Protein AF-A0ABD0L053-F1 (afdb_monomer_lite)

Organism: NCBI:txid370345

Secondary structure (DSSP, 8-state):
------------------SS---PPPPTT------S--GGG-EEEEEEEEEEETTEEEEEEEEEEE-PPPPPPP-SS-----------B-TTT--B-----------------------HHHHHHHHHHHHHHHHHHHHHHHHHHHHHHHHHHHHHHHHHHHHHHHHHHHHHHHHHHHHHHHHHHHHHHHHHHHHHHHHHHHHHHHHHHHHHHHHHHHHHHHHHHHHHHHHHHHHHHHHHHHHHHHHHHHHHHHHHHHHHHHHHHHHHHHHHHHHHHHHHHHHHHHHHHHHHHHHHHHHHHHHHHHHHHTTS--------SHHHHHHHHHHTTEEE----SHHHHHHHHHHHHHHTS-EEEEEE-TTSTT--EETTT-PBP-S--B-TT-S--TTTS---EEEEETTTTTEEEEE-TT---EE-EEE-

Radius of gyration: 118.48 Å; chains: 1; bounding box: 204×79×269 Å

Foldseek 3Di:
DDDDDDDDDDDDDDDDDDDDDDDDDDDPDDDDDDDPDDPVPFAKDKDWDWDDDPHDIDIDIDIDGHDDDDDQDDDPDDDDDDDDDDWDADPPPRDTDDDDDDDDDDDDDDDDDDDDDDDPVVVVVVVVVVVVVVVVVVVVVVVVVVVVVVVVVVVVVVVVVVVVVVVVVVVVVVVVVVVVVVVVVVVVVVVVVVVVVVVVVVVVVVVVVVVVVVVVVVVVVVVVVVVVVVVVVVVVVVVVVVVVVVVVVVVVVVVVVVVVVVVVVVVVVVVVVVVVVVVVVVVVVVVVVVVVVVVVVVVVVVVVVVVVCVVDDDDDDDDDALVVVQVVLVVVAFGFADQQDPVSLVVVLVVCVVVLWKAFGQWFCVVPPPQIARNPVRDTHDDFFAAVCPPPCPDPHALGTWIQHNVRSRHIYRGHRNDDIHTDTDHD

pLDDT: mean 75.44, std 25.4, range [23.39, 98.69]

Sequence (428 aa):
TAGKLIGTEISGIFLKAPMVPTTVGFLPKAGITLSNFTFNDLGTYRVTVNFKRSGSFFSQSRSAVLALPDAPIISGDRLVAHVQAEPVTDVITGDRHIGLTCGTFLELGSRPVSVDWRLQKELLLLEDGVQGLQDKDQAVDDELERLEEKDANLTSRDDQLQKELLLLEDGVQGLQDKDQAVDDELERLEEKDTNLTSRDDQLQKELLLLEDGVQGLQDKDQAVDDELERLEEKDANLTSRDDQLQKELLQLGEADDKIQSEVDDLRADVNSNVYDLQHKVSLREKADDTLASDLTDLQGNVSALEKRNTLEDKLASDVATLQEEQDRCKSLGGKLAEIESSEENTFVKGLAQQAGRSTWLGGSDMKSEGTWKWESSGNNIQFTDWESRQPDNYGKAGQDCLLLWSSRSYRWDDEWCNRSTYFVCELR

Structure (mmCIF, N/CA/C/O backbone):
data_AF-A0ABD0L053-F1
#
_entry.id   AF-A0ABD0L053-F1
#
loop_
_atom_site.group_PDB
_atom_site.id
_atom_site.type_symbol
_atom_site.label_atom_id
_atom_site.label_alt_id
_atom_site.label_comp_id
_atom_site.label_asym_id
_atom_site.label_entity_id
_atom_site.label_seq_id
_atom_site.pdbx_PDB_ins_code
_atom_site.Cartn_x
_atom_site.Cartn_y
_atom_site.Cartn_z
_atom_site.occupancy
_atom_site.B_iso_or_equiv
_atom_site.auth_seq_id
_atom_site.auth_comp_id
_atom_site.auth_asym_id
_atom_site.auth_atom_id
_atom_site.pdbx_PDB_model_num
ATOM 1 N N . THR A 1 1 ? 85.282 -17.559 -87.853 1.00 37.84 1 THR A N 1
ATOM 2 C CA . THR A 1 1 ? 85.997 -18.200 -88.979 1.00 37.84 1 THR A CA 1
ATOM 3 C C . THR A 1 1 ? 85.763 -17.361 -90.221 1.00 37.84 1 THR A C 1
ATOM 5 O O . THR A 1 1 ? 84.597 -17.155 -90.495 1.00 37.84 1 THR A O 1
ATOM 8 N N . ALA A 1 2 ? 86.815 -16.877 -90.906 1.00 37.72 2 ALA A N 1
ATOM 9 C CA . ALA A 1 2 ? 86.795 -16.019 -92.122 1.00 37.72 2 ALA A CA 1
ATOM 10 C C . ALA A 1 2 ? 86.008 -14.668 -92.058 1.00 37.72 2 ALA A C 1
ATOM 12 O O . ALA A 1 2 ? 84.876 -14.635 -91.604 1.00 37.72 2 ALA A O 1
ATOM 13 N N . GLY A 1 3 ? 86.521 -13.510 -92.514 1.00 30.09 3 GLY A N 1
ATOM 14 C CA . GLY A 1 3 ? 87.923 -13.143 -92.790 1.00 30.09 3 GLY A CA 1
ATOM 15 C C . GLY A 1 3 ? 88.147 -11.852 -93.621 1.00 30.09 3 GLY A C 1
ATOM 16 O O . GLY A 1 3 ? 87.873 -11.883 -94.812 1.00 30.09 3 GLY A O 1
ATOM 17 N N . LYS A 1 4 ? 88.811 -10.828 -93.025 1.00 28.75 4 LYS A N 1
ATOM 18 C CA . LYS A 1 4 ? 89.431 -9.599 -93.635 1.00 28.75 4 LYS A CA 1
ATOM 19 C C . LYS A 1 4 ? 88.471 -8.550 -94.267 1.00 28.75 4 LYS A C 1
ATOM 21 O O . LYS A 1 4 ? 87.458 -8.949 -94.813 1.00 28.75 4 LYS A O 1
ATOM 26 N N . LEU A 1 5 ? 88.705 -7.218 -94.297 1.00 25.97 5 LEU A N 1
ATOM 27 C CA . LEU A 1 5 ? 89.677 -6.213 -93.746 1.00 25.97 5 LEU A CA 1
ATOM 28 C C . LEU A 1 5 ? 88.934 -4.821 -93.783 1.00 25.97 5 LEU A C 1
ATOM 30 O O . LEU A 1 5 ? 87.987 -4.726 -94.554 1.00 25.97 5 LEU A O 1
ATOM 34 N N . ILE A 1 6 ? 89.156 -3.717 -93.034 1.00 28.05 6 ILE A N 1
ATOM 35 C CA . ILE A 1 6 ? 90.266 -3.117 -92.236 1.00 28.05 6 ILE A CA 1
ATOM 36 C C . ILE A 1 6 ? 91.385 -2.505 -93.130 1.00 28.05 6 ILE A C 1
ATOM 38 O O . ILE A 1 6 ? 91.725 -3.105 -94.142 1.00 28.05 6 ILE A O 1
ATOM 42 N N . GLY A 1 7 ? 92.017 -1.341 -92.885 1.00 31.67 7 GLY A N 1
ATOM 43 C CA . GLY A 1 7 ? 91.908 -0.273 -91.856 1.00 31.67 7 GLY A CA 1
ATOM 44 C C . GLY A 1 7 ? 93.308 0.317 -91.513 1.00 31.67 7 GLY A C 1
ATOM 45 O O . GLY A 1 7 ? 94.298 -0.362 -91.776 1.00 31.67 7 GLY A O 1
ATOM 46 N N . THR A 1 8 ? 93.514 1.524 -90.951 1.00 36.78 8 THR A N 1
ATOM 47 C CA . THR A 1 8 ? 92.612 2.668 -90.641 1.00 36.78 8 THR A CA 1
ATOM 48 C C . THR A 1 8 ? 93.425 3.923 -90.209 1.00 36.78 8 THR A C 1
ATOM 50 O O . THR A 1 8 ? 94.472 3.772 -89.590 1.00 36.78 8 THR A O 1
ATOM 53 N N . GLU A 1 9 ? 92.897 5.134 -90.457 1.00 30.67 9 GLU A N 1
ATOM 54 C CA . GLU A 1 9 ? 93.184 6.418 -89.752 1.00 30.67 9 GLU A CA 1
ATOM 55 C C . GLU A 1 9 ? 94.624 7.036 -89.759 1.00 30.67 9 GLU A C 1
ATOM 57 O O . GLU A 1 9 ? 95.289 7.015 -90.795 1.00 30.67 9 GLU A O 1
ATOM 62 N N . ILE A 1 10 ? 95.026 7.768 -88.697 1.00 33.84 10 ILE A N 1
ATOM 63 C CA . ILE A 1 10 ? 95.820 9.028 -88.758 1.00 33.84 10 ILE A CA 1
ATOM 64 C C . ILE A 1 10 ? 97.085 9.044 -87.850 1.00 33.84 10 ILE A C 1
ATOM 66 O O . ILE A 1 10 ? 97.135 8.403 -86.806 1.00 33.84 10 ILE A O 1
ATOM 70 N N . SER A 1 11 ? 98.038 9.927 -88.203 1.00 32.97 11 SER A N 1
ATOM 71 C CA . SER A 1 11 ? 99.086 10.559 -87.360 1.00 32.97 11 SER A CA 1
ATOM 72 C C . SER A 1 11 ? 100.411 9.844 -87.062 1.00 32.97 11 SER A C 1
ATOM 74 O O . SER A 1 11 ? 100.502 8.635 -86.885 1.00 32.97 11 SER A O 1
ATOM 76 N N . GLY A 1 12 ? 101.459 10.670 -86.931 1.00 25.16 12 GLY A N 1
ATOM 77 C CA . GLY A 1 12 ? 102.778 10.283 -86.432 1.00 25.16 12 GLY A CA 1
ATOM 78 C C . GLY A 1 12 ? 103.825 11.402 -86.537 1.00 25.16 12 GLY A C 1
ATOM 79 O O . GLY A 1 12 ? 104.148 11.862 -87.628 1.00 25.16 12 GLY A O 1
ATOM 80 N N . ILE A 1 13 ? 104.405 11.792 -85.401 1.00 43.09 13 ILE A N 1
ATOM 81 C CA . ILE A 1 13 ? 105.722 12.447 -85.309 1.00 43.09 13 ILE A CA 1
ATOM 82 C C . ILE A 1 13 ? 106.667 11.397 -84.706 1.00 43.09 13 ILE A C 1
ATOM 84 O O . ILE A 1 13 ? 106.225 10.694 -83.806 1.00 43.09 13 ILE A O 1
ATOM 88 N N . PHE A 1 14 ? 107.916 11.275 -85.180 1.00 29.72 14 PHE A N 1
ATOM 89 C CA . PHE A 1 14 ? 109.156 11.159 -84.372 1.00 29.72 14 PHE A CA 1
ATOM 90 C C . PHE A 1 14 ? 110.386 10.663 -85.165 1.00 29.72 14 PHE A C 1
ATOM 92 O O . PHE A 1 14 ? 110.326 10.184 -86.292 1.00 29.72 14 PHE A O 1
ATOM 99 N N . LEU A 1 15 ? 111.536 10.893 -84.536 1.00 33.66 15 LEU A N 1
ATOM 100 C CA . LEU A 1 15 ? 112.908 10.931 -85.034 1.00 33.66 15 LEU A CA 1
ATOM 101 C C . LEU A 1 15 ? 113.502 9.596 -85.548 1.00 33.66 15 LEU A C 1
ATOM 103 O O . LEU A 1 15 ? 113.396 8.557 -84.911 1.00 33.66 15 LEU A O 1
ATOM 107 N N . LYS A 1 16 ? 114.288 9.713 -86.629 1.00 32.12 16 LYS A N 1
ATOM 108 C CA . LYS A 1 16 ? 115.590 9.052 -86.896 1.00 32.12 16 LYS A CA 1
ATOM 109 C C . LYS A 1 16 ? 115.769 7.550 -86.540 1.00 32.12 16 LYS A C 1
ATOM 111 O O . LYS A 1 16 ? 116.306 7.223 -85.493 1.00 32.12 16 LYS A O 1
ATOM 116 N N . ALA A 1 17 ? 115.483 6.696 -87.532 1.00 35.25 17 ALA A N 1
ATOM 117 C CA . ALA A 1 17 ? 116.130 5.414 -87.906 1.00 35.25 17 ALA A CA 1
ATOM 118 C C . ALA A 1 17 ? 116.689 4.454 -86.821 1.00 35.25 17 ALA A C 1
ATOM 120 O O . ALA A 1 17 ? 117.636 4.789 -86.109 1.00 35.25 17 ALA A O 1
ATOM 121 N N . PRO A 1 18 ? 116.320 3.158 -86.919 1.00 35.06 18 PRO A N 1
ATOM 122 C CA . PRO A 1 18 ? 117.370 2.173 -87.231 1.00 35.06 18 PRO A CA 1
ATOM 123 C C . PRO A 1 18 ? 117.001 1.086 -88.272 1.00 35.06 18 PRO A C 1
ATOM 125 O O . PRO A 1 18 ? 115.978 0.420 -88.179 1.00 35.06 18 PRO A O 1
ATOM 128 N N . MET A 1 19 ? 117.916 0.874 -89.227 1.00 43.34 19 MET A N 1
ATOM 129 C CA . MET A 1 19 ? 118.366 -0.404 -89.832 1.00 43.34 19 MET A CA 1
ATOM 130 C C . MET A 1 19 ? 117.406 -1.596 -90.118 1.00 43.34 19 MET A C 1
ATOM 132 O O . MET A 1 19 ? 117.886 -2.719 -90.256 1.00 43.34 19 MET A O 1
ATOM 136 N N . VAL A 1 20 ? 116.101 -1.402 -90.335 1.00 35.34 20 VAL A N 1
ATOM 137 C CA . VAL A 1 20 ? 115.210 -2.440 -90.913 1.00 35.34 20 VAL A CA 1
ATOM 138 C C . VAL A 1 20 ? 114.471 -1.897 -92.153 1.00 35.34 20 VAL A C 1
ATOM 140 O O . VAL A 1 20 ? 114.068 -0.732 -92.137 1.00 35.34 20 VAL A O 1
ATOM 143 N N . PRO A 1 21 ? 114.283 -2.674 -93.247 1.00 33.56 21 PRO A N 1
ATOM 144 C CA . PRO A 1 21 ? 113.596 -2.193 -94.452 1.00 33.56 21 PRO A CA 1
ATOM 145 C C . PRO A 1 21 ? 112.072 -2.050 -94.266 1.00 33.56 21 PRO A C 1
ATOM 147 O O . PRO A 1 21 ? 111.300 -2.953 -94.587 1.00 33.56 21 PRO A O 1
ATOM 150 N N . THR A 1 22 ? 111.620 -0.897 -93.775 1.00 36.22 22 THR A N 1
ATOM 151 C CA . THR A 1 22 ? 110.186 -0.580 -93.662 1.00 36.22 22 THR A CA 1
ATOM 152 C C . THR A 1 22 ? 109.620 -0.095 -95.002 1.00 36.22 22 THR A C 1
ATOM 154 O O . THR A 1 22 ? 110.220 0.733 -95.686 1.00 36.22 22 THR A O 1
ATOM 157 N N . THR A 1 23 ? 108.449 -0.607 -95.392 1.00 32.88 23 THR A N 1
ATOM 158 C CA . THR A 1 23 ? 107.817 -0.287 -96.684 1.00 32.88 23 THR A CA 1
ATOM 159 C C . THR A 1 23 ? 107.143 1.086 -96.640 1.00 32.88 23 THR A C 1
ATOM 161 O O . THR A 1 23 ? 106.152 1.264 -95.939 1.00 32.88 23 THR A O 1
ATOM 164 N N . VAL A 1 24 ? 107.656 2.048 -97.411 1.00 30.95 24 VAL A N 1
ATOM 165 C CA . VAL A 1 24 ? 107.061 3.388 -97.552 1.00 30.95 24 VAL A CA 1
ATOM 166 C C . VAL A 1 24 ? 106.071 3.390 -98.722 1.00 30.95 24 VAL A C 1
ATOM 168 O O . VAL A 1 24 ? 106.450 3.109 -99.859 1.00 30.95 24 VAL A O 1
ATOM 171 N N . GLY A 1 25 ? 104.800 3.695 -98.448 1.00 35.56 25 GLY A N 1
ATOM 172 C CA . GLY A 1 25 ? 103.749 3.790 -99.466 1.00 35.56 25 GLY A CA 1
ATOM 173 C C . GLY A 1 25 ? 103.868 5.058 -100.319 1.00 35.56 25 GLY A C 1
ATOM 174 O O . GLY A 1 25 ? 104.164 6.133 -99.802 1.00 35.56 25 GLY A O 1
ATOM 175 N N . PHE A 1 26 ? 103.624 4.944 -101.627 1.00 31.00 26 PHE A N 1
ATOM 176 C CA . PHE A 1 26 ? 103.726 6.067 -102.565 1.00 31.00 26 PHE A CA 1
ATOM 177 C C . PHE A 1 26 ? 102.352 6.715 -102.810 1.00 31.00 26 PHE A C 1
ATOM 179 O O . PHE A 1 26 ? 101.427 6.043 -103.263 1.00 31.00 26 PHE A O 1
ATOM 186 N N . LEU A 1 27 ? 102.209 8.014 -102.519 1.00 36.84 27 LEU A N 1
ATOM 187 C CA . LEU A 1 27 ? 100.937 8.745 -102.625 1.00 36.84 27 LEU A CA 1
ATOM 188 C C . LEU A 1 27 ? 100.735 9.361 -104.029 1.00 36.84 27 LEU A C 1
ATOM 190 O O . LEU A 1 27 ? 101.540 10.204 -104.428 1.00 36.84 27 LEU A O 1
ATOM 194 N N . PRO A 1 28 ? 99.639 9.054 -104.759 1.00 38.50 28 PRO A N 1
ATOM 195 C CA . PRO A 1 28 ? 99.417 9.552 -106.129 1.00 38.50 28 PRO A CA 1
ATOM 196 C C . PRO A 1 28 ? 99.162 11.064 -106.300 1.00 38.50 28 PRO A C 1
ATOM 198 O O . PRO A 1 28 ? 98.943 11.505 -107.425 1.00 38.50 28 PRO A O 1
ATOM 201 N N . LYS A 1 29 ? 99.150 11.862 -105.222 1.00 43.44 29 LYS A N 1
ATOM 202 C CA . LYS A 1 29 ? 98.948 13.328 -105.257 1.00 43.44 29 LYS A CA 1
ATOM 203 C C . LYS A 1 29 ? 99.935 14.102 -104.364 1.00 43.44 29 LYS A C 1
ATOM 205 O O . LYS A 1 29 ? 99.586 15.123 -103.780 1.00 43.44 29 LYS A O 1
ATOM 210 N N . ALA A 1 30 ? 101.178 13.629 -104.254 1.00 42.25 30 ALA A N 1
ATOM 211 C CA . ALA A 1 30 ? 102.254 14.387 -103.613 1.00 42.25 30 ALA A CA 1
ATOM 212 C C . ALA A 1 30 ? 102.732 15.544 -104.520 1.00 42.25 30 ALA A C 1
ATOM 214 O O . ALA A 1 30 ? 103.548 15.342 -105.419 1.00 42.25 30 ALA A O 1
ATOM 215 N N . GLY A 1 31 ? 102.207 16.752 -104.298 1.00 44.66 31 GLY A N 1
ATOM 216 C CA . GLY A 1 31 ? 102.696 17.987 -104.924 1.00 44.66 31 GLY A CA 1
ATOM 217 C C . GLY A 1 31 ? 103.797 18.656 -104.094 1.00 44.66 31 GLY A C 1
ATOM 218 O O . GLY A 1 31 ? 103.761 18.603 -102.867 1.00 44.66 31 GLY A O 1
ATOM 219 N N . ILE A 1 32 ? 104.759 19.309 -104.754 1.00 43.50 32 ILE A N 1
ATOM 220 C CA . ILE A 1 32 ? 105.739 20.185 -104.094 1.00 43.50 32 ILE A CA 1
ATOM 221 C C . ILE A 1 32 ? 105.282 21.631 -104.284 1.00 43.50 32 ILE A C 1
ATOM 223 O O . ILE A 1 32 ? 105.359 22.162 -105.390 1.00 43.50 32 ILE A O 1
ATOM 227 N N . THR A 1 33 ? 104.837 22.270 -103.204 1.00 43.84 33 THR A N 1
ATOM 228 C CA . THR A 1 33 ? 104.566 23.712 -103.180 1.00 43.84 33 THR A CA 1
ATOM 229 C C . THR A 1 33 ? 105.835 24.441 -102.750 1.00 43.84 33 THR A C 1
ATOM 231 O O . THR A 1 33 ? 106.303 24.248 -101.630 1.00 43.84 33 THR A O 1
ATOM 234 N N . LEU A 1 34 ? 106.394 25.278 -103.626 1.00 44.66 34 LEU A N 1
ATOM 235 C CA . LEU A 1 34 ? 107.472 26.201 -103.268 1.00 44.66 34 LEU A CA 1
ATOM 236 C C . LEU A 1 34 ? 106.859 27.527 -102.801 1.00 44.66 34 LEU A C 1
ATOM 238 O O . LEU A 1 34 ? 106.098 28.156 -103.533 1.00 44.66 34 LEU A O 1
ATOM 242 N N . SER A 1 35 ? 107.191 27.946 -101.583 1.00 44.69 35 SER A N 1
ATOM 243 C CA . SER A 1 35 ? 106.714 29.182 -100.951 1.00 44.69 35 SER A CA 1
ATOM 244 C C . SER A 1 35 ? 107.892 29.961 -100.370 1.00 44.69 35 SER A C 1
ATOM 246 O O . SER A 1 35 ? 108.795 29.345 -99.808 1.00 44.69 35 SER A O 1
ATOM 248 N N . ASN A 1 36 ? 107.856 31.294 -100.457 1.00 43.88 36 ASN A N 1
ATOM 249 C CA . ASN A 1 36 ? 108.934 32.206 -100.038 1.00 43.88 36 ASN A CA 1
ATOM 250 C C . ASN A 1 36 ? 110.270 31.981 -100.782 1.00 43.88 36 ASN A C 1
ATOM 252 O O . ASN A 1 36 ? 111.331 31.948 -100.164 1.00 43.88 36 ASN A O 1
ATOM 256 N N . PHE A 1 37 ? 110.213 31.831 -102.110 1.00 53.38 37 PHE A N 1
ATOM 257 C CA . PHE A 1 37 ? 111.404 31.762 -102.964 1.00 53.38 37 PHE A CA 1
ATOM 258 C C . PHE A 1 37 ? 112.005 33.156 -103.234 1.00 53.38 37 PHE A C 1
ATOM 260 O O . PHE A 1 37 ? 111.322 34.177 -103.139 1.00 53.38 37 PHE A O 1
ATOM 267 N N . THR A 1 38 ? 113.288 33.193 -103.592 1.00 52.91 38 THR A N 1
ATOM 268 C CA . THR A 1 38 ? 114.071 34.400 -103.894 1.00 52.91 38 THR A CA 1
ATOM 269 C C . THR A 1 38 ? 114.680 34.336 -105.302 1.00 52.91 38 THR A C 1
ATOM 271 O O . THR A 1 38 ? 114.560 33.332 -106.000 1.00 52.91 38 THR A O 1
ATOM 274 N N . PHE A 1 39 ? 115.390 35.386 -105.734 1.00 51.47 39 PHE A N 1
ATOM 275 C CA . PHE A 1 39 ? 116.128 35.375 -107.009 1.00 51.47 39 PHE A CA 1
ATOM 276 C C . PHE A 1 39 ? 117.219 34.286 -107.083 1.00 51.47 39 PHE A C 1
ATOM 278 O O . PHE A 1 39 ? 117.582 33.872 -108.181 1.00 51.47 39 PHE A O 1
ATOM 285 N N . ASN A 1 40 ? 117.714 33.793 -105.941 1.00 50.91 40 ASN A N 1
ATOM 286 C CA . ASN A 1 40 ? 118.690 32.697 -105.886 1.00 50.91 40 ASN A CA 1
ATOM 287 C C . ASN A 1 40 ? 118.053 31.312 -106.116 1.00 50.91 40 ASN A C 1
ATOM 289 O O . ASN A 1 40 ? 118.772 30.338 -106.318 1.00 50.91 40 ASN A O 1
ATOM 293 N N . ASP A 1 41 ? 116.719 31.231 -106.102 1.00 51.19 41 ASP A N 1
ATOM 294 C CA . ASP A 1 41 ? 115.924 30.015 -106.311 1.00 51.19 41 ASP A CA 1
ATOM 295 C C . ASP A 1 41 ? 115.393 29.912 -107.760 1.00 51.19 41 ASP A C 1
ATOM 297 O O . ASP A 1 41 ? 114.479 29.144 -108.065 1.00 51.19 41 ASP A O 1
ATOM 301 N N . LEU A 1 42 ? 115.955 30.704 -108.680 1.00 56.03 42 LEU A N 1
ATOM 302 C CA . LEU A 1 42 ? 115.719 30.585 -110.119 1.00 56.03 42 LEU A CA 1
ATOM 303 C C . LEU A 1 42 ? 116.625 29.490 -110.703 1.00 56.03 42 LEU A C 1
ATOM 305 O O . LEU A 1 42 ? 117.828 29.455 -110.450 1.00 56.03 42 LEU A O 1
ATOM 309 N N . GLY A 1 43 ? 116.062 28.587 -111.508 1.00 54.25 43 GLY A N 1
ATOM 310 C CA . GLY A 1 43 ? 116.802 27.452 -112.057 1.00 54.25 43 GLY A CA 1
ATOM 311 C C . GLY A 1 43 ? 115.928 26.297 -112.545 1.00 54.25 43 GLY A C 1
ATOM 312 O O . GLY A 1 43 ? 114.701 26.375 -112.580 1.00 54.25 43 GLY A O 1
ATOM 313 N N . THR A 1 44 ? 116.578 25.197 -112.941 1.00 52.88 44 THR A N 1
ATOM 314 C CA . THR A 1 44 ? 115.901 23.963 -113.376 1.00 52.88 44 THR A CA 1
ATOM 315 C C . THR A 1 44 ? 115.825 22.955 -112.235 1.00 52.88 44 THR A C 1
ATOM 317 O O . THR A 1 44 ? 116.819 22.319 -111.886 1.00 52.88 44 THR A O 1
ATOM 320 N N . TYR A 1 45 ? 114.625 22.740 -111.711 1.00 52.97 45 TYR A N 1
ATOM 321 C CA . TYR A 1 45 ? 114.350 21.711 -110.716 1.00 52.97 45 TYR A CA 1
ATOM 322 C C . TYR A 1 45 ? 114.042 20.377 -111.411 1.00 52.97 45 TYR A C 1
ATOM 324 O O . TYR A 1 45 ? 113.427 20.335 -112.481 1.00 52.97 45 TYR A O 1
ATOM 332 N N . ARG A 1 46 ? 114.473 19.254 -110.822 1.00 47.03 46 ARG A N 1
ATOM 333 C CA . ARG A 1 46 ? 114.179 17.901 -111.325 1.00 47.03 46 ARG A CA 1
ATOM 334 C C . ARG A 1 46 ? 113.763 16.974 -110.192 1.00 47.03 46 ARG A C 1
ATOM 336 O O . ARG A 1 46 ? 114.593 16.564 -109.388 1.00 47.03 46 ARG A O 1
ATOM 343 N N . VAL A 1 47 ? 112.499 16.568 -110.194 1.00 50.94 47 VAL A N 1
ATOM 344 C CA . VAL A 1 47 ? 112.003 15.488 -109.335 1.00 50.94 47 VAL A CA 1
ATOM 345 C C . VAL A 1 47 ? 112.182 14.175 -110.090 1.00 50.94 47 VAL A C 1
ATOM 347 O O . VAL A 1 47 ? 111.810 14.072 -111.258 1.00 50.94 47 VAL A O 1
ATOM 350 N N . THR A 1 48 ? 112.780 13.174 -109.444 1.00 46.25 48 THR A N 1
ATOM 351 C CA . THR A 1 48 ? 112.988 11.839 -110.025 1.00 46.25 48 THR A CA 1
ATOM 352 C C . THR A 1 48 ? 112.506 10.780 -109.051 1.00 46.25 48 THR A C 1
ATOM 354 O O . THR A 1 48 ? 112.975 10.726 -107.917 1.00 46.25 48 THR A O 1
ATOM 357 N N . VAL A 1 49 ? 111.579 9.939 -109.501 1.00 50.34 49 VAL A N 1
ATOM 358 C CA . VAL A 1 49 ? 111.019 8.834 -108.721 1.00 50.34 49 VAL A CA 1
ATOM 359 C C . VAL A 1 49 ? 111.611 7.524 -109.226 1.00 50.34 49 VAL A C 1
ATOM 361 O O . VAL A 1 49 ? 111.534 7.223 -110.416 1.00 50.34 49 VAL A O 1
ATOM 364 N N . ASN A 1 50 ? 112.206 6.753 -108.317 1.00 51.62 50 ASN A N 1
ATOM 365 C CA . ASN A 1 50 ? 112.876 5.490 -108.619 1.00 51.62 50 ASN A CA 1
ATOM 366 C C . ASN A 1 50 ? 112.045 4.317 -108.091 1.00 51.62 50 ASN A C 1
ATOM 368 O O . ASN A 1 50 ? 111.986 4.077 -106.887 1.00 51.62 50 ASN A O 1
ATOM 372 N N . PHE A 1 51 ? 111.430 3.566 -108.998 1.00 53.41 51 PHE A N 1
ATOM 373 C CA . PHE A 1 51 ? 110.681 2.351 -108.695 1.00 53.41 51 PHE A CA 1
ATOM 374 C C . PHE A 1 51 ? 111.593 1.125 -108.828 1.00 53.41 51 PHE A C 1
ATOM 376 O O . PHE A 1 51 ? 112.446 1.082 -109.713 1.00 53.41 51 PHE A O 1
ATOM 383 N N . LYS A 1 52 ? 111.397 0.092 -108.001 1.00 46.88 52 LYS A N 1
ATOM 384 C CA . LYS A 1 52 ? 112.062 -1.213 -108.164 1.00 46.88 52 LYS A CA 1
ATOM 385 C C . LYS A 1 52 ? 111.016 -2.307 -108.345 1.00 46.88 52 LYS A C 1
ATOM 387 O O . LYS A 1 52 ? 110.116 -2.426 -107.518 1.00 46.88 52 LYS A O 1
ATOM 392 N N . ARG A 1 53 ? 111.140 -3.131 -109.389 1.00 51.44 53 ARG A N 1
ATOM 393 C CA . ARG A 1 53 ? 110.260 -4.289 -109.617 1.00 51.44 53 ARG A CA 1
ATOM 394 C C . ARG A 1 53 ? 111.058 -5.461 -110.183 1.00 51.44 53 ARG A C 1
ATOM 396 O O . ARG A 1 53 ? 111.799 -5.296 -111.144 1.00 51.44 53 ARG A O 1
ATOM 403 N N . SER A 1 54 ? 110.911 -6.632 -109.562 1.00 47.66 54 SER A N 1
ATOM 404 C CA . SER A 1 54 ? 111.491 -7.911 -110.014 1.00 47.66 54 SER A CA 1
ATOM 405 C C . SER A 1 54 ? 112.996 -7.877 -110.345 1.00 47.66 54 SER A C 1
ATOM 407 O O . SER A 1 54 ? 113.447 -8.537 -111.272 1.00 47.66 54 SER A O 1
ATOM 409 N N . GLY A 1 55 ? 113.779 -7.102 -109.585 1.00 55.59 55 GLY A N 1
ATOM 410 C CA . GLY A 1 55 ? 115.234 -6.959 -109.753 1.00 55.59 55 GLY A CA 1
ATOM 411 C C . GLY A 1 55 ? 115.663 -5.670 -110.460 1.00 55.59 55 GLY A C 1
ATOM 412 O O . GLY A 1 55 ? 116.656 -5.070 -110.051 1.00 55.59 55 GLY A O 1
ATOM 413 N N . SER A 1 56 ? 114.883 -5.189 -111.428 1.00 42.53 56 SER A N 1
ATOM 414 C CA . SER A 1 56 ? 115.161 -3.961 -112.185 1.00 42.53 56 SER A CA 1
ATOM 415 C C . SER A 1 56 ? 114.735 -2.692 -111.437 1.00 42.53 56 SER A C 1
ATOM 417 O O . SER A 1 56 ? 113.760 -2.694 -110.679 1.00 42.53 56 SER A O 1
ATOM 419 N N . PHE A 1 57 ? 115.441 -1.590 -111.699 1.00 50.38 57 PHE A N 1
ATOM 420 C CA . PHE A 1 57 ? 115.055 -0.238 -111.289 1.00 50.38 57 PHE A CA 1
ATOM 421 C C . PHE A 1 57 ? 114.564 0.561 -112.503 1.00 50.38 57 PHE A C 1
ATOM 423 O O . PHE A 1 57 ? 115.178 0.506 -113.565 1.00 50.38 57 PHE A O 1
ATOM 430 N N . PHE A 1 58 ? 113.483 1.318 -112.328 1.00 49.22 58 PHE A N 1
ATOM 431 C CA . PHE A 1 58 ? 112.900 2.205 -113.333 1.00 49.22 58 PHE A CA 1
ATOM 432 C C . PHE A 1 58 ? 112.778 3.614 -112.752 1.00 49.22 58 PHE A C 1
ATOM 434 O O . PHE A 1 58 ? 112.110 3.815 -111.738 1.00 49.22 58 PHE A O 1
ATOM 441 N N . SER A 1 59 ? 113.415 4.586 -113.398 1.00 50.19 59 SER A N 1
ATOM 442 C CA . SER A 1 59 ? 113.431 5.985 -112.968 1.00 50.19 59 SER A CA 1
ATOM 443 C C . SER A 1 59 ? 112.528 6.827 -113.861 1.00 50.19 59 SER A C 1
ATOM 445 O O . SER A 1 59 ? 112.727 6.862 -115.074 1.00 50.19 59 SER A O 1
ATOM 447 N N . GLN A 1 60 ? 111.566 7.541 -113.276 1.00 48.38 60 GLN A N 1
ATOM 448 C CA . GLN A 1 60 ? 110.764 8.530 -113.994 1.00 48.38 60 GLN A CA 1
ATOM 449 C C . GLN A 1 60 ? 111.030 9.930 -113.439 1.00 48.38 60 GLN A C 1
ATOM 451 O O . GLN A 1 60 ? 110.768 10.215 -112.270 1.00 48.38 60 GLN A O 1
ATOM 456 N N . SER A 1 61 ? 111.551 10.809 -114.296 1.00 48.16 61 SER A N 1
ATOM 457 C CA . SER A 1 61 ? 111.815 12.210 -113.967 1.00 48.16 61 SER A CA 1
ATOM 458 C C . SER A 1 61 ? 110.781 13.153 -114.579 1.00 48.16 61 SER A C 1
ATOM 460 O O . SER A 1 61 ? 110.279 12.941 -115.691 1.00 48.16 61 SER A O 1
ATOM 462 N N . ARG A 1 62 ? 110.536 14.261 -113.879 1.00 49.44 62 ARG A N 1
ATOM 463 C CA . ARG A 1 62 ? 109.945 15.483 -114.429 1.00 49.44 62 ARG A CA 1
ATOM 464 C C . ARG A 1 62 ? 110.778 16.681 -113.982 1.00 49.44 62 ARG A C 1
ATOM 466 O O . ARG A 1 62 ? 111.316 16.694 -112.876 1.00 49.44 62 ARG A O 1
ATOM 473 N N . SER A 1 63 ? 110.902 17.664 -114.865 1.00 45.88 63 SER A N 1
ATOM 474 C CA . SER A 1 63 ? 111.613 18.913 -114.598 1.00 45.88 63 SER A CA 1
ATOM 475 C C . SER A 1 63 ? 110.698 20.103 -114.832 1.00 45.88 63 SER A C 1
ATOM 477 O O . SER A 1 63 ? 109.848 20.059 -115.717 1.00 45.88 63 SER A O 1
ATOM 479 N N . ALA A 1 64 ? 110.917 21.154 -114.052 1.00 49.47 64 ALA A N 1
ATOM 480 C CA . ALA A 1 64 ? 110.317 22.467 -114.227 1.00 49.47 64 ALA A CA 1
ATOM 481 C C . ALA A 1 64 ? 111.430 23.517 -114.136 1.00 49.47 64 ALA A C 1
ATOM 483 O O . ALA A 1 64 ? 112.400 23.326 -113.399 1.00 49.47 64 ALA A O 1
ATOM 484 N N . VAL A 1 65 ? 111.302 24.604 -114.893 1.00 46.78 65 VAL A N 1
ATOM 485 C CA . VAL A 1 65 ? 112.255 25.719 -114.880 1.00 46.78 65 VAL A CA 1
ATOM 486 C C . VAL A 1 65 ? 111.549 26.931 -114.294 1.00 46.78 65 VAL A C 1
ATOM 488 O O . VAL A 1 65 ? 110.471 27.289 -114.763 1.00 46.78 65 VAL A O 1
ATOM 491 N N . LEU A 1 66 ? 112.151 27.552 -113.281 1.00 52.66 66 LEU A N 1
ATOM 492 C CA . LEU A 1 66 ? 111.719 28.840 -112.754 1.00 52.66 66 LEU A CA 1
ATOM 493 C C . LEU A 1 66 ? 112.694 29.909 -113.258 1.00 52.66 66 LEU A C 1
ATOM 495 O O . LEU A 1 66 ? 113.883 29.862 -112.948 1.00 52.66 66 LEU A O 1
ATOM 499 N N . ALA A 1 67 ? 112.191 30.835 -114.069 1.00 49.06 67 ALA A N 1
ATOM 500 C CA . ALA A 1 67 ? 112.944 31.921 -114.687 1.00 49.06 67 ALA A CA 1
ATOM 501 C C . ALA A 1 67 ? 112.051 33.167 -114.802 1.00 49.06 67 ALA A C 1
ATOM 503 O O . ALA A 1 67 ? 110.825 33.064 -114.721 1.00 49.06 67 ALA A O 1
ATOM 504 N N . LEU A 1 68 ? 112.663 34.336 -114.984 1.00 48.25 68 LEU A N 1
ATOM 505 C CA . LEU A 1 68 ? 111.949 35.598 -115.188 1.00 48.25 68 LEU A CA 1
ATOM 506 C C . LEU A 1 68 ? 111.725 35.860 -116.690 1.00 48.25 68 LEU A C 1
ATOM 508 O O . LEU A 1 68 ? 112.571 35.461 -117.489 1.00 48.25 68 LEU A O 1
ATOM 512 N N . PRO A 1 69 ? 110.628 36.533 -117.088 1.00 50.72 69 PRO A N 1
ATOM 513 C CA . PRO A 1 69 ? 110.459 37.023 -118.455 1.00 50.72 69 PRO A CA 1
ATOM 514 C C . PRO A 1 69 ? 111.393 38.206 -118.740 1.00 50.72 69 PRO A C 1
ATOM 516 O O . PRO A 1 69 ? 111.596 39.054 -117.868 1.00 50.72 69 PRO A O 1
ATOM 519 N N . ASP A 1 70 ? 111.895 38.308 -119.972 1.00 44.00 70 ASP A N 1
ATOM 520 C CA . ASP A 1 70 ? 112.647 39.482 -120.424 1.00 44.00 70 ASP A CA 1
ATOM 521 C C . ASP A 1 70 ? 111.759 40.739 -120.473 1.00 44.00 70 ASP A C 1
ATOM 523 O O . ASP A 1 70 ? 110.590 40.693 -120.866 1.00 44.00 70 ASP A O 1
ATOM 527 N N . ALA A 1 71 ? 112.319 41.883 -120.071 1.00 39.34 71 ALA A N 1
ATOM 528 C CA . ALA A 1 71 ? 111.586 43.144 -119.998 1.00 39.34 71 ALA A CA 1
ATOM 529 C C . ALA A 1 71 ? 111.459 43.826 -121.381 1.00 39.34 71 ALA A C 1
ATOM 531 O O . ALA A 1 71 ? 112.449 43.909 -122.114 1.00 39.34 71 ALA A O 1
ATOM 532 N N . PRO A 1 72 ? 110.280 44.371 -121.745 1.00 47.78 72 PRO A N 1
ATOM 533 C CA . PRO A 1 72 ? 110.088 45.048 -123.025 1.00 47.78 72 PRO A CA 1
ATOM 534 C C . PRO A 1 72 ? 110.839 46.386 -123.082 1.00 47.78 72 PRO A C 1
ATOM 536 O O . PRO A 1 72 ? 110.743 47.214 -122.176 1.00 47.78 72 PRO A O 1
ATOM 539 N N . ILE A 1 73 ? 111.554 46.621 -124.184 1.00 44.69 73 ILE A N 1
ATOM 540 C CA . ILE A 1 73 ? 112.300 47.863 -124.425 1.00 44.69 73 ILE A CA 1
ATOM 541 C C . ILE A 1 73 ? 111.353 48.925 -124.999 1.00 44.69 73 ILE A C 1
ATOM 543 O O . ILE A 1 73 ? 110.722 48.713 -126.034 1.00 44.69 73 ILE A O 1
ATOM 547 N N . ILE A 1 74 ? 111.278 50.086 -124.346 1.00 42.47 74 ILE A N 1
ATOM 548 C CA . ILE A 1 74 ? 110.491 51.240 -124.802 1.00 42.47 74 ILE A CA 1
ATOM 549 C C . ILE A 1 74 ? 111.350 52.102 -125.738 1.00 42.47 74 ILE A C 1
ATOM 551 O O . ILE A 1 74 ? 112.490 52.431 -125.409 1.00 42.47 74 ILE A O 1
ATOM 555 N N . SER A 1 75 ? 110.803 52.497 -126.891 1.00 39.81 75 SER A N 1
ATOM 556 C CA . SER A 1 75 ? 111.460 53.402 -127.842 1.00 39.81 75 SER A CA 1
ATOM 557 C C . SER A 1 75 ? 110.468 54.463 -128.326 1.00 39.81 75 SER A C 1
ATOM 559 O O . SER A 1 75 ? 109.683 54.234 -129.245 1.00 39.81 75 SER A O 1
ATOM 561 N N . GLY A 1 76 ? 110.471 55.616 -127.652 1.00 57.78 76 GLY A N 1
ATOM 562 C CA . GLY A 1 76 ? 109.450 56.651 -127.833 1.00 57.78 76 GLY A CA 1
ATOM 563 C C . GLY A 1 76 ? 108.051 56.207 -127.387 1.00 57.78 76 GLY A C 1
ATOM 564 O O . GLY A 1 76 ? 107.880 55.199 -126.700 1.00 57.78 76 GLY A O 1
ATOM 565 N N . ASP A 1 77 ? 107.037 56.962 -127.805 1.00 37.78 77 ASP A N 1
ATOM 566 C CA . ASP A 1 77 ? 105.678 56.899 -127.242 1.00 37.78 77 ASP A CA 1
ATOM 567 C C . ASP A 1 77 ? 104.790 55.783 -127.839 1.00 37.78 77 ASP A C 1
ATOM 569 O O . ASP A 1 77 ? 103.561 55.884 -127.850 1.00 37.78 77 ASP A O 1
ATOM 573 N N . ARG A 1 78 ? 105.388 54.705 -128.369 1.00 30.11 78 ARG A N 1
ATOM 574 C CA . ARG A 1 78 ? 104.660 53.543 -128.907 1.00 30.11 78 ARG A CA 1
ATOM 575 C C . ARG A 1 78 ? 105.353 52.220 -128.595 1.00 30.11 78 ARG A C 1
ATOM 577 O O . ARG A 1 78 ? 106.461 51.959 -129.051 1.00 30.11 78 ARG A O 1
ATOM 584 N N . LEU A 1 79 ? 104.635 51.340 -127.897 1.00 33.12 79 LEU A N 1
ATOM 585 C CA . LEU A 1 79 ? 105.000 49.932 -127.763 1.00 33.12 79 LEU A CA 1
ATOM 586 C C . LEU A 1 79 ? 104.660 49.189 -129.068 1.00 33.12 79 LEU A C 1
ATOM 588 O O . LEU A 1 79 ? 103.565 49.366 -129.606 1.00 33.12 79 LEU A O 1
ATOM 592 N N . VAL A 1 80 ? 105.568 48.349 -129.569 1.00 35.34 80 VAL A N 1
ATOM 593 C CA . VAL A 1 80 ? 105.366 47.563 -130.798 1.00 35.34 80 VAL A CA 1
ATOM 594 C C . VAL A 1 80 ? 105.616 46.087 -130.505 1.00 35.34 80 VAL A C 1
ATOM 596 O O . VAL A 1 80 ? 106.707 45.713 -130.086 1.00 35.34 80 VAL A O 1
ATOM 599 N N . ALA A 1 81 ? 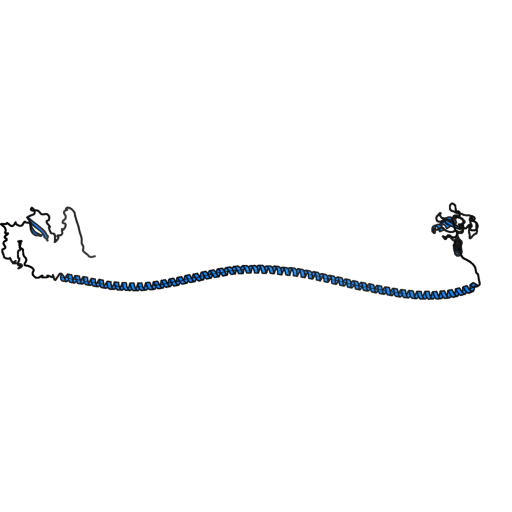104.610 45.250 -130.758 1.00 35.38 81 ALA A N 1
ATOM 600 C CA . ALA A 1 81 ? 104.710 43.794 -130.716 1.00 35.38 81 ALA A CA 1
ATOM 601 C C . ALA A 1 81 ? 104.581 43.217 -132.134 1.00 35.38 81 ALA A C 1
ATOM 603 O O . ALA A 1 81 ? 103.909 43.797 -132.988 1.00 35.38 81 ALA A O 1
ATOM 604 N N . HIS A 1 82 ? 105.225 42.077 -132.386 1.00 38.28 82 HIS A N 1
ATOM 605 C CA . HIS A 1 82 ? 105.208 41.387 -133.677 1.00 38.28 82 HIS A CA 1
ATOM 606 C C . HIS A 1 82 ? 104.501 40.034 -133.534 1.00 38.28 82 HIS A C 1
ATOM 608 O O . HIS A 1 82 ? 104.714 39.331 -132.549 1.00 38.28 82 HIS A O 1
ATOM 614 N N . VAL A 1 83 ? 103.678 39.666 -134.517 1.00 36.38 83 VAL A N 1
ATOM 615 C CA . VAL A 1 83 ? 102.987 38.370 -134.579 1.00 36.38 83 VAL A CA 1
ATOM 616 C C . VAL A 1 83 ? 103.288 37.737 -135.932 1.00 36.38 83 VAL A C 1
ATOM 618 O O . VAL A 1 83 ? 103.191 38.400 -136.963 1.00 36.38 83 VAL A O 1
ATOM 621 N N . GLN A 1 84 ? 103.655 36.458 -135.924 1.00 33.28 84 GLN A N 1
ATOM 622 C CA . GLN A 1 84 ? 103.984 35.674 -137.112 1.00 33.28 84 GLN A CA 1
ATOM 623 C C . GLN A 1 84 ? 103.188 34.363 -137.065 1.00 33.28 84 GLN A C 1
ATOM 625 O O . GLN A 1 84 ? 102.941 33.835 -135.981 1.00 33.28 84 GLN A O 1
ATOM 630 N N . ALA A 1 85 ? 102.728 33.870 -138.215 1.00 35.78 85 ALA A N 1
ATOM 631 C CA . ALA A 1 85 ? 101.703 32.830 -138.283 1.00 35.78 85 ALA A CA 1
ATOM 632 C C . ALA A 1 85 ? 102.200 31.543 -138.955 1.00 35.78 85 ALA A C 1
ATOM 634 O O . ALA A 1 85 ? 102.693 31.608 -140.074 1.00 35.78 85 ALA A O 1
ATOM 635 N N . GLU A 1 86 ? 102.000 30.399 -138.290 1.00 37.84 86 GLU A N 1
ATOM 636 C CA . GLU A 1 86 ? 101.372 29.175 -138.833 1.00 37.84 86 GLU A CA 1
ATOM 637 C C . GLU A 1 86 ? 101.263 28.084 -137.732 1.00 37.84 86 GLU A C 1
ATOM 639 O O . GLU A 1 86 ? 102.188 27.939 -136.931 1.00 37.84 86 GLU A O 1
ATOM 644 N N . PRO A 1 87 ? 100.148 27.325 -137.628 1.00 46.94 87 PRO A N 1
ATOM 645 C CA . PRO A 1 87 ? 99.973 26.296 -136.598 1.00 46.94 87 PRO A CA 1
ATOM 646 C C . PRO A 1 87 ? 100.477 24.908 -137.036 1.00 46.94 87 PRO A C 1
ATOM 648 O O . PRO A 1 87 ? 100.082 24.383 -138.079 1.00 46.94 87 PRO A O 1
ATOM 651 N N . VAL A 1 88 ? 101.283 24.268 -136.185 1.00 47.50 88 VAL A N 1
ATOM 652 C CA . VAL A 1 88 ? 101.796 22.900 -136.389 1.00 47.50 88 VAL A CA 1
ATOM 653 C C . VAL A 1 88 ? 100.724 21.856 -136.023 1.00 47.50 88 VAL A C 1
ATOM 655 O O . VAL A 1 88 ? 99.893 22.074 -135.143 1.00 47.50 88 VAL A O 1
ATOM 658 N N . THR A 1 89 ? 100.726 20.715 -136.716 1.00 42.53 89 THR A N 1
ATOM 659 C CA . THR A 1 89 ? 99.799 19.585 -136.495 1.00 42.53 89 THR A CA 1
ATOM 660 C C . THR A 1 89 ? 100.581 18.361 -136.013 1.00 42.53 89 THR A C 1
ATOM 662 O O . THR A 1 89 ? 101.662 18.096 -136.541 1.00 42.53 89 THR A O 1
ATOM 665 N N . ASP A 1 90 ? 100.062 17.627 -135.025 1.00 45.59 90 ASP A N 1
ATOM 666 C CA . ASP A 1 90 ? 100.693 16.393 -134.544 1.00 45.59 90 ASP A CA 1
ATOM 667 C C . ASP A 1 90 ? 100.466 15.242 -135.539 1.00 45.59 90 ASP A C 1
ATOM 669 O O . ASP A 1 90 ? 99.345 14.988 -135.982 1.00 45.59 90 ASP A O 1
ATOM 673 N N . VAL A 1 91 ? 101.543 14.545 -135.910 1.00 44.38 91 VAL A N 1
ATOM 674 C CA . VAL A 1 91 ? 101.540 13.528 -136.980 1.00 44.38 91 VAL A CA 1
ATOM 675 C C . VAL A 1 91 ? 101.256 12.108 -136.455 1.00 44.38 91 VAL A C 1
ATOM 677 O O . VAL A 1 91 ? 101.301 11.148 -137.221 1.00 44.38 91 VAL A O 1
ATOM 680 N N . ILE A 1 92 ? 100.985 11.951 -135.154 1.00 43.91 92 ILE A N 1
ATOM 681 C CA . ILE A 1 92 ? 100.706 10.668 -134.490 1.00 43.91 92 ILE A CA 1
ATOM 682 C C . ILE A 1 92 ? 99.274 10.631 -133.935 1.00 43.91 92 ILE A C 1
ATOM 684 O O . ILE A 1 92 ? 98.630 9.588 -134.045 1.00 43.91 92 ILE A O 1
ATOM 688 N N . THR A 1 93 ? 98.748 11.734 -133.387 1.00 56.03 93 THR A N 1
ATOM 689 C CA . THR A 1 93 ? 97.331 11.818 -132.962 1.00 56.03 93 THR A CA 1
ATOM 690 C C . THR A 1 93 ? 96.418 12.483 -133.994 1.00 56.03 93 THR A C 1
ATOM 692 O O . THR A 1 93 ? 95.226 12.186 -134.027 1.00 56.03 93 THR A O 1
ATOM 695 N N . GLY A 1 94 ? 96.962 13.341 -134.867 1.00 45.44 94 GLY A N 1
ATOM 696 C CA . GLY A 1 94 ? 96.196 14.132 -135.837 1.00 45.44 94 GLY A CA 1
ATOM 697 C C . GLY A 1 94 ? 95.648 15.458 -135.290 1.00 45.44 94 GLY A C 1
ATOM 698 O O . GLY A 1 94 ? 94.957 16.178 -136.014 1.00 45.44 94 GLY A O 1
ATOM 699 N N . ASP A 1 95 ? 95.952 15.801 -134.035 1.00 40.56 95 ASP A N 1
ATOM 700 C CA . ASP A 1 95 ? 95.456 17.015 -133.386 1.00 40.56 95 ASP A CA 1
ATOM 701 C C . ASP A 1 95 ? 96.160 18.289 -133.884 1.00 40.56 95 ASP A C 1
ATOM 703 O O . ASP A 1 95 ? 97.365 18.325 -134.156 1.00 40.56 95 ASP A O 1
ATOM 707 N N . ARG A 1 96 ? 95.395 19.383 -133.979 1.00 39.88 96 ARG A N 1
ATOM 708 C CA . ARG A 1 96 ? 95.891 20.705 -134.395 1.00 39.88 96 ARG A CA 1
ATOM 709 C C . ARG A 1 96 ? 96.055 21.602 -133.173 1.00 39.88 96 ARG A C 1
ATOM 711 O O . ARG A 1 96 ? 95.064 22.054 -132.602 1.00 39.88 96 ARG A O 1
ATOM 718 N N . HIS A 1 97 ? 97.296 21.900 -132.795 1.00 40.56 97 HIS A N 1
ATOM 719 C CA . HIS A 1 97 ? 97.588 22.704 -131.610 1.00 40.56 97 HIS A CA 1
ATOM 720 C C . HIS A 1 97 ? 97.953 24.147 -131.976 1.00 40.56 97 HIS A C 1
ATOM 722 O O . HIS A 1 97 ? 98.913 24.406 -132.700 1.00 40.56 97 HIS A O 1
ATOM 728 N N . ILE A 1 98 ? 97.205 25.105 -131.425 1.00 40.03 98 ILE A N 1
ATOM 729 C CA . ILE A 1 98 ? 97.553 26.529 -131.470 1.00 40.03 98 ILE A CA 1
ATOM 730 C C . ILE A 1 98 ? 98.362 26.845 -130.210 1.00 40.03 98 ILE A C 1
ATOM 732 O O . ILE A 1 98 ? 97.821 26.856 -129.105 1.00 40.03 98 ILE A O 1
ATOM 736 N N . GLY A 1 99 ? 99.662 27.089 -130.373 1.00 37.22 99 GLY A N 1
ATOM 737 C CA . GLY A 1 99 ? 100.512 27.571 -129.287 1.00 37.22 99 GLY A CA 1
ATOM 738 C C . GLY A 1 99 ? 100.196 29.031 -128.960 1.00 37.22 99 GLY A C 1
ATOM 739 O O . GLY A 1 99 ? 100.291 29.888 -129.834 1.00 37.22 99 GLY A O 1
ATOM 740 N N . LEU A 1 100 ? 99.839 29.317 -127.706 1.00 31.89 100 LEU A N 1
ATOM 741 C CA . LEU A 1 100 ? 99.616 30.677 -127.213 1.00 31.89 100 LEU A CA 1
ATOM 742 C C . LEU A 1 100 ? 100.722 31.068 -126.229 1.00 31.89 100 LEU A C 1
ATOM 744 O O . LEU A 1 100 ? 100.757 30.600 -125.093 1.00 31.89 100 LEU A O 1
ATOM 748 N N . THR A 1 101 ? 101.618 31.950 -126.668 1.00 35.31 101 THR A N 1
ATOM 749 C CA . THR A 1 101 ? 102.555 32.679 -125.803 1.00 35.31 101 THR A CA 1
ATOM 750 C C . THR A 1 101 ? 101.932 33.996 -125.348 1.00 35.31 101 THR A C 1
ATOM 752 O O . THR A 1 101 ? 101.216 34.638 -126.116 1.00 35.31 101 THR A O 1
ATOM 755 N N . CYS A 1 102 ? 102.226 34.437 -124.124 1.00 35.19 102 CYS A N 1
ATOM 756 C CA . CYS A 1 102 ? 101.671 35.676 -123.582 1.00 35.19 102 CYS A CA 1
ATOM 757 C C . CYS A 1 102 ? 102.137 36.922 -124.359 1.00 35.19 102 CYS A C 1
ATOM 759 O O . CYS A 1 102 ? 103.285 37.341 -124.244 1.00 35.19 102 CYS A O 1
ATOM 761 N N . GLY A 1 103 ? 101.204 37.556 -125.067 1.00 31.89 103 GLY A N 1
ATOM 762 C CA . GLY A 1 103 ? 101.278 38.943 -125.520 1.00 31.89 103 GLY A CA 1
ATOM 763 C C . GLY A 1 103 ? 99.910 39.593 -125.308 1.00 31.89 103 GLY A C 1
ATOM 764 O O . GLY A 1 103 ? 98.888 38.992 -125.632 1.00 31.89 103 GLY A O 1
ATOM 765 N N . THR A 1 104 ? 99.860 40.781 -124.706 1.00 34.88 104 THR A N 1
ATOM 766 C CA . THR A 1 104 ? 98.592 41.440 -124.356 1.00 34.88 104 THR A CA 1
ATOM 767 C C . THR A 1 104 ? 97.912 42.071 -125.566 1.00 34.88 104 THR A C 1
ATOM 769 O O . THR A 1 104 ? 98.484 42.957 -126.195 1.00 34.88 104 THR A O 1
ATOM 772 N N . PHE A 1 105 ? 96.652 41.702 -125.799 1.00 30.41 105 PHE A N 1
ATOM 773 C CA . PHE A 1 105 ? 95.709 42.460 -126.622 1.00 30.41 105 PHE A CA 1
ATOM 774 C C . PHE A 1 105 ? 94.388 42.669 -125.875 1.00 30.41 105 PHE A C 1
ATOM 776 O O . PHE A 1 105 ? 94.001 41.868 -125.024 1.00 30.41 105 PHE A O 1
ATOM 783 N N . LEU A 1 106 ? 93.727 43.778 -126.200 1.00 29.16 106 LEU A N 1
ATOM 784 C CA . LEU A 1 106 ? 92.415 44.184 -125.702 1.00 29.16 106 LEU A CA 1
ATOM 785 C C . LEU A 1 106 ? 91.380 44.109 -126.834 1.00 29.16 106 LEU A C 1
ATOM 787 O O . LEU A 1 106 ? 91.745 44.057 -128.004 1.00 29.16 106 LEU A O 1
ATOM 791 N N . GLU A 1 107 ? 90.108 44.155 -126.436 1.00 31.31 107 GLU A N 1
ATOM 792 C CA . GLU A 1 107 ? 88.894 44.124 -127.272 1.00 31.31 107 GLU A CA 1
ATOM 793 C C . GLU A 1 107 ? 88.609 42.761 -127.951 1.00 31.31 107 GLU A C 1
ATOM 795 O O . GLU A 1 107 ? 89.355 42.271 -128.787 1.00 31.31 107 GLU A O 1
ATOM 800 N N . LEU A 1 108 ? 87.639 41.967 -127.476 1.00 34.25 108 LEU A N 1
ATOM 801 C CA . LEU A 1 108 ? 86.172 42.172 -127.423 1.00 34.25 108 LEU A CA 1
ATOM 802 C C . LEU A 1 108 ? 85.462 41.924 -128.769 1.00 34.25 108 LEU A C 1
ATOM 804 O O . LEU A 1 108 ? 84.884 42.820 -129.370 1.00 34.25 108 LEU A O 1
ATOM 808 N N . GLY A 1 109 ? 85.441 40.653 -129.190 1.00 30.28 109 GLY A N 1
ATOM 809 C CA . GLY A 1 109 ? 84.619 40.161 -130.308 1.00 30.28 109 GLY A CA 1
ATOM 810 C C . GLY A 1 109 ? 84.000 38.771 -130.087 1.00 30.28 109 GLY A C 1
ATOM 811 O O . GLY A 1 109 ? 83.477 38.179 -131.026 1.00 30.28 109 GLY A O 1
ATOM 812 N N . SER A 1 110 ? 84.063 38.229 -128.864 1.00 27.97 110 SER A N 1
ATOM 813 C CA . SER A 1 110 ? 83.737 36.823 -128.582 1.00 27.97 110 SER A CA 1
ATOM 814 C C . SER A 1 110 ? 82.614 36.654 -127.564 1.00 27.97 110 SER A C 1
ATOM 816 O O . SER A 1 110 ? 82.818 36.908 -126.376 1.00 27.97 110 SER A O 1
ATOM 818 N N . ARG A 1 111 ? 81.492 36.074 -128.007 1.00 28.83 111 ARG A N 1
ATOM 819 C CA . ARG A 1 111 ? 80.852 34.924 -127.335 1.00 28.83 111 ARG A CA 1
ATOM 820 C C . ARG A 1 111 ? 79.856 34.226 -128.275 1.00 28.83 111 ARG A C 1
ATOM 822 O O . ARG A 1 111 ? 78.743 34.716 -128.445 1.00 28.83 111 ARG A O 1
ATOM 829 N N . PRO A 1 112 ? 80.243 33.098 -128.900 1.00 30.66 112 PRO A N 1
ATOM 830 C CA . PRO A 1 112 ? 79.289 32.211 -129.550 1.00 30.66 112 PRO A CA 1
ATOM 831 C C . PRO A 1 112 ? 78.472 31.415 -128.517 1.00 30.66 112 PRO A C 1
ATOM 833 O O . PRO A 1 112 ? 78.742 31.444 -127.316 1.00 30.66 112 PRO A O 1
ATOM 836 N N . VAL A 1 113 ? 77.479 30.702 -129.049 1.00 26.22 113 VAL A N 1
ATOM 837 C CA . VAL A 1 113 ? 76.588 29.706 -128.431 1.00 26.22 113 VAL A CA 1
ATOM 838 C C . VAL A 1 113 ? 77.189 28.952 -127.231 1.00 26.22 113 VAL A C 1
ATOM 840 O O . VAL A 1 113 ? 78.276 28.384 -127.321 1.00 26.22 113 VAL A O 1
ATOM 843 N N . SER A 1 114 ? 76.421 28.868 -126.138 1.00 23.39 114 SER A N 1
ATOM 844 C CA . SER A 1 114 ? 76.683 27.926 -125.041 1.00 23.39 114 SER A CA 1
ATOM 845 C C . SER A 1 114 ? 76.369 26.496 -125.486 1.00 23.39 114 SER A C 1
ATOM 847 O O . SER A 1 114 ? 75.260 26.237 -125.954 1.00 23.39 114 SER A O 1
ATOM 849 N N . VAL A 1 115 ? 77.314 25.569 -125.319 1.00 26.52 115 VAL A N 1
ATOM 850 C CA . VAL A 1 115 ? 77.128 24.138 -125.606 1.00 26.52 115 VAL A CA 1
ATOM 851 C C . VAL A 1 115 ? 77.332 23.359 -124.308 1.00 26.52 115 VAL A C 1
ATOM 853 O O . VAL A 1 115 ? 78.433 23.355 -123.760 1.00 26.52 115 VAL A O 1
ATOM 856 N N . ASP A 1 116 ? 76.258 22.740 -123.816 1.00 25.88 116 ASP A N 1
ATOM 857 C CA . ASP A 1 116 ? 76.248 21.892 -122.616 1.00 25.88 116 ASP A CA 1
ATOM 858 C C . ASP A 1 116 ? 76.818 20.498 -122.943 1.00 25.88 116 ASP A C 1
ATOM 860 O O . ASP A 1 116 ? 76.448 19.899 -123.956 1.00 25.88 116 ASP A O 1
ATOM 864 N N . TRP A 1 117 ? 77.715 19.978 -122.102 1.00 29.75 117 TRP A N 1
ATOM 865 C CA . TRP A 1 117 ? 78.406 18.697 -122.316 1.00 29.75 117 TRP A CA 1
ATOM 866 C C . TRP A 1 117 ? 78.128 17.743 -121.153 1.00 29.75 117 TRP A C 1
ATOM 868 O O . TRP A 1 117 ? 78.708 17.877 -120.077 1.00 29.75 117 TRP A O 1
ATOM 878 N N . ARG A 1 118 ? 77.268 16.741 -121.376 1.00 31.20 118 ARG A N 1
ATOM 879 C CA . ARG A 1 118 ? 76.908 15.737 -120.360 1.00 31.20 118 ARG A CA 1
ATOM 880 C C . ARG A 1 118 ? 77.691 14.437 -120.529 1.00 31.20 118 ARG A C 1
ATOM 882 O O . ARG A 1 118 ? 77.708 13.848 -121.609 1.00 31.20 118 ARG A O 1
ATOM 889 N N . LEU A 1 119 ? 78.281 13.947 -119.439 1.00 38.50 119 LEU A N 1
ATOM 890 C CA . LEU A 1 119 ? 78.955 12.649 -119.379 1.00 38.50 119 LEU A CA 1
ATOM 891 C C . LEU A 1 119 ? 77.950 11.527 -119.080 1.00 38.50 119 LEU A C 1
ATOM 893 O O . LEU A 1 119 ? 77.507 11.334 -117.950 1.00 38.50 119 LEU A O 1
ATOM 897 N N . GLN A 1 120 ? 77.635 10.734 -120.105 1.00 42.91 120 GLN A N 1
ATOM 898 C CA . GLN A 1 120 ? 76.590 9.696 -120.084 1.00 42.91 120 GLN A CA 1
ATOM 899 C C . GLN A 1 120 ? 76.796 8.573 -119.040 1.00 42.91 120 GLN A C 1
ATOM 901 O O . GLN A 1 120 ? 75.891 7.781 -118.802 1.00 42.91 120 GLN A O 1
ATOM 906 N N . LYS A 1 121 ? 77.975 8.490 -118.405 1.00 47.66 121 LYS A N 1
ATOM 907 C CA . LYS A 1 121 ? 78.302 7.485 -117.378 1.00 47.66 121 LYS A CA 1
ATOM 908 C C . LYS A 1 121 ? 78.114 7.977 -115.937 1.00 47.66 121 LYS A C 1
ATOM 910 O O . LYS A 1 121 ? 77.955 7.156 -115.041 1.00 47.66 121 LYS A O 1
ATOM 915 N N . GLU A 1 122 ? 78.123 9.288 -115.713 1.00 52.12 122 GLU A N 1
ATOM 916 C CA . GLU A 1 122 ? 77.780 9.874 -114.408 1.00 52.12 122 GLU A CA 1
ATOM 917 C C . GLU A 1 122 ? 76.257 9.951 -114.243 1.00 52.12 122 GLU A C 1
ATOM 919 O O . GLU A 1 122 ? 75.754 9.782 -113.137 1.00 52.12 122 GLU A O 1
ATOM 924 N N . LEU A 1 123 ? 75.528 10.097 -115.359 1.00 51.66 123 LEU A N 1
ATOM 925 C CA . LEU A 1 123 ? 74.065 10.114 -115.395 1.00 51.66 123 LEU A CA 1
ATOM 926 C C . LEU A 1 123 ? 73.447 8.841 -114.791 1.00 51.66 123 LEU A C 1
ATOM 928 O O . LEU A 1 123 ? 72.632 8.954 -113.889 1.00 51.66 123 LEU A O 1
ATOM 932 N N . LEU A 1 124 ? 73.909 7.650 -115.192 1.00 54.38 124 LEU A N 1
ATOM 933 C CA . LEU A 1 124 ? 73.386 6.367 -114.691 1.00 54.38 124 LEU A CA 1
ATOM 934 C C . LEU A 1 124 ? 73.570 6.189 -113.172 1.00 54.38 124 LEU A C 1
ATOM 936 O O . LEU A 1 124 ? 72.674 5.706 -112.494 1.00 54.38 124 LEU A O 1
ATOM 940 N N . LEU A 1 125 ? 74.709 6.622 -112.616 1.00 61.56 125 LEU A N 1
ATOM 941 C CA . LEU A 1 125 ? 74.953 6.558 -111.166 1.00 61.56 125 LEU A CA 1
ATOM 942 C C . LEU A 1 125 ? 74.140 7.602 -110.384 1.00 61.56 125 LEU A C 1
ATOM 944 O O . LEU A 1 125 ? 73.861 7.404 -109.202 1.00 61.56 125 LEU A O 1
ATOM 948 N N . LEU A 1 126 ? 73.765 8.710 -111.030 1.00 63.16 126 LEU A N 1
ATOM 949 C CA . LEU A 1 126 ? 72.816 9.678 -110.484 1.00 63.16 126 LEU A CA 1
ATOM 950 C C . LEU A 1 126 ? 71.373 9.170 -110.597 1.00 63.16 126 LEU A C 1
ATOM 952 O O . LEU A 1 126 ? 70.602 9.406 -109.679 1.00 63.16 126 LEU A O 1
ATOM 956 N N . GLU A 1 127 ? 71.016 8.445 -111.656 1.00 66.88 127 GLU A N 1
ATOM 957 C CA . GLU A 1 127 ? 69.704 7.807 -111.835 1.00 66.88 127 GLU A CA 1
ATOM 958 C C . GLU A 1 127 ? 69.487 6.694 -110.791 1.00 66.88 127 GLU A C 1
ATOM 960 O O . GLU A 1 127 ? 68.505 6.754 -110.052 1.00 66.88 127 GLU A O 1
ATOM 965 N N . ASP A 1 128 ? 70.450 5.778 -110.613 1.00 75.31 128 ASP A N 1
ATOM 966 C CA . ASP A 1 128 ? 70.452 4.783 -109.521 1.00 75.31 128 ASP A CA 1
ATOM 967 C C . ASP A 1 128 ? 70.371 5.458 -108.133 1.00 75.31 128 ASP A C 1
ATOM 969 O O . ASP A 1 128 ? 69.660 5.004 -107.233 1.00 75.31 128 ASP A O 1
ATOM 973 N N . GLY A 1 129 ? 71.107 6.562 -107.949 1.00 76.88 129 GLY A N 1
ATOM 974 C CA . GLY A 1 129 ? 71.140 7.327 -106.701 1.00 76.88 129 GLY A CA 1
ATOM 975 C C . GLY A 1 129 ? 69.846 8.090 -106.403 1.00 76.88 129 GLY A C 1
ATOM 976 O O . GLY A 1 129 ? 69.476 8.213 -105.237 1.00 76.88 129 GLY A O 1
ATOM 977 N N . VAL A 1 130 ? 69.151 8.577 -107.435 1.00 79.75 130 VAL A N 1
ATOM 978 C CA . VAL A 1 130 ? 67.837 9.228 -107.332 1.00 79.75 130 VAL A CA 1
ATOM 979 C C . VAL A 1 130 ? 66.756 8.192 -107.042 1.00 79.75 130 VAL A C 1
ATOM 981 O O . VAL A 1 130 ? 65.984 8.407 -106.112 1.00 79.75 130 VAL A O 1
ATOM 984 N N . GLN A 1 131 ? 66.750 7.043 -107.726 1.00 77.44 131 GLN A N 1
ATOM 985 C CA . GLN A 1 131 ? 65.817 5.953 -107.419 1.00 77.44 131 GLN A CA 1
ATOM 986 C C . GLN A 1 131 ? 65.995 5.479 -105.967 1.00 77.44 131 GLN A C 1
ATOM 988 O O . GLN A 1 131 ? 65.044 5.473 -105.195 1.00 77.44 131 GLN A O 1
ATOM 993 N N . GLY A 1 132 ? 67.237 5.232 -105.531 1.00 86.56 132 GLY A N 1
ATOM 994 C CA . GLY A 1 132 ? 67.559 4.869 -104.144 1.00 86.56 132 GLY A CA 1
ATOM 995 C C . GLY A 1 132 ? 67.377 5.986 -103.096 1.00 86.56 132 GLY A C 1
ATOM 996 O O . GLY A 1 132 ? 67.707 5.777 -101.919 1.00 86.56 132 GLY A O 1
ATOM 997 N N . LEU A 1 133 ? 66.900 7.168 -103.501 1.00 85.50 133 LEU A N 1
ATOM 998 C CA . LEU A 1 133 ? 66.353 8.211 -102.628 1.00 85.50 133 LEU A CA 1
ATOM 999 C C . LEU A 1 133 ? 64.819 8.227 -102.687 1.00 85.50 133 LEU A C 1
ATOM 1001 O O . LEU A 1 133 ? 64.202 8.264 -101.631 1.00 85.50 133 LEU A O 1
ATOM 1005 N N . GLN A 1 134 ? 64.212 8.103 -103.870 1.00 88.25 134 GLN A N 1
ATOM 1006 C CA . GLN A 1 134 ? 62.757 7.984 -104.052 1.00 88.25 134 GLN A CA 1
ATOM 1007 C C . GLN A 1 134 ? 62.177 6.766 -103.313 1.00 88.25 134 GLN A C 1
ATOM 1009 O O . GLN A 1 134 ? 61.168 6.889 -102.627 1.00 88.25 134 GLN A O 1
ATOM 1014 N N . ASP A 1 135 ? 62.872 5.626 -103.347 1.00 91.00 135 ASP A N 1
ATOM 1015 C CA . ASP A 1 135 ? 62.514 4.416 -102.592 1.00 91.00 135 ASP A CA 1
ATOM 1016 C C . ASP A 1 135 ? 62.517 4.648 -101.065 1.00 91.00 135 ASP A C 1
ATOM 1018 O O . ASP A 1 135 ? 61.876 3.908 -100.321 1.00 91.00 135 ASP A O 1
ATOM 1022 N N . LYS A 1 136 ? 63.259 5.656 -100.578 1.00 92.19 136 LYS A N 1
ATOM 1023 C CA . LYS A 1 136 ? 63.312 6.037 -99.155 1.00 92.19 136 LYS A CA 1
ATOM 1024 C C . LYS A 1 136 ? 62.307 7.123 -98.798 1.00 92.19 136 LYS A C 1
ATOM 1026 O O . LYS A 1 136 ? 61.819 7.097 -97.679 1.00 92.19 136 LYS A O 1
ATOM 1031 N N . ASP A 1 137 ? 62.024 8.036 -99.724 1.00 93.00 137 ASP A N 1
ATOM 1032 C CA . ASP A 1 137 ? 60.939 9.022 -99.632 1.00 93.00 137 ASP A CA 1
ATOM 1033 C C . ASP A 1 137 ? 59.615 8.269 -99.420 1.00 93.00 137 ASP A C 1
ATOM 1035 O O . ASP A 1 137 ? 58.988 8.392 -98.371 1.00 93.00 137 ASP A O 1
ATOM 1039 N N . GLN A 1 138 ? 59.306 7.329 -100.323 1.00 93.06 138 GLN A N 1
ATOM 1040 C CA . GLN A 1 138 ? 58.137 6.454 -100.215 1.00 93.06 138 GLN A CA 1
ATOM 1041 C C . GLN A 1 138 ? 58.140 5.633 -98.915 1.00 93.06 138 GLN A C 1
ATOM 1043 O O . GLN A 1 138 ? 57.108 5.500 -98.273 1.00 93.06 138 GLN A O 1
ATOM 1048 N N . ALA A 1 139 ? 59.292 5.109 -98.478 1.00 93.06 139 ALA A N 1
ATOM 1049 C CA . ALA A 1 139 ? 59.382 4.360 -97.220 1.00 93.06 139 ALA A CA 1
ATOM 1050 C C . ALA A 1 139 ? 59.234 5.230 -95.952 1.00 93.06 139 ALA A C 1
ATOM 1052 O O . ALA A 1 139 ? 59.021 4.683 -94.869 1.00 93.06 139 ALA A O 1
ATOM 1053 N N . VAL A 1 140 ? 59.368 6.557 -96.062 1.00 94.25 140 VAL A N 1
ATOM 1054 C CA . VAL A 1 140 ? 59.044 7.513 -94.992 1.00 94.25 140 VAL A CA 1
ATOM 1055 C C . VAL A 1 140 ? 57.555 7.848 -95.024 1.00 94.25 140 VAL A C 1
ATOM 1057 O O . VAL A 1 140 ? 56.930 7.805 -93.966 1.00 94.25 140 VAL A O 1
ATOM 1060 N N . ASP A 1 141 ? 56.972 8.081 -96.202 1.00 94.69 141 ASP A N 1
ATOM 1061 C CA . ASP A 1 141 ? 55.524 8.287 -96.368 1.00 94.69 141 ASP A CA 1
ATOM 1062 C C . ASP A 1 141 ? 54.717 7.065 -95.869 1.00 94.69 141 ASP A C 1
ATOM 1064 O O . ASP A 1 141 ? 53.776 7.213 -95.089 1.00 94.69 141 ASP A O 1
ATOM 1068 N N . ASP A 1 142 ? 55.154 5.847 -96.210 1.00 95.25 142 ASP A N 1
ATOM 1069 C CA . ASP A 1 142 ? 54.577 4.567 -95.764 1.00 95.25 142 ASP A CA 1
ATOM 1070 C C . ASP A 1 142 ? 54.600 4.365 -94.230 1.00 95.25 142 ASP A C 1
ATOM 1072 O O . ASP A 1 142 ? 53.803 3.584 -93.698 1.00 95.25 142 ASP A O 1
ATOM 1076 N N . GLU A 1 143 ? 55.525 4.996 -93.495 1.00 95.94 143 GLU A N 1
ATOM 1077 C CA . GLU A 1 143 ? 55.532 4.970 -92.020 1.00 95.94 143 GLU A CA 1
ATOM 1078 C C . GLU A 1 143 ? 54.839 6.205 -91.426 1.00 95.94 143 GLU A C 1
ATOM 1080 O O . GLU A 1 143 ? 54.286 6.105 -90.332 1.00 95.94 143 GLU A O 1
ATOM 1085 N N . LEU A 1 144 ? 54.784 7.333 -92.144 1.00 95.94 144 LEU A N 1
ATOM 1086 C CA . LEU A 1 144 ? 53.991 8.501 -91.761 1.00 95.94 144 LEU A CA 1
ATOM 1087 C C . LEU A 1 144 ? 52.494 8.163 -91.748 1.00 95.94 144 LEU A C 1
ATOM 1089 O O . LEU A 1 144 ? 51.858 8.359 -90.717 1.00 95.94 144 LEU A O 1
ATOM 1093 N N . GLU A 1 145 ? 51.960 7.544 -92.808 1.00 95.56 145 GLU A N 1
ATOM 1094 C CA . GLU A 1 145 ? 50.562 7.073 -92.857 1.00 95.56 145 GLU A CA 1
ATOM 1095 C C . GLU A 1 145 ? 50.263 6.096 -91.699 1.00 95.56 145 GLU A C 1
ATOM 1097 O O . GLU A 1 145 ? 49.244 6.203 -91.012 1.00 95.56 145 GLU A O 1
ATOM 1102 N N . ARG A 1 146 ? 51.208 5.196 -91.385 1.00 95.88 146 ARG A N 1
ATOM 1103 C CA . ARG A 1 146 ? 51.114 4.291 -90.222 1.00 95.88 146 ARG A CA 1
ATOM 1104 C C . ARG A 1 146 ? 51.189 5.002 -88.876 1.00 95.88 146 ARG A C 1
ATOM 1106 O O . ARG A 1 146 ? 50.733 4.438 -87.884 1.00 95.88 146 ARG A O 1
ATOM 1113 N N . LEU A 1 147 ? 51.836 6.158 -88.778 1.00 95.44 147 LEU A N 1
ATOM 1114 C CA . LEU A 1 147 ? 51.893 6.951 -87.550 1.00 95.44 147 LEU A CA 1
ATOM 1115 C C . LEU A 1 147 ? 50.621 7.785 -87.383 1.00 95.44 147 LEU A C 1
ATOM 1117 O O . LEU A 1 147 ? 50.097 7.829 -86.274 1.00 95.44 147 LEU A O 1
ATOM 1121 N N . GLU A 1 148 ? 50.072 8.334 -88.466 1.00 95.38 148 GLU A N 1
ATOM 1122 C CA . GLU A 1 148 ? 48.774 9.020 -88.477 1.00 95.38 148 GLU A CA 1
ATOM 1123 C C . GLU A 1 148 ? 47.620 8.061 -88.124 1.00 95.38 148 GLU A C 1
ATOM 1125 O O . GLU A 1 148 ? 46.779 8.396 -87.288 1.00 95.38 148 GLU A O 1
ATOM 1130 N N . GLU A 1 149 ? 47.616 6.825 -88.645 1.00 95.94 149 GLU A N 1
ATOM 1131 C CA . GLU A 1 149 ? 46.641 5.798 -88.239 1.00 95.94 149 GLU A CA 1
ATOM 1132 C C . GLU A 1 149 ? 46.762 5.455 -86.740 1.00 95.94 149 GLU A C 1
ATOM 1134 O O . GLU A 1 149 ? 45.749 5.331 -86.042 1.00 95.94 149 GLU A O 1
ATOM 1139 N N . LYS A 1 150 ? 47.987 5.324 -86.207 1.00 96.56 150 LYS A N 1
ATOM 1140 C CA . LYS A 1 150 ? 48.212 5.078 -84.769 1.00 96.56 150 LYS A CA 1
ATOM 1141 C C . LYS A 1 150 ? 47.735 6.259 -83.919 1.00 96.56 150 LYS A C 1
ATOM 1143 O O . LYS A 1 150 ? 47.126 6.020 -82.879 1.00 96.56 150 LYS A O 1
ATOM 1148 N N . ASP A 1 151 ? 47.994 7.495 -84.343 1.00 96.25 151 ASP A N 1
ATOM 1149 C CA . ASP A 1 151 ? 47.596 8.705 -83.616 1.00 96.25 151 ASP A CA 1
ATOM 1150 C C . ASP A 1 151 ? 46.069 8.834 -83.550 1.00 96.25 151 ASP A C 1
ATOM 1152 O O . ASP A 1 151 ? 45.514 8.921 -82.458 1.00 96.25 151 ASP A O 1
ATOM 1156 N N . ALA A 1 152 ? 45.369 8.672 -84.679 1.00 95.25 152 ALA A N 1
ATOM 1157 C CA . ALA A 1 152 ? 43.905 8.672 -84.723 1.00 95.25 152 ALA A CA 1
ATOM 1158 C C . ALA A 1 152 ? 43.275 7.575 -83.834 1.00 95.25 152 ALA A C 1
ATOM 1160 O O . ALA A 1 152 ? 42.288 7.820 -83.132 1.00 95.25 152 ALA A O 1
ATOM 1161 N N . ASN A 1 153 ? 43.868 6.374 -83.803 1.00 96.56 153 ASN A N 1
ATOM 1162 C CA . ASN A 1 153 ? 43.453 5.302 -82.890 1.00 96.56 153 ASN A CA 1
ATOM 1163 C C . ASN A 1 153 ? 43.724 5.643 -81.410 1.00 96.56 153 ASN A C 1
ATOM 1165 O O . ASN A 1 153 ? 42.944 5.257 -80.537 1.00 96.56 153 ASN A O 1
ATOM 1169 N N . LEU A 1 154 ? 44.804 6.371 -81.106 1.00 97.06 154 LEU A N 1
ATOM 1170 C CA . LEU A 1 154 ? 45.087 6.858 -79.754 1.00 97.06 154 LEU A CA 1
ATOM 1171 C C . LEU A 1 154 ? 44.117 7.970 -79.342 1.00 97.06 154 LEU A C 1
ATOM 1173 O O . LEU A 1 154 ? 43.578 7.882 -78.240 1.00 97.06 154 LEU A O 1
ATOM 1177 N N . THR A 1 155 ? 43.815 8.935 -80.221 1.00 96.31 155 THR A N 1
ATOM 1178 C CA . THR A 1 155 ? 42.796 9.972 -79.974 1.00 96.31 155 THR A CA 1
ATOM 1179 C C . THR A 1 155 ? 41.440 9.335 -79.688 1.00 96.31 155 THR A C 1
ATOM 1181 O O . THR A 1 155 ? 40.835 9.625 -78.662 1.00 96.31 155 THR A O 1
ATOM 1184 N N . SER A 1 156 ? 40.992 8.389 -80.526 1.00 96.75 156 SER A N 1
ATOM 1185 C CA . SER A 1 156 ? 39.709 7.698 -80.330 1.00 96.75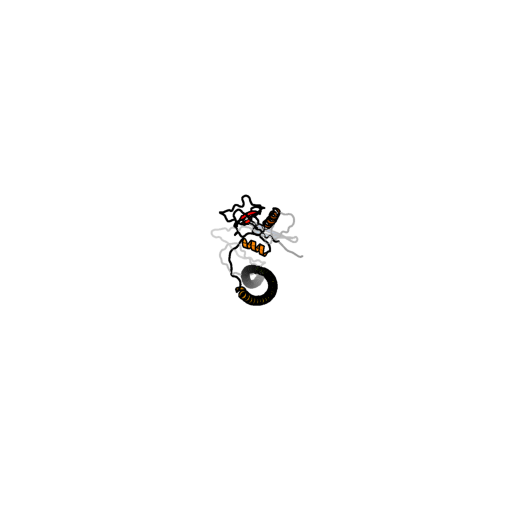 156 SER A CA 1
ATOM 1186 C C . SER A 1 156 ? 39.641 6.900 -79.022 1.00 96.75 156 SER A C 1
ATOM 1188 O O . SER A 1 156 ? 38.541 6.654 -78.523 1.00 96.75 156 SER A O 1
ATOM 1190 N N . ARG A 1 157 ? 40.785 6.473 -78.470 1.00 97.44 157 ARG A N 1
ATOM 1191 C CA . ARG A 1 157 ? 40.845 5.777 -77.179 1.00 97.44 157 ARG A CA 1
ATOM 1192 C C . ARG A 1 157 ? 40.898 6.748 -76.001 1.00 97.44 157 ARG A C 1
ATOM 1194 O O . ARG A 1 157 ? 40.299 6.451 -74.974 1.00 97.44 157 ARG A O 1
ATOM 1201 N N . ASP A 1 158 ? 41.555 7.896 -76.142 1.00 97.62 158 ASP A N 1
ATOM 1202 C CA . ASP A 1 158 ? 41.508 8.964 -75.136 1.00 97.62 158 ASP A CA 1
ATOM 1203 C C . ASP A 1 158 ? 40.077 9.514 -75.004 1.00 97.62 158 ASP A C 1
ATOM 1205 O O . ASP A 1 158 ? 39.517 9.543 -73.911 1.00 97.62 158 ASP A O 1
ATOM 1209 N N . ASP A 1 159 ? 39.413 9.757 -76.137 1.00 97.12 159 ASP A N 1
ATOM 1210 C CA . ASP A 1 159 ? 37.986 10.081 -76.238 1.00 97.12 159 ASP A CA 1
ATOM 1211 C C . ASP A 1 159 ? 37.071 9.056 -75.543 1.00 97.12 159 ASP A C 1
ATOM 1213 O O . ASP A 1 159 ? 35.974 9.413 -75.107 1.00 97.12 159 ASP A O 1
ATOM 1217 N N . GLN A 1 160 ? 37.454 7.777 -75.488 1.00 97.75 160 GLN A N 1
ATOM 1218 C CA . GLN A 1 160 ? 36.715 6.750 -74.748 1.00 97.75 160 GLN A CA 1
ATOM 1219 C C . GLN A 1 160 ? 37.014 6.843 -73.246 1.00 97.75 160 GLN A C 1
ATOM 1221 O O . GLN A 1 160 ? 36.082 6.882 -72.444 1.00 97.75 160 GLN A O 1
ATOM 1226 N N . LEU A 1 161 ? 38.291 6.933 -72.867 1.00 97.75 161 LEU A N 1
ATOM 1227 C CA . LEU A 1 161 ? 38.724 7.012 -71.470 1.00 97.75 161 LEU A CA 1
ATOM 1228 C C . LEU A 1 161 ? 38.195 8.267 -70.763 1.00 97.75 161 LEU A C 1
ATOM 1230 O O . LEU A 1 161 ? 37.801 8.177 -69.605 1.00 97.75 161 LEU A O 1
ATOM 1234 N N . GLN A 1 162 ? 38.091 9.408 -71.452 1.00 97.50 162 GLN A N 1
ATOM 1235 C CA . GLN A 1 162 ? 37.452 10.614 -70.911 1.00 97.50 162 GLN A CA 1
ATOM 1236 C C . GLN A 1 162 ? 35.956 10.398 -70.613 1.00 97.50 162 GLN A C 1
ATOM 1238 O O . GLN A 1 162 ? 35.450 10.884 -69.604 1.00 97.50 162 GLN A O 1
ATOM 1243 N N . LYS A 1 163 ? 35.237 9.633 -71.449 1.00 97.44 163 LYS A N 1
ATOM 1244 C CA . LYS A 1 163 ? 33.817 9.298 -71.222 1.00 97.44 163 LYS A CA 1
ATOM 1245 C C . LYS A 1 163 ? 33.648 8.299 -70.073 1.00 97.44 163 LYS A C 1
ATOM 1247 O O . LYS A 1 163 ? 32.715 8.432 -69.287 1.00 97.44 163 LYS A O 1
ATOM 1252 N N . GLU A 1 164 ? 34.551 7.327 -69.955 1.00 97.81 164 GLU A N 1
ATOM 1253 C CA . GLU A 1 164 ? 34.585 6.393 -68.821 1.00 97.81 164 GLU A CA 1
ATOM 1254 C C . GLU A 1 164 ? 34.942 7.108 -67.507 1.00 97.81 164 GLU A C 1
ATOM 1256 O O . GLU A 1 164 ? 34.333 6.816 -66.480 1.00 97.81 164 GLU A O 1
ATOM 1261 N N . LEU A 1 165 ? 35.849 8.092 -67.540 1.00 97.88 165 LEU A N 1
ATOM 1262 C CA . LEU A 1 165 ? 36.191 8.931 -66.390 1.00 97.88 165 LEU A CA 1
ATOM 1263 C C . LEU A 1 165 ? 34.991 9.759 -65.909 1.00 97.88 165 LEU A C 1
ATOM 1265 O O . LEU A 1 165 ? 34.668 9.696 -64.729 1.00 97.88 165 LEU A O 1
ATOM 1269 N N . LEU A 1 166 ? 34.283 10.452 -66.808 1.00 97.44 166 LEU A N 1
ATOM 1270 C CA . LEU A 1 166 ? 33.083 11.226 -66.452 1.00 97.44 166 LEU A CA 1
ATOM 1271 C C . LEU A 1 166 ? 31.991 10.347 -65.812 1.00 97.44 166 LEU A C 1
ATOM 1273 O O . LEU A 1 166 ? 31.399 10.729 -64.808 1.00 97.44 166 LEU A O 1
ATOM 1277 N N . LEU A 1 167 ? 31.770 9.134 -66.333 1.00 97.38 167 LEU A N 1
ATOM 1278 C CA . LEU A 1 167 ? 30.825 8.173 -65.744 1.00 97.38 167 LEU A CA 1
ATOM 1279 C C . LEU A 1 167 ? 31.268 7.660 -64.361 1.00 97.38 167 LEU A C 1
ATOM 1281 O O . LEU A 1 167 ? 30.422 7.301 -63.539 1.00 97.38 167 LEU A O 1
ATOM 1285 N N . LEU A 1 168 ? 32.576 7.613 -64.094 1.00 97.75 168 LEU A N 1
ATOM 1286 C CA . LEU A 1 168 ? 33.121 7.292 -62.774 1.00 97.75 168 LEU A CA 1
ATOM 1287 C C . LEU A 1 168 ? 33.019 8.482 -61.810 1.00 97.75 168 LEU A C 1
ATOM 1289 O O . LEU A 1 168 ? 32.730 8.264 -60.639 1.00 97.75 168 LEU A O 1
ATOM 1293 N N . GLU A 1 169 ? 33.195 9.717 -62.282 1.00 98.00 169 GLU A N 1
ATOM 1294 C CA . GLU A 1 169 ? 33.009 10.942 -61.492 1.00 98.00 169 GLU A CA 1
ATOM 1295 C C . GLU A 1 169 ? 31.537 11.113 -61.069 1.00 98.00 169 GLU A C 1
ATOM 1297 O O . GLU A 1 169 ? 31.262 11.230 -59.872 1.00 98.00 169 GLU A O 1
ATOM 1302 N N . ASP A 1 170 ? 30.587 10.980 -62.006 1.00 97.81 170 ASP A N 1
ATOM 1303 C CA . ASP A 1 170 ? 29.142 10.908 -61.719 1.00 97.81 170 ASP A CA 1
ATOM 1304 C C . ASP A 1 170 ? 28.820 9.770 -60.728 1.00 97.81 170 ASP A C 1
ATOM 1306 O O . ASP A 1 170 ? 28.017 9.925 -59.802 1.00 97.81 170 ASP A O 1
ATOM 1310 N N . GLY A 1 171 ? 29.464 8.610 -60.901 1.00 97.75 171 GLY A N 1
ATOM 1311 C CA . GLY A 1 171 ? 29.305 7.445 -60.032 1.00 97.75 171 GLY A CA 1
ATOM 1312 C C . GLY A 1 171 ? 29.828 7.658 -58.607 1.00 97.75 171 GLY A C 1
ATOM 1313 O O . GLY A 1 171 ? 29.214 7.167 -57.660 1.00 97.75 171 GLY A O 1
ATOM 1314 N N . VAL A 1 172 ? 30.925 8.403 -58.442 1.00 98.25 172 VAL A N 1
ATOM 1315 C CA . VAL A 1 172 ? 31.492 8.776 -57.137 1.00 98.25 172 VAL A CA 1
ATOM 1316 C C . VAL A 1 172 ? 30.614 9.815 -56.444 1.00 98.25 172 VAL A C 1
ATOM 1318 O O . VAL A 1 172 ? 30.297 9.624 -55.270 1.00 98.25 172 VAL A O 1
ATOM 1321 N N . GLN A 1 173 ? 30.146 10.849 -57.151 1.00 96.81 173 GLN A N 1
ATOM 1322 C CA . GLN A 1 173 ? 29.207 11.823 -56.582 1.00 96.81 173 GLN A CA 1
ATOM 1323 C C . GLN A 1 173 ? 27.914 11.126 -56.130 1.00 96.81 173 GLN A C 1
ATOM 1325 O O . GLN A 1 173 ? 27.502 11.246 -54.980 1.00 96.81 173 GLN A O 1
ATOM 1330 N N . GLY A 1 174 ? 27.346 10.266 -56.981 1.00 98.00 174 GLY A N 1
ATOM 1331 C CA . GLY A 1 174 ? 26.176 9.449 -56.653 1.00 98.00 174 GLY A CA 1
ATOM 1332 C C . GLY A 1 174 ? 26.409 8.362 -55.589 1.00 98.00 174 GLY A C 1
ATOM 1333 O O . GLY A 1 174 ? 25.464 7.637 -55.260 1.00 98.00 174 GLY A O 1
ATOM 1334 N N . LEU A 1 175 ? 27.630 8.204 -55.067 1.00 98.12 175 LEU A N 1
ATOM 1335 C CA . LEU A 1 175 ? 27.929 7.449 -53.845 1.00 98.12 175 LEU A CA 1
ATOM 1336 C C . LEU A 1 175 ? 28.078 8.384 -52.638 1.00 98.12 175 LEU A C 1
ATOM 1338 O O . LEU A 1 175 ? 27.499 8.083 -51.602 1.00 98.12 175 LEU A O 1
ATOM 1342 N N . GLN A 1 176 ? 28.750 9.529 -52.781 1.00 98.19 176 GLN A N 1
ATOM 1343 C CA . GLN A 1 176 ? 28.861 10.559 -51.736 1.00 98.19 176 GLN A CA 1
ATOM 1344 C C . GLN A 1 176 ? 27.487 11.083 -51.290 1.00 98.19 176 GLN A C 1
ATOM 1346 O O . GLN A 1 176 ? 27.223 11.180 -50.095 1.00 98.19 176 GLN A O 1
ATOM 1351 N N . ASP A 1 177 ? 26.570 11.309 -52.236 1.00 98.00 177 ASP A N 1
ATOM 1352 C CA . ASP A 1 177 ? 25.183 11.704 -51.956 1.00 98.00 177 ASP A CA 1
ATOM 1353 C C . ASP A 1 177 ? 24.425 10.650 -51.121 1.00 98.00 177 ASP A C 1
ATOM 1355 O O . ASP A 1 177 ? 23.479 10.978 -50.404 1.00 98.00 177 ASP A O 1
ATOM 1359 N N . LYS A 1 178 ? 24.821 9.371 -51.215 1.00 98.19 178 LYS A N 1
ATOM 1360 C CA . LYS A 1 178 ? 24.240 8.264 -50.434 1.00 98.19 178 LYS A CA 1
ATOM 1361 C C . LYS A 1 178 ? 24.916 8.090 -49.079 1.00 98.19 178 LYS A C 1
ATOM 1363 O O . LYS A 1 178 ? 24.226 7.729 -48.137 1.00 98.19 178 LYS A O 1
ATOM 1368 N N . ASP A 1 179 ? 26.220 8.341 -49.001 1.00 98.44 179 ASP A N 1
ATOM 1369 C CA . ASP A 1 179 ? 27.006 8.358 -47.761 1.00 98.44 179 ASP A CA 1
ATOM 1370 C C . ASP A 1 179 ? 26.411 9.411 -46.810 1.00 98.44 179 ASP A C 1
ATOM 1372 O O . ASP A 1 179 ? 25.916 9.077 -45.735 1.00 98.44 179 ASP A O 1
ATOM 1376 N N . GLN A 1 180 ? 26.263 10.650 -47.300 1.00 98.06 180 GLN A N 1
ATOM 1377 C CA . GLN A 1 180 ? 25.599 11.736 -46.574 1.00 98.06 180 GLN A CA 1
ATOM 1378 C C . GLN A 1 180 ? 24.152 11.386 -46.193 1.00 98.06 180 GLN A C 1
ATOM 1380 O O . GLN A 1 180 ? 23.729 11.680 -45.083 1.00 98.06 180 GLN A O 1
ATOM 1385 N N . ALA A 1 181 ? 23.386 10.731 -47.075 1.00 98.19 181 ALA A N 1
ATOM 1386 C CA . ALA A 1 181 ? 22.014 10.313 -46.770 1.00 98.19 181 ALA A CA 1
ATOM 1387 C C . ALA A 1 181 ? 21.918 9.175 -45.729 1.00 98.19 181 ALA A C 1
ATOM 1389 O O . ALA A 1 181 ? 20.848 8.975 -45.152 1.00 98.19 181 ALA A O 1
ATOM 1390 N N . VAL A 1 182 ? 23.002 8.425 -45.495 1.00 98.38 182 VAL A N 1
ATOM 1391 C CA . VAL A 1 182 ? 23.106 7.442 -44.406 1.00 98.38 182 VAL A CA 1
ATOM 1392 C C . VAL A 1 182 ? 23.480 8.138 -43.099 1.00 98.38 182 VAL A C 1
ATOM 1394 O O . VAL A 1 182 ? 22.819 7.877 -42.096 1.00 98.38 182 VAL A O 1
ATOM 1397 N N . ASP A 1 183 ? 24.444 9.064 -43.114 1.00 98.38 183 ASP A N 1
ATOM 1398 C CA . ASP A 1 183 ? 24.797 9.889 -41.946 1.00 98.38 183 ASP A CA 1
ATOM 1399 C C . ASP A 1 183 ? 23.584 10.699 -41.440 1.00 98.38 183 ASP A C 1
ATOM 1401 O O . ASP A 1 183 ? 23.284 10.712 -40.246 1.00 98.38 183 ASP A O 1
ATOM 1405 N N . ASP A 1 184 ? 22.810 11.281 -42.362 1.00 98.25 184 ASP A N 1
ATOM 1406 C CA . ASP A 1 184 ? 21.563 12.009 -42.095 1.00 98.25 184 ASP A CA 1
ATOM 1407 C C . ASP A 1 184 ? 20.485 11.162 -41.383 1.00 98.25 184 ASP A C 1
ATOM 1409 O O . ASP A 1 184 ? 19.672 11.703 -40.630 1.00 98.25 184 ASP A O 1
ATOM 1413 N N . GLU A 1 185 ? 20.409 9.849 -41.628 1.00 98.50 185 GLU A N 1
ATOM 1414 C CA . GLU A 1 185 ? 19.479 8.965 -40.902 1.00 98.50 185 GLU A CA 1
ATOM 1415 C C . GLU A 1 185 ? 20.126 8.364 -39.647 1.00 98.50 185 GLU A C 1
ATOM 1417 O O . GLU A 1 185 ? 19.407 8.077 -38.691 1.00 98.50 185 GLU A O 1
ATOM 1422 N N . LEU A 1 186 ? 21.458 8.245 -39.590 1.00 98.56 186 LEU A N 1
ATOM 1423 C CA . LEU A 1 186 ? 22.189 7.864 -38.381 1.00 98.56 186 LEU A CA 1
ATOM 1424 C C . LEU A 1 186 ? 21.974 8.898 -37.265 1.00 98.56 186 LEU A C 1
ATOM 1426 O O . LEU A 1 186 ? 21.518 8.523 -36.188 1.00 98.56 186 LEU A O 1
ATOM 1430 N N . GLU A 1 187 ? 22.172 10.193 -37.542 1.00 98.31 187 GLU A N 1
ATOM 1431 C CA . GLU A 1 187 ? 21.912 11.279 -36.578 1.00 98.31 187 GLU A CA 1
ATOM 1432 C C . GLU A 1 187 ? 20.443 11.261 -36.104 1.00 98.31 187 GLU A C 1
ATOM 1434 O O . GLU A 1 187 ? 20.150 11.347 -34.909 1.00 98.31 187 GLU A O 1
ATOM 1439 N N . ARG A 1 188 ? 19.495 11.026 -37.025 1.00 98.31 188 ARG A N 1
ATOM 1440 C CA . ARG A 1 188 ? 18.065 10.863 -36.698 1.00 98.31 188 ARG A CA 1
ATOM 1441 C C . ARG A 1 188 ? 17.762 9.607 -35.884 1.00 98.31 188 ARG A C 1
ATOM 1443 O O . ARG A 1 188 ? 16.715 9.557 -35.242 1.00 98.31 188 ARG A O 1
ATOM 1450 N N . LEU A 1 189 ? 18.579 8.560 -35.951 1.00 98.25 189 LEU A N 1
ATOM 1451 C CA . LEU A 1 189 ? 18.427 7.353 -35.135 1.00 98.25 189 LEU A CA 1
ATOM 1452 C C . LEU A 1 189 ? 19.035 7.551 -33.743 1.00 98.25 189 LEU A C 1
ATOM 1454 O O . LEU A 1 189 ? 18.407 7.146 -32.768 1.00 98.25 189 LEU A O 1
ATOM 1458 N N . GLU A 1 190 ? 20.162 8.253 -33.629 1.00 98.38 190 GLU A N 1
ATOM 1459 C CA . GLU A 1 190 ? 20.763 8.647 -32.347 1.00 98.38 190 GLU A CA 1
ATOM 1460 C C . GLU A 1 190 ? 19.863 9.628 -31.564 1.00 98.38 190 GLU A C 1
ATOM 1462 O O . GLU A 1 190 ? 19.673 9.472 -30.353 1.00 98.38 190 GLU A O 1
ATOM 1467 N N . GLU A 1 191 ? 19.199 10.577 -32.240 1.00 98.06 191 GLU A N 1
ATOM 1468 C CA . GLU A 1 191 ? 18.180 11.431 -31.606 1.00 98.06 191 GLU A CA 1
ATOM 1469 C C . GLU A 1 191 ? 16.977 10.603 -31.105 1.00 98.06 191 GLU A C 1
ATOM 1471 O O . GLU A 1 191 ? 16.463 10.838 -30.007 1.00 98.06 191 GLU A O 1
ATOM 1476 N N . LYS A 1 192 ? 16.526 9.590 -31.859 1.00 98.19 192 LYS A N 1
ATOM 1477 C CA . LYS A 1 192 ? 15.439 8.694 -31.414 1.00 98.19 192 LYS A CA 1
ATOM 1478 C C . LYS A 1 192 ? 15.871 7.841 -30.215 1.00 98.19 192 LYS A C 1
ATOM 1480 O O . LYS A 1 192 ? 15.083 7.690 -29.285 1.00 98.19 192 LYS A O 1
ATOM 1485 N N . ASP A 1 193 ? 17.090 7.304 -30.217 1.00 98.44 193 ASP A N 1
ATOM 1486 C CA . ASP A 1 193 ? 17.612 6.432 -29.155 1.00 98.44 193 ASP A CA 1
ATOM 1487 C C . ASP A 1 193 ? 17.815 7.182 -27.829 1.00 98.44 193 ASP A C 1
ATOM 1489 O O . ASP A 1 193 ? 17.383 6.723 -26.769 1.00 98.44 193 ASP A O 1
ATOM 1493 N N . THR A 1 194 ? 18.351 8.404 -27.886 1.00 97.81 194 THR A N 1
ATOM 1494 C CA . THR A 1 194 ? 18.477 9.279 -26.709 1.00 97.81 194 THR A CA 1
ATOM 1495 C C . THR A 1 194 ? 17.114 9.703 -26.145 1.00 97.81 194 THR A C 1
ATOM 1497 O O . THR A 1 194 ? 16.915 9.666 -24.927 1.00 97.81 194 THR A O 1
ATOM 1500 N N . ASN A 1 195 ? 16.131 10.015 -27.001 1.00 97.94 195 ASN A N 1
ATOM 1501 C CA . ASN A 1 195 ? 14.747 10.272 -26.575 1.00 97.94 195 ASN A CA 1
ATOM 1502 C C . ASN A 1 195 ? 14.068 9.028 -25.969 1.00 97.94 195 ASN A C 1
ATOM 1504 O O . ASN A 1 195 ? 13.326 9.144 -24.990 1.00 97.94 195 ASN A O 1
ATOM 1508 N N . LEU A 1 196 ? 14.309 7.833 -26.522 1.00 98.38 196 LEU A N 1
ATOM 1509 C CA . LEU A 1 196 ? 13.795 6.575 -25.971 1.00 98.38 196 LEU A CA 1
ATOM 1510 C C . LEU A 1 196 ? 14.421 6.271 -24.607 1.00 98.38 196 LEU A C 1
ATOM 1512 O O . LEU A 1 196 ? 13.681 5.988 -23.666 1.00 98.38 196 LEU A O 1
ATOM 1516 N N . THR A 1 197 ? 15.740 6.424 -24.479 1.00 98.25 197 THR A N 1
ATOM 1517 C CA . THR A 1 197 ? 16.483 6.268 -23.222 1.00 98.25 197 THR A CA 1
ATOM 1518 C C . THR A 1 197 ? 15.950 7.209 -22.143 1.00 98.25 197 THR A C 1
ATOM 1520 O O . THR A 1 197 ? 15.589 6.750 -21.065 1.00 98.25 197 THR A O 1
ATOM 1523 N N . SER A 1 198 ? 15.776 8.504 -22.442 1.00 98.12 198 SER A N 1
ATOM 1524 C CA . SER A 1 198 ? 15.204 9.469 -21.488 1.00 98.12 198 SER A CA 1
ATOM 1525 C C . SER A 1 198 ? 13.764 9.143 -21.066 1.00 98.12 198 SER A C 1
ATOM 1527 O O . SER A 1 198 ? 13.328 9.599 -20.006 1.00 98.12 198 SER A O 1
ATOM 1529 N N . ARG A 1 199 ? 13.007 8.394 -21.879 1.00 98.31 199 ARG A N 1
ATOM 1530 C CA . ARG A 1 199 ? 11.648 7.954 -21.540 1.00 98.31 199 ARG A CA 1
ATOM 1531 C C . ARG A 1 199 ? 11.646 6.659 -20.729 1.00 98.31 199 ARG A C 1
ATOM 1533 O O . ARG A 1 199 ? 10.806 6.525 -19.845 1.00 98.31 199 ARG A O 1
ATOM 1540 N N . ASP A 1 200 ? 12.580 5.747 -20.976 1.00 98.56 200 ASP A N 1
ATOM 1541 C CA . ASP A 1 200 ? 12.786 4.573 -20.119 1.00 98.56 200 ASP A CA 1
ATOM 1542 C C . ASP A 1 200 ? 13.219 5.009 -18.709 1.00 98.56 200 ASP A C 1
ATOM 1544 O O . ASP A 1 200 ? 12.594 4.638 -17.719 1.00 98.56 200 ASP A O 1
ATOM 1548 N N . ASP A 1 201 ? 14.155 5.959 -18.629 1.00 98.31 201 ASP A N 1
ATOM 1549 C CA . ASP A 1 201 ? 14.567 6.652 -17.403 1.00 98.31 201 ASP A CA 1
ATOM 1550 C C . ASP A 1 201 ? 13.402 7.291 -16.626 1.00 98.31 201 ASP A C 1
ATOM 1552 O O . ASP A 1 201 ? 13.488 7.449 -15.405 1.00 98.31 201 ASP A O 1
ATOM 1556 N N . GLN A 1 202 ? 12.337 7.729 -17.306 1.00 98.44 202 GLN A N 1
ATOM 1557 C CA . GLN A 1 202 ? 11.123 8.238 -16.662 1.00 98.44 202 GLN A CA 1
ATOM 1558 C C . GLN A 1 202 ? 10.250 7.080 -16.164 1.00 98.44 202 GLN A C 1
ATOM 1560 O O . GLN A 1 202 ? 9.840 7.082 -15.004 1.00 98.44 202 GLN A O 1
ATOM 1565 N N . LEU A 1 203 ? 10.008 6.075 -17.009 1.00 98.38 203 LEU A N 1
ATOM 1566 C CA . LEU A 1 203 ? 9.178 4.915 -16.680 1.00 98.38 203 LEU A CA 1
ATOM 1567 C C . LEU A 1 203 ? 9.755 4.094 -15.517 1.00 98.38 203 LEU A C 1
ATOM 1569 O O . LEU A 1 203 ? 8.994 3.650 -14.664 1.00 98.38 203 LEU A O 1
ATOM 1573 N N . GLN A 1 204 ? 11.081 3.963 -15.410 1.00 98.50 204 GLN A N 1
ATOM 1574 C CA . GLN A 1 204 ? 11.737 3.340 -14.253 1.00 98.50 204 GLN A CA 1
ATOM 1575 C C . GLN A 1 204 ? 11.468 4.111 -12.946 1.00 98.50 204 GLN A C 1
ATOM 1577 O O . GLN A 1 204 ? 11.251 3.501 -11.902 1.00 98.50 204 GLN A O 1
ATOM 1582 N N . LYS A 1 205 ? 11.430 5.451 -12.986 1.00 98.31 205 LYS A N 1
ATOM 1583 C CA . LYS A 1 205 ? 11.119 6.288 -11.810 1.00 98.31 205 LYS A CA 1
ATOM 1584 C C . LYS A 1 205 ? 9.638 6.198 -11.424 1.00 98.31 205 LYS A C 1
ATOM 1586 O O . LYS A 1 205 ? 9.322 6.166 -10.239 1.00 98.31 205 LYS A O 1
ATOM 1591 N N . GLU A 1 206 ? 8.741 6.129 -12.406 1.00 98.44 206 GLU A N 1
ATOM 1592 C CA . GLU A 1 206 ? 7.308 5.899 -12.176 1.00 98.44 206 GLU A CA 1
ATOM 1593 C C . GLU A 1 206 ? 7.040 4.488 -11.623 1.00 98.44 206 GLU A C 1
ATOM 1595 O O . GLU A 1 206 ? 6.220 4.341 -10.719 1.00 98.44 206 GLU A O 1
ATOM 1600 N N . LEU A 1 207 ? 7.778 3.472 -12.087 1.00 98.62 207 LEU A N 1
ATOM 1601 C CA . LEU A 1 207 ? 7.711 2.104 -11.566 1.00 98.62 207 LEU A CA 1
ATOM 1602 C C . LEU A 1 207 ? 8.148 2.029 -10.096 1.00 98.62 207 LEU A C 1
ATOM 1604 O O . LEU A 1 207 ? 7.397 1.500 -9.285 1.00 98.62 207 LEU A O 1
ATOM 1608 N N . LEU A 1 208 ? 9.291 2.621 -9.731 1.00 98.38 208 LEU A N 1
ATOM 1609 C CA . LEU A 1 208 ? 9.766 2.652 -8.338 1.00 98.38 208 LEU A CA 1
ATOM 1610 C C . LEU A 1 208 ? 8.750 3.312 -7.387 1.00 98.38 208 LEU A C 1
ATOM 1612 O O . LEU A 1 208 ? 8.490 2.801 -6.301 1.00 98.38 208 LEU A O 1
ATOM 1616 N N . LEU A 1 209 ? 8.111 4.410 -7.811 1.00 98.06 209 LEU A N 1
ATOM 1617 C CA . LEU A 1 209 ? 7.054 5.070 -7.028 1.00 98.06 209 LEU A CA 1
ATOM 1618 C C . LEU A 1 209 ? 5.781 4.214 -6.890 1.00 98.06 209 LEU A C 1
ATOM 1620 O O . LEU A 1 209 ? 5.056 4.346 -5.901 1.00 98.06 209 LEU A O 1
ATOM 1624 N N . LEU A 1 210 ? 5.495 3.345 -7.864 1.00 98.25 210 LEU A N 1
ATOM 1625 C CA . LEU A 1 210 ? 4.406 2.370 -7.781 1.00 98.25 210 LEU A CA 1
ATOM 1626 C C . LEU A 1 210 ? 4.772 1.184 -6.878 1.00 98.25 210 LEU A C 1
ATOM 1628 O O . LEU A 1 210 ? 3.909 0.721 -6.138 1.00 98.25 210 LEU A O 1
ATOM 1632 N N . GLU A 1 211 ? 6.025 0.727 -6.886 1.00 98.56 211 GLU A N 1
ATOM 1633 C CA . GLU A 1 211 ? 6.529 -0.329 -5.995 1.00 98.56 211 GLU A CA 1
ATOM 1634 C C . GLU A 1 211 ? 6.501 0.121 -4.522 1.00 98.56 211 GLU A C 1
ATOM 1636 O O . GLU A 1 211 ? 5.889 -0.559 -3.694 1.00 98.56 211 GLU A O 1
ATOM 1641 N N . ASP A 1 212 ? 7.021 1.318 -4.213 1.00 98.38 212 ASP A N 1
ATOM 1642 C CA . ASP A 1 212 ? 6.879 1.968 -2.896 1.00 98.38 212 ASP A CA 1
ATOM 1643 C C . ASP A 1 212 ? 5.396 2.106 -2.491 1.00 98.38 212 ASP A C 1
ATOM 1645 O O . ASP A 1 212 ? 5.010 1.863 -1.343 1.00 98.38 212 ASP A O 1
ATOM 1649 N N . GLY A 1 213 ? 4.538 2.481 -3.448 1.00 98.25 213 GLY A N 1
ATOM 1650 C CA . GLY A 1 213 ? 3.096 2.624 -3.246 1.00 98.25 213 GLY A CA 1
ATOM 1651 C C . GLY A 1 213 ? 2.380 1.304 -2.941 1.00 98.25 213 GLY A C 1
ATOM 1652 O O . GLY A 1 213 ? 1.455 1.292 -2.128 1.00 98.25 213 GLY A O 1
ATOM 1653 N N . VAL A 1 214 ? 2.811 0.196 -3.553 1.00 98.62 214 VAL A N 1
ATOM 1654 C CA . VAL A 1 214 ? 2.289 -1.156 -3.297 1.00 98.62 214 VAL A CA 1
ATOM 1655 C C . VAL A 1 214 ? 2.751 -1.668 -1.934 1.00 98.62 214 VAL A C 1
ATOM 1657 O O . VAL A 1 214 ? 1.912 -2.155 -1.175 1.00 98.62 214 VAL A O 1
ATOM 1660 N N . GLN A 1 215 ? 4.026 -1.494 -1.568 1.00 97.88 215 GLN A N 1
ATOM 1661 C CA . GLN A 1 215 ? 4.511 -1.856 -0.230 1.00 97.88 215 GLN A CA 1
ATOM 1662 C C . GLN A 1 215 ? 3.752 -1.071 0.852 1.00 97.88 215 GLN A C 1
ATOM 1664 O O . GLN A 1 215 ? 3.182 -1.654 1.770 1.00 97.88 215 GLN A O 1
ATOM 1669 N N . GLY A 1 216 ? 3.605 0.246 0.671 1.00 98.44 216 GLY A N 1
ATOM 1670 C CA . GLY A 1 216 ? 2.822 1.107 1.561 1.00 98.44 216 GLY A CA 1
ATOM 1671 C C . GLY A 1 216 ? 1.303 0.860 1.550 1.00 98.44 216 GLY A C 1
ATOM 1672 O O . GLY A 1 216 ? 0.576 1.554 2.272 1.00 98.44 216 GLY A O 1
ATOM 1673 N N . LEU A 1 217 ? 0.797 -0.075 0.739 1.00 98.44 217 LEU A N 1
ATOM 1674 C CA . LEU A 1 217 ? -0.555 -0.637 0.841 1.00 98.44 217 LEU A CA 1
ATOM 1675 C C . LEU A 1 217 ? -0.542 -1.990 1.563 1.00 98.44 217 LEU A C 1
ATOM 1677 O O . LEU A 1 217 ? -1.373 -2.181 2.443 1.00 98.44 217 LEU A O 1
ATOM 1681 N N . GLN A 1 218 ? 0.421 -2.871 1.277 1.00 98.44 218 GLN A N 1
ATOM 1682 C CA . GLN A 1 218 ? 0.606 -4.147 1.986 1.00 98.44 218 GLN A CA 1
ATOM 1683 C C . GLN A 1 218 ? 0.824 -3.945 3.494 1.00 98.44 218 GLN A C 1
ATOM 1685 O O . GLN A 1 218 ? 0.190 -4.618 4.302 1.00 98.44 218 GLN A O 1
ATOM 1690 N N . ASP A 1 219 ? 1.624 -2.946 3.879 1.00 98.31 219 ASP A N 1
ATOM 1691 C CA . ASP A 1 219 ? 1.846 -2.568 5.282 1.00 98.31 219 ASP A CA 1
ATOM 1692 C C . ASP A 1 219 ? 0.543 -2.149 5.998 1.00 98.31 219 ASP A C 1
ATOM 1694 O O . ASP A 1 219 ? 0.428 -2.270 7.217 1.00 98.31 219 ASP A O 1
ATOM 1698 N N . LYS A 1 220 ? -0.447 -1.638 5.249 1.00 98.38 220 LYS A N 1
ATOM 1699 C CA . LYS A 1 220 ? -1.766 -1.245 5.777 1.00 98.38 220 LYS A CA 1
ATOM 1700 C C . LYS A 1 220 ? -2.752 -2.407 5.801 1.00 98.38 220 LYS A C 1
ATOM 1702 O O . LYS A 1 220 ? -3.568 -2.450 6.711 1.00 98.38 220 LYS A O 1
ATOM 1707 N N . ASP A 1 221 ? -2.672 -3.305 4.823 1.00 98.69 221 ASP A N 1
ATOM 1708 C CA . ASP A 1 221 ? -3.451 -4.547 4.754 1.00 98.69 221 ASP A CA 1
ATOM 1709 C C . ASP A 1 221 ? -3.135 -5.406 5.991 1.00 98.69 221 ASP A C 1
ATOM 1711 O O . ASP A 1 221 ? -4.014 -5.677 6.807 1.00 98.69 221 ASP A O 1
ATOM 1715 N N . GLN A 1 222 ? -1.841 -5.648 6.240 1.00 98.31 222 GLN A N 1
ATOM 1716 C CA . GLN A 1 222 ? -1.358 -6.326 7.446 1.00 98.31 222 GLN A CA 1
ATOM 1717 C C . GLN A 1 222 ? -1.806 -5.613 8.730 1.00 98.31 222 GLN A C 1
ATOM 1719 O O . GLN A 1 222 ? -2.215 -6.277 9.673 1.00 98.31 222 GLN A O 1
ATOM 1724 N N . ALA A 1 223 ? -1.774 -4.275 8.777 1.00 98.44 223 ALA A N 1
ATOM 1725 C CA . ALA A 1 223 ? -2.228 -3.509 9.943 1.00 98.44 223 ALA A CA 1
ATOM 1726 C C . ALA A 1 223 ? -3.754 -3.563 10.178 1.00 98.44 223 ALA A C 1
ATOM 1728 O O . ALA A 1 223 ? -4.204 -3.254 11.283 1.00 98.44 223 ALA A O 1
ATOM 1729 N N . VAL A 1 224 ? -4.549 -3.931 9.166 1.00 98.56 224 VAL A N 1
ATOM 1730 C CA . VAL A 1 224 ? -5.992 -4.189 9.296 1.00 98.56 224 VAL A CA 1
ATOM 1731 C C . VAL A 1 224 ? -6.240 -5.616 9.784 1.00 98.56 224 VAL A C 1
ATOM 1733 O O . VAL A 1 224 ? -7.034 -5.782 10.708 1.00 98.56 224 VAL A O 1
ATOM 1736 N N . ASP A 1 225 ? -5.526 -6.612 9.253 1.00 98.56 225 ASP A N 1
ATOM 1737 C CA . ASP A 1 225 ? -5.577 -7.998 9.748 1.00 98.56 225 ASP A CA 1
ATOM 1738 C C . ASP A 1 225 ? -5.172 -8.078 11.235 1.00 98.56 225 ASP A C 1
ATOM 1740 O O . ASP A 1 225 ? -5.861 -8.693 12.049 1.00 98.56 225 ASP A O 1
ATOM 1744 N N . ASP A 1 226 ? -4.114 -7.354 11.614 1.00 98.44 226 ASP A N 1
ATOM 1745 C CA . ASP A 1 226 ? -3.632 -7.181 12.991 1.00 98.44 226 ASP A CA 1
ATOM 1746 C C . ASP A 1 226 ? -4.701 -6.628 13.958 1.00 98.44 226 ASP A C 1
ATOM 1748 O O . ASP A 1 226 ? -4.697 -6.938 15.151 1.00 98.44 226 ASP A O 1
ATOM 1752 N N . GLU A 1 227 ? -5.589 -5.745 13.495 1.00 98.62 227 GLU A N 1
ATOM 1753 C CA . GLU A 1 227 ? -6.684 -5.199 14.315 1.00 98.62 227 GLU A CA 1
ATOM 1754 C C . GLU A 1 227 ? -7.921 -6.108 14.270 1.00 98.62 227 GLU A C 1
ATOM 1756 O O . GLU A 1 227 ? -8.643 -6.204 15.263 1.00 98.62 227 GLU A O 1
ATOM 1761 N N . LEU A 1 228 ? -8.145 -6.832 13.168 1.00 98.69 228 LEU A N 1
ATOM 1762 C CA . LEU A 1 228 ? -9.204 -7.833 13.063 1.00 98.69 228 LEU A CA 1
ATOM 1763 C C . LEU A 1 228 ? -8.984 -8.978 14.065 1.00 98.69 228 LEU A C 1
ATOM 1765 O O . LEU A 1 228 ? -9.901 -9.276 14.826 1.00 98.69 228 LEU A O 1
ATOM 1769 N N . GLU A 1 229 ? -7.771 -9.534 14.158 1.00 98.50 229 GLU A N 1
ATOM 1770 C CA . GLU A 1 229 ? -7.425 -10.574 15.145 1.00 98.50 229 GLU A CA 1
ATOM 1771 C C . GLU A 1 229 ? -7.685 -10.090 16.588 1.00 98.50 229 GLU A C 1
ATOM 1773 O O . GLU A 1 229 ? -8.320 -10.782 17.387 1.00 98.50 229 GLU A O 1
ATOM 1778 N N . ARG A 1 230 ? -7.305 -8.842 16.909 1.00 98.38 230 ARG A N 1
ATOM 1779 C CA . ARG A 1 230 ? -7.573 -8.212 18.220 1.00 98.38 230 ARG A CA 1
ATOM 1780 C C . ARG A 1 230 ? -9.064 -8.016 18.503 1.00 98.38 230 ARG A C 1
ATOM 1782 O O . ARG A 1 230 ? -9.482 -8.057 19.664 1.00 98.38 230 ARG A O 1
ATOM 1789 N N . LEU A 1 231 ? -9.876 -7.774 17.475 1.00 98.44 231 LEU A N 1
ATOM 1790 C CA . LEU A 1 231 ? -11.328 -7.659 17.606 1.00 98.44 231 LEU A CA 1
ATOM 1791 C C . LEU A 1 231 ? -11.996 -9.032 17.766 1.00 98.44 231 LEU A C 1
ATOM 1793 O O . LEU A 1 231 ? -12.914 -9.141 18.580 1.00 98.44 231 LEU A O 1
ATOM 1797 N N . GLU A 1 232 ? -11.507 -10.075 17.093 1.00 98.50 232 GLU A N 1
ATOM 1798 C CA . GLU A 1 232 ? -11.975 -11.458 17.269 1.00 98.50 232 GLU A CA 1
ATOM 1799 C C . GLU A 1 232 ? -11.636 -12.006 18.667 1.00 98.50 232 GLU A C 1
ATOM 1801 O O . GLU A 1 232 ? -12.523 -12.528 19.349 1.00 98.50 232 GLU A O 1
ATOM 1806 N N . GLU A 1 233 ? -10.410 -11.796 19.172 1.00 98.44 233 GLU A N 1
ATOM 1807 C CA . GLU A 1 233 ? -10.059 -12.116 20.569 1.00 98.44 233 GLU A CA 1
ATOM 1808 C C . GLU A 1 233 ? -11.005 -11.420 21.560 1.00 98.44 233 GLU A C 1
ATOM 1810 O O . GLU A 1 233 ? -11.449 -12.003 22.556 1.00 98.44 233 GLU A O 1
ATOM 1815 N N . LYS A 1 234 ? -11.325 -10.149 21.303 1.00 98.44 234 LYS A N 1
ATOM 1816 C CA . LYS A 1 234 ? -12.188 -9.338 22.163 1.00 98.44 234 LYS A CA 1
ATOM 1817 C C . LYS A 1 234 ? -13.644 -9.805 22.128 1.00 98.44 234 LYS A C 1
ATOM 1819 O O . LYS A 1 234 ? -14.282 -9.811 23.180 1.00 98.44 234 LYS A O 1
ATOM 1824 N N . ASP A 1 235 ? -14.156 -10.215 20.971 1.00 98.56 235 ASP A N 1
ATOM 1825 C CA . ASP A 1 235 ? -15.509 -10.760 20.831 1.00 98.56 235 ASP A CA 1
ATOM 1826 C C . ASP A 1 235 ? -15.645 -12.135 21.506 1.00 98.56 235 ASP A C 1
ATOM 1828 O O . ASP A 1 235 ? -16.598 -12.368 22.252 1.00 98.56 235 ASP A O 1
ATOM 1832 N N . ALA A 1 236 ? -14.630 -12.998 21.390 1.00 98.00 236 ALA A N 1
ATOM 1833 C CA . ALA A 1 236 ? -14.563 -14.260 22.129 1.00 98.00 236 ALA A CA 1
ATOM 1834 C C . ALA A 1 236 ? -14.554 -14.041 23.659 1.00 98.00 236 ALA A C 1
ATOM 1836 O O . ALA A 1 236 ? -15.279 -14.716 24.397 1.00 98.00 236 ALA A O 1
ATOM 1837 N N . ASN A 1 237 ? -13.793 -13.052 24.146 1.00 98.25 237 ASN A N 1
ATOM 1838 C CA . ASN A 1 237 ? -13.784 -12.661 25.562 1.00 98.25 237 ASN A CA 1
ATOM 1839 C C . ASN A 1 237 ? -15.126 -12.064 26.031 1.00 98.25 237 ASN A C 1
ATOM 1841 O O . ASN A 1 237 ? -15.538 -12.294 27.171 1.00 98.25 237 ASN A O 1
ATOM 1845 N N . LEU A 1 238 ? -15.823 -11.301 25.181 1.00 98.44 238 LEU A N 1
ATOM 1846 C CA . LEU A 1 238 ? -17.160 -10.784 25.487 1.00 98.44 238 LEU A CA 1
ATOM 1847 C C . LEU A 1 238 ? -18.194 -11.911 25.527 1.00 98.44 238 LEU A C 1
ATOM 1849 O O . LEU A 1 238 ? -18.935 -12.001 26.505 1.00 98.44 238 LEU A O 1
ATOM 1853 N N . THR A 1 239 ? -18.173 -12.806 24.538 1.00 98.31 239 THR A N 1
ATOM 1854 C CA . THR A 1 239 ? -19.024 -13.999 24.467 1.00 98.31 239 THR A CA 1
ATOM 1855 C C . THR A 1 239 ? -18.856 -14.851 25.720 1.00 98.31 239 THR A C 1
ATOM 1857 O O . THR A 1 239 ? -19.836 -15.096 26.412 1.00 98.31 239 THR A O 1
ATOM 1860 N N . SER A 1 240 ? -17.619 -15.196 26.106 1.00 98.06 240 SER A N 1
ATOM 1861 C CA . SER A 1 240 ? -17.350 -15.971 27.329 1.00 98.06 240 SER A CA 1
ATOM 1862 C C . SER A 1 240 ? -17.838 -15.295 28.618 1.00 98.06 240 SER A C 1
ATOM 1864 O O . SER A 1 240 ? -18.035 -15.987 29.620 1.00 98.06 240 SER A O 1
ATOM 1866 N N . ARG A 1 241 ? -18.007 -13.966 28.631 1.00 98.38 241 ARG A N 1
ATOM 1867 C CA . ARG A 1 241 ? -18.526 -13.231 29.791 1.00 98.38 241 ARG A CA 1
ATOM 1868 C C . ARG A 1 241 ? -20.048 -13.117 29.784 1.00 98.38 241 ARG A C 1
ATOM 1870 O O . ARG A 1 241 ? -20.638 -13.164 30.858 1.00 98.38 241 ARG A O 1
ATOM 1877 N N . ASP A 1 242 ? -20.687 -13.032 28.620 1.00 98.62 242 ASP A N 1
ATOM 1878 C CA . ASP A 1 242 ? -22.145 -13.179 28.518 1.00 98.62 242 ASP A CA 1
ATOM 1879 C C . ASP A 1 242 ? -22.567 -14.590 28.958 1.00 98.62 242 ASP A C 1
ATOM 1881 O O . ASP A 1 242 ? -23.431 -14.757 29.814 1.00 98.62 242 ASP A O 1
ATOM 1885 N N . ASP A 1 243 ? -21.816 -15.600 28.515 1.00 98.44 243 ASP A N 1
ATOM 1886 C CA . ASP A 1 243 ? -21.940 -17.000 28.921 1.00 98.44 243 ASP A CA 1
ATOM 1887 C C . ASP A 1 243 ? -21.798 -17.215 30.443 1.00 98.44 243 ASP A C 1
ATOM 1889 O O . ASP A 1 243 ? -22.345 -18.173 30.994 1.00 98.44 243 ASP A O 1
ATOM 1893 N N . GLN A 1 244 ? -21.043 -16.360 31.143 1.00 98.38 244 GLN A N 1
ATOM 1894 C CA . GLN A 1 244 ? -20.965 -16.343 32.608 1.00 98.38 244 GLN A CA 1
ATOM 1895 C C . GLN A 1 244 ? -22.190 -15.648 33.218 1.00 98.38 244 GLN A C 1
ATOM 1897 O O . GLN A 1 244 ? -22.831 -16.210 34.106 1.00 98.38 244 GLN A O 1
ATOM 1902 N N . LEU A 1 245 ? -22.550 -14.462 32.718 1.00 98.38 245 LEU A N 1
ATOM 1903 C CA . LEU A 1 245 ? -23.688 -13.680 33.209 1.00 98.38 245 LEU A CA 1
ATOM 1904 C C . LEU A 1 245 ? -25.020 -14.429 33.053 1.00 98.38 245 LEU A C 1
ATOM 1906 O O . LEU A 1 245 ? -25.852 -14.370 33.953 1.00 98.38 245 LEU A O 1
ATOM 1910 N N . GLN A 1 246 ? -25.208 -15.202 31.979 1.00 98.38 246 GLN A N 1
ATOM 1911 C CA . GLN A 1 246 ? -26.378 -16.071 31.805 1.00 98.38 246 GLN A CA 1
ATOM 1912 C C . GLN A 1 246 ? -26.455 -17.176 32.877 1.00 98.38 246 GLN A C 1
ATOM 1914 O O . GLN A 1 246 ? -27.546 -17.507 33.343 1.00 98.38 246 GLN A O 1
ATOM 1919 N N . LYS A 1 247 ? -25.313 -17.725 33.318 1.00 98.25 247 LYS A N 1
ATOM 1920 C CA . LYS A 1 247 ? -25.250 -18.738 34.390 1.00 98.25 247 LYS A CA 1
ATOM 1921 C C . LYS A 1 247 ? -25.521 -18.117 35.765 1.00 98.25 247 LYS A C 1
ATOM 1923 O O . LYS A 1 247 ? -26.230 -18.719 36.568 1.00 98.25 247 LYS A O 1
ATOM 1928 N N . GLU A 1 248 ? -25.016 -16.910 36.017 1.00 98.38 248 GLU A N 1
ATOM 1929 C CA . GLU A 1 248 ? -25.322 -16.140 37.233 1.00 98.38 248 GLU A CA 1
ATOM 1930 C C . GLU A 1 248 ? -26.809 -15.743 37.286 1.00 98.38 248 GLU A C 1
ATOM 1932 O O . GLU A 1 248 ? -27.450 -15.894 38.325 1.00 98.38 248 GLU A O 1
ATOM 1937 N N . LEU A 1 249 ? -27.396 -15.331 36.155 1.00 98.50 249 LEU A N 1
ATOM 1938 C CA . LEU A 1 249 ? -28.828 -15.038 36.029 1.00 98.50 249 LEU A CA 1
ATOM 1939 C C . LEU A 1 249 ? -29.696 -16.278 36.310 1.00 98.50 249 LEU A C 1
ATOM 1941 O O . LEU A 1 249 ? -30.699 -16.173 37.013 1.00 98.50 249 LEU A O 1
ATOM 1945 N N . LEU A 1 250 ? -29.303 -17.450 35.797 1.00 98.19 250 LEU A N 1
ATOM 1946 C CA . LEU A 1 250 ? -30.006 -18.712 36.048 1.00 98.19 250 LEU A CA 1
ATOM 1947 C C . LEU A 1 250 ? -29.992 -19.079 37.540 1.00 98.19 250 LEU A C 1
ATOM 1949 O O . LEU A 1 250 ? -31.041 -19.388 38.098 1.00 98.19 250 LEU A O 1
ATOM 1953 N N . GLN A 1 251 ? -28.835 -18.974 38.203 1.00 97.94 251 GLN A N 1
ATOM 1954 C CA . GLN A 1 251 ? -28.708 -19.231 39.645 1.00 97.94 251 GLN A CA 1
ATOM 1955 C C . GLN A 1 251 ? -29.524 -18.247 40.496 1.00 97.94 251 GLN A C 1
ATOM 1957 O O . GLN A 1 251 ? -30.060 -18.631 41.534 1.00 97.94 251 GLN A O 1
ATOM 1962 N N . LEU A 1 252 ? -29.645 -16.987 40.065 1.00 98.12 252 LEU A N 1
ATOM 1963 C CA . LEU A 1 252 ? -30.523 -16.011 40.714 1.00 98.12 252 LEU A CA 1
ATOM 1964 C C . LEU A 1 252 ? -32.007 -16.364 40.533 1.00 98.12 252 LEU A C 1
ATOM 1966 O O . LEU A 1 252 ? -32.768 -16.206 41.482 1.00 98.12 252 LEU A O 1
ATOM 1970 N N . GLY A 1 253 ? -32.407 -16.895 39.373 1.00 98.00 253 GLY A N 1
ATOM 1971 C CA . GLY A 1 253 ? -33.758 -17.424 39.149 1.00 98.00 253 GLY A CA 1
ATOM 1972 C C . GLY A 1 253 ? -34.081 -18.623 40.047 1.00 98.00 253 GLY A C 1
ATOM 1973 O O . GLY A 1 253 ? -35.086 -18.608 40.749 1.00 98.00 253 GLY A O 1
ATOM 1974 N N . GLU A 1 254 ? -33.186 -19.616 40.111 1.00 98.12 254 GLU A N 1
ATOM 1975 C CA . GLU A 1 254 ? -33.322 -20.777 41.011 1.00 98.12 254 GLU A CA 1
ATOM 1976 C C . GLU A 1 254 ? -33.399 -20.364 42.497 1.00 98.12 254 GLU A C 1
ATOM 1978 O O . GLU A 1 254 ? -34.086 -21.005 43.298 1.00 98.12 254 GLU A O 1
ATOM 1983 N N . ALA A 1 255 ? -32.709 -19.284 42.880 1.00 97.94 255 ALA A N 1
ATOM 1984 C CA . ALA A 1 255 ? -32.776 -18.724 44.226 1.00 97.94 255 ALA A CA 1
ATOM 1985 C C . ALA A 1 255 ? -34.101 -17.988 44.502 1.00 97.94 255 ALA A C 1
ATOM 1987 O O . ALA A 1 255 ? -34.637 -18.129 45.602 1.00 97.94 255 ALA A O 1
ATOM 1988 N N . ASP A 1 256 ? -34.635 -17.242 43.530 1.00 98.38 256 ASP A N 1
ATOM 1989 C CA . ASP A 1 256 ? -35.919 -16.534 43.640 1.00 98.38 256 ASP A CA 1
ATOM 1990 C C . ASP A 1 256 ? -37.094 -17.524 43.733 1.00 98.38 256 ASP A C 1
ATOM 1992 O O . ASP A 1 256 ? -37.887 -17.439 44.670 1.00 98.38 256 ASP A O 1
ATOM 1996 N N . ASP A 1 257 ? -37.125 -18.554 42.875 1.00 98.19 257 ASP A N 1
ATOM 1997 C CA . ASP A 1 257 ? -38.095 -19.663 42.940 1.00 98.19 257 ASP A CA 1
ATOM 1998 C C . ASP A 1 257 ? -38.086 -20.346 44.323 1.00 98.19 2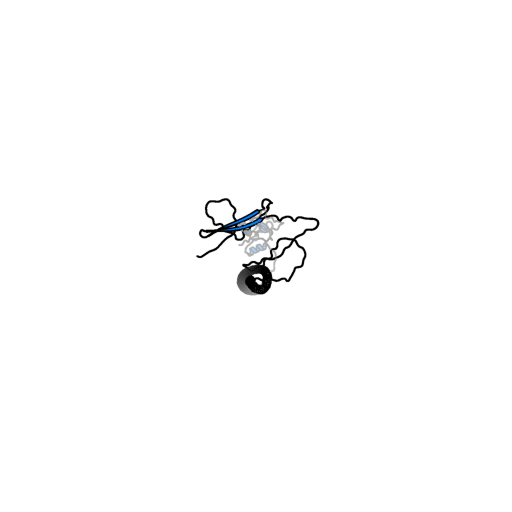57 ASP A C 1
ATOM 2000 O O . ASP A 1 257 ? -39.137 -20.621 44.914 1.00 98.19 257 ASP A O 1
ATOM 2004 N N . LYS A 1 258 ? -36.892 -20.592 44.884 1.00 97.81 258 LYS A N 1
ATOM 2005 C CA . LYS A 1 258 ? -36.744 -21.186 46.220 1.00 97.81 258 LYS A CA 1
ATOM 2006 C C . LYS A 1 258 ? -37.249 -20.256 47.327 1.00 97.81 258 LYS A C 1
ATOM 2008 O O . LYS A 1 258 ? -37.922 -20.727 48.245 1.00 97.81 258 LYS A O 1
ATOM 2013 N N . ILE A 1 259 ? -36.934 -18.962 47.260 1.00 98.00 259 ILE A N 1
ATOM 2014 C CA . ILE A 1 259 ? -37.416 -17.963 48.227 1.00 98.00 259 ILE A CA 1
ATOM 2015 C C . ILE A 1 259 ? -38.941 -17.842 48.146 1.00 98.00 259 ILE A C 1
ATOM 2017 O O . ILE A 1 259 ? -39.599 -17.807 49.184 1.00 98.00 259 ILE A O 1
ATOM 2021 N N . GLN A 1 260 ? -39.519 -17.847 46.944 1.00 98.25 260 GLN A N 1
ATOM 2022 C CA . GLN A 1 260 ? -40.966 -17.804 46.750 1.00 98.25 260 GLN A CA 1
ATOM 2023 C C . GLN A 1 260 ? -41.656 -19.046 47.341 1.00 98.25 260 GLN A C 1
ATOM 2025 O O . GLN A 1 260 ? -42.678 -18.902 48.012 1.00 98.25 260 GLN A O 1
ATOM 2030 N N . SER A 1 261 ? -41.069 -20.241 47.193 1.00 97.88 261 SER A N 1
ATOM 2031 C CA . SER A 1 261 ? -41.565 -21.457 47.858 1.00 97.88 261 SER A CA 1
ATOM 2032 C C . SER A 1 261 ? -41.534 -21.337 49.388 1.00 97.88 261 SER A C 1
ATOM 2034 O O . SER A 1 261 ? -42.532 -21.631 50.039 1.00 97.88 261 SER A O 1
ATOM 2036 N N . GLU A 1 262 ? -40.427 -20.863 49.973 1.00 98.19 262 GLU A N 1
ATOM 2037 C CA . GLU A 1 262 ? -40.323 -20.658 51.429 1.00 98.19 262 GLU A CA 1
ATOM 2038 C C . GLU A 1 262 ? -41.314 -19.593 51.937 1.00 98.19 262 GLU A C 1
ATOM 2040 O O . GLU A 1 262 ? -41.868 -19.725 53.030 1.00 98.19 262 GLU A O 1
ATOM 2045 N N . VAL A 1 263 ? -41.587 -18.556 51.138 1.00 98.44 263 VAL A N 1
ATOM 2046 C CA . VAL A 1 263 ? -42.592 -17.524 51.434 1.00 98.44 263 VAL A CA 1
ATOM 2047 C C . VAL A 1 263 ? -44.014 -18.089 51.405 1.00 98.44 263 VAL A C 1
ATOM 2049 O O . VAL A 1 263 ? -44.800 -17.766 52.298 1.00 98.44 263 VAL A O 1
ATOM 2052 N N . ASP A 1 264 ? -44.366 -18.925 50.425 1.00 98.19 264 ASP A N 1
ATOM 2053 C CA . ASP A 1 264 ? -45.706 -19.516 50.344 1.00 98.19 264 ASP A CA 1
ATOM 2054 C C . ASP A 1 264 ? -45.941 -20.609 51.407 1.00 98.19 264 ASP A C 1
ATOM 2056 O O . ASP A 1 264 ? -47.039 -20.663 51.969 1.00 98.19 264 ASP A O 1
ATOM 2060 N N . ASP A 1 265 ? -44.916 -21.384 51.786 1.00 98.12 265 ASP A N 1
ATOM 2061 C CA . ASP A 1 265 ? -44.971 -22.302 52.938 1.00 98.12 265 ASP A CA 1
ATOM 2062 C C . ASP A 1 265 ? -45.202 -21.534 54.254 1.00 98.12 265 ASP A C 1
ATOM 2064 O O . ASP A 1 265 ? -46.158 -21.808 54.987 1.00 98.12 265 ASP A O 1
ATOM 2068 N N . LEU A 1 266 ? -44.399 -20.495 54.528 1.00 98.06 266 LEU A N 1
ATOM 2069 C CA . LEU A 1 266 ? -44.582 -19.628 55.704 1.00 98.06 266 LEU A CA 1
ATOM 2070 C C . LEU A 1 266 ? -45.963 -18.957 55.717 1.00 98.06 266 LEU A C 1
ATOM 2072 O O . LEU A 1 266 ? -46.568 -18.770 56.775 1.00 98.06 266 LEU A O 1
ATOM 2076 N N . ARG A 1 267 ? -46.496 -18.604 54.545 1.00 98.25 267 ARG A N 1
ATOM 2077 C CA . ARG A 1 267 ? -47.836 -18.029 54.397 1.00 98.25 267 ARG A CA 1
ATOM 2078 C C . ARG A 1 267 ? -48.936 -19.052 54.681 1.00 98.25 267 ARG A C 1
ATOM 2080 O O . ARG A 1 267 ? -49.948 -18.684 55.281 1.00 98.25 267 ARG A O 1
ATOM 2087 N N . ALA A 1 268 ? -48.756 -20.313 54.292 1.00 97.56 268 ALA A N 1
ATOM 2088 C CA . ALA A 1 268 ? -49.666 -21.401 54.643 1.00 97.56 268 ALA A CA 1
ATOM 2089 C C . ALA A 1 268 ? -49.685 -21.640 56.164 1.00 97.56 268 ALA A C 1
ATOM 2091 O O . ALA A 1 268 ? -50.766 -21.676 56.759 1.00 97.56 268 ALA A O 1
ATOM 2092 N N . ASP A 1 269 ? -48.514 -21.681 56.805 1.00 97.81 269 ASP A N 1
ATOM 2093 C CA . ASP A 1 269 ? -48.380 -21.793 58.263 1.00 97.81 269 ASP A CA 1
ATOM 2094 C C . ASP A 1 269 ? -49.025 -20.610 59.000 1.00 97.81 269 ASP A C 1
ATOM 2096 O O . ASP A 1 269 ? -49.772 -20.807 59.963 1.00 97.81 269 ASP A O 1
ATOM 2100 N N . VAL A 1 270 ? -48.807 -19.371 58.545 1.00 98.00 270 VAL A N 1
ATOM 2101 C CA . VAL A 1 270 ? -49.456 -18.182 59.128 1.00 98.00 270 VAL A CA 1
ATOM 2102 C C . VAL A 1 270 ? -50.980 -18.265 58.998 1.00 98.00 270 VAL A C 1
ATOM 2104 O O . VAL A 1 270 ? -51.681 -18.045 59.985 1.00 98.00 270 VAL A O 1
ATOM 2107 N N . ASN A 1 271 ? -51.510 -18.637 57.829 1.00 97.69 271 ASN A N 1
ATOM 2108 C CA . ASN A 1 271 ? -52.955 -18.796 57.627 1.00 97.69 271 ASN A CA 1
ATOM 2109 C C . ASN A 1 271 ? -53.549 -19.901 58.522 1.00 97.69 271 ASN A C 1
ATOM 2111 O O . ASN A 1 271 ? -54.621 -19.711 59.101 1.00 97.69 271 ASN A O 1
ATOM 2115 N N . SER A 1 272 ? -52.842 -21.024 58.677 1.00 97.12 272 SER A N 1
ATOM 2116 C CA . SER A 1 272 ? -53.222 -22.132 59.564 1.00 97.12 272 SER A CA 1
ATOM 2117 C C . SER A 1 272 ? -53.299 -21.681 61.028 1.00 97.12 272 SER A C 1
ATOM 2119 O O . SER A 1 272 ? -54.325 -21.853 61.690 1.00 97.12 272 SER A O 1
ATOM 2121 N N . ASN A 1 273 ? -52.258 -20.992 61.512 1.00 97.31 273 ASN A N 1
ATOM 2122 C CA . ASN A 1 273 ? -52.218 -20.433 62.864 1.00 97.31 273 ASN A CA 1
ATOM 2123 C C . ASN A 1 273 ? -53.306 -19.369 63.096 1.00 97.31 273 ASN A C 1
ATOM 2125 O O . ASN A 1 273 ? -53.905 -19.334 64.171 1.00 97.31 273 ASN A O 1
ATOM 2129 N N . VAL A 1 274 ? -53.607 -18.522 62.104 1.00 97.88 274 VAL A N 1
ATOM 2130 C CA . VAL A 1 274 ? -54.702 -17.539 62.186 1.00 97.88 274 VAL A CA 1
ATOM 2131 C C . VAL A 1 274 ? -56.062 -18.230 62.304 1.00 97.88 274 VAL A C 1
ATOM 2133 O O . VAL A 1 274 ? -56.852 -17.841 63.162 1.00 97.88 274 VAL A O 1
ATOM 2136 N N . TYR A 1 275 ? -56.330 -19.272 61.512 1.00 96.25 275 TYR A N 1
ATOM 2137 C CA . TYR A 1 275 ? -57.576 -20.043 61.596 1.00 96.25 275 TYR A CA 1
ATOM 2138 C C . TYR A 1 275 ? -57.740 -20.726 62.965 1.00 96.25 275 TYR A C 1
ATOM 2140 O O . TYR A 1 275 ? -58.797 -20.643 63.595 1.00 96.25 275 TYR A O 1
ATOM 2148 N N . ASP A 1 276 ? -56.677 -21.354 63.468 1.00 96.69 276 ASP A N 1
ATOM 2149 C CA . ASP A 1 276 ? -56.695 -22.050 64.756 1.00 96.69 276 ASP A CA 1
ATOM 2150 C C . ASP A 1 276 ? -56.827 -21.073 65.948 1.00 96.69 276 ASP A C 1
ATOM 2152 O O . ASP A 1 276 ? -57.530 -21.355 66.925 1.00 96.69 276 ASP A O 1
ATOM 2156 N N . LEU A 1 277 ? -56.250 -19.868 65.846 1.00 96.25 277 LEU A N 1
ATOM 2157 C CA . LEU A 1 277 ? -56.491 -18.768 66.789 1.00 96.25 277 LEU A CA 1
ATOM 2158 C C . LEU A 1 277 ? -57.927 -18.230 66.709 1.00 96.25 277 LEU A C 1
ATOM 2160 O O . LEU A 1 277 ? -58.548 -18.046 67.753 1.00 96.25 277 LEU A O 1
ATOM 2164 N N . GLN A 1 278 ? -58.488 -18.027 65.512 1.00 96.88 278 GLN A N 1
ATOM 2165 C CA . GLN A 1 278 ? -59.886 -17.602 65.329 1.00 96.88 278 GLN A CA 1
ATOM 2166 C C . GLN A 1 278 ? -60.868 -18.609 65.947 1.00 96.88 278 GLN A C 1
ATOM 2168 O O . GLN A 1 278 ? -61.811 -18.217 66.636 1.00 96.88 278 GLN A O 1
ATOM 2173 N N . HIS A 1 279 ? -60.613 -19.910 65.787 1.00 95.81 279 HIS A N 1
ATOM 2174 C CA . HIS A 1 279 ? -61.399 -20.955 66.440 1.00 95.81 279 HIS A CA 1
ATOM 2175 C C . HIS A 1 279 ? -61.294 -20.885 67.976 1.00 95.81 279 HIS A C 1
ATOM 2177 O O . HIS A 1 279 ? -62.312 -20.939 68.668 1.00 95.81 279 HIS A O 1
ATOM 2183 N N . LYS A 1 280 ? -60.086 -20.685 68.524 1.00 96.38 280 LYS A N 1
ATOM 2184 C CA . LYS A 1 280 ? -59.860 -20.508 69.973 1.00 96.38 280 LYS A CA 1
ATOM 2185 C C . LYS A 1 280 ? -60.514 -19.239 70.533 1.00 96.38 280 LYS A C 1
ATOM 2187 O O . LYS A 1 280 ? -60.993 -19.273 71.666 1.00 96.38 280 LYS A O 1
ATOM 2192 N N . VAL A 1 281 ? -60.577 -18.155 69.757 1.00 97.12 281 VAL A N 1
ATOM 2193 C CA . VAL A 1 281 ? -61.335 -16.940 70.103 1.00 97.12 281 VAL A CA 1
ATOM 2194 C C . VAL A 1 281 ? -62.832 -17.251 70.151 1.00 97.12 281 VAL A C 1
ATOM 2196 O O . VAL A 1 281 ? -63.442 -17.041 71.193 1.00 97.12 281 VAL A O 1
ATOM 2199 N N . SER A 1 282 ? -63.400 -17.889 69.122 1.00 96.12 282 SER A N 1
ATOM 2200 C CA . SER A 1 282 ? -64.833 -18.241 69.099 1.00 96.12 282 SER A CA 1
ATOM 2201 C C . SER A 1 282 ? -65.264 -19.235 70.188 1.00 96.12 282 SER A C 1
ATOM 2203 O O . SER A 1 282 ? -66.442 -19.300 70.545 1.00 96.12 282 SER A O 1
ATOM 2205 N N . LEU A 1 283 ? -64.338 -20.034 70.728 1.00 95.31 283 LEU A N 1
ATOM 2206 C CA . LEU A 1 283 ? -64.591 -20.861 71.912 1.00 95.31 283 LEU A CA 1
ATOM 2207 C C . LEU A 1 283 ? -64.560 -20.053 73.219 1.00 95.31 283 LEU A C 1
ATOM 2209 O O . LEU A 1 283 ? -65.322 -20.373 74.128 1.00 95.31 283 LEU A O 1
ATOM 2213 N N . ARG A 1 284 ? -63.723 -19.009 73.316 1.00 94.56 284 ARG A N 1
ATOM 2214 C CA . ARG A 1 284 ? -63.715 -18.084 74.462 1.00 94.56 284 ARG A CA 1
ATOM 2215 C C . ARG A 1 284 ? -64.943 -17.185 74.477 1.00 94.56 284 ARG A C 1
ATOM 2217 O O . ARG A 1 284 ? -65.587 -17.123 75.510 1.00 94.56 284 ARG A O 1
ATOM 2224 N N . GLU A 1 285 ? -65.325 -16.603 73.341 1.00 95.38 285 GLU A N 1
ATOM 2225 C CA . GLU A 1 285 ? -66.532 -15.766 73.215 1.00 95.38 285 GLU A CA 1
ATOM 2226 C C . GLU A 1 285 ? -67.773 -16.491 73.766 1.00 95.38 285 GLU A C 1
ATOM 2228 O O . GLU A 1 285 ? -68.476 -15.961 74.617 1.00 95.38 285 GLU A O 1
ATOM 2233 N N . LYS A 1 286 ? -67.970 -17.766 73.399 1.00 94.06 286 LYS A N 1
ATOM 2234 C CA . LYS A 1 286 ? -69.070 -18.605 73.918 1.00 94.06 286 LYS A CA 1
ATOM 2235 C C . LYS A 1 286 ? -68.960 -18.919 75.414 1.00 94.06 286 LYS A C 1
ATOM 2237 O O . LYS A 1 286 ? -69.980 -19.120 76.072 1.00 94.06 286 LYS A O 1
ATOM 2242 N N . ALA A 1 287 ? -67.743 -19.023 75.947 1.00 93.38 287 ALA A N 1
ATOM 2243 C CA . ALA A 1 287 ? -67.521 -19.234 77.375 1.00 93.38 287 ALA A CA 1
ATOM 2244 C C . ALA A 1 287 ? -67.804 -17.952 78.173 1.00 93.38 287 ALA A C 1
ATOM 2246 O O . ALA A 1 287 ? -68.429 -18.031 79.227 1.00 93.38 287 ALA A O 1
ATOM 2247 N N . ASP A 1 288 ? -67.421 -16.792 77.639 1.00 93.81 288 ASP A N 1
ATOM 2248 C CA . ASP A 1 288 ? -67.699 -15.478 78.219 1.00 93.81 288 ASP A CA 1
ATOM 2249 C C . ASP A 1 288 ? -69.207 -15.150 78.147 1.00 93.81 288 ASP A C 1
ATOM 2251 O O . ASP A 1 288 ? -69.769 -14.700 79.143 1.00 93.81 288 ASP A O 1
ATOM 2255 N N . ASP A 1 289 ? -69.899 -15.482 77.045 1.00 93.25 289 ASP A N 1
ATOM 2256 C CA . ASP A 1 289 ? -71.371 -15.432 76.930 1.00 93.25 289 ASP A CA 1
ATOM 2257 C C . ASP A 1 289 ? -72.057 -16.310 77.996 1.00 93.25 289 ASP A C 1
ATOM 2259 O O . ASP A 1 289 ? -73.016 -15.891 78.650 1.00 93.25 289 ASP A O 1
ATOM 2263 N N . THR A 1 290 ? -71.556 -17.536 78.197 1.00 93.31 290 THR A N 1
ATOM 2264 C CA . THR A 1 290 ? -72.090 -18.468 79.208 1.00 93.31 290 THR A CA 1
ATOM 2265 C C . THR A 1 290 ? -71.874 -17.915 80.617 1.00 93.31 290 THR A C 1
ATOM 2267 O O . THR A 1 290 ? -72.812 -17.860 81.409 1.00 93.31 290 THR A O 1
ATOM 2270 N N . LEU A 1 291 ? -70.669 -17.416 80.908 1.00 92.88 291 LEU A N 1
ATOM 2271 C CA . LEU A 1 291 ? -70.326 -16.795 82.185 1.00 92.88 291 LEU A CA 1
ATOM 2272 C C . LEU A 1 291 ? -71.138 -15.517 82.444 1.00 92.88 291 LEU A C 1
ATOM 2274 O O . LEU A 1 291 ? -71.478 -15.237 83.590 1.00 92.88 291 LEU A O 1
ATOM 2278 N N . ALA A 1 292 ? -71.488 -14.756 81.403 1.00 91.69 292 ALA A N 1
ATOM 2279 C CA . ALA A 1 292 ? -72.370 -13.597 81.509 1.00 91.69 292 ALA A CA 1
ATOM 2280 C C . ALA A 1 292 ? -73.821 -14.002 81.829 1.00 91.69 292 ALA A C 1
ATOM 2282 O O . ALA A 1 292 ? -74.492 -13.313 82.604 1.00 91.69 292 ALA A O 1
ATOM 2283 N N . SER A 1 293 ? -74.295 -15.136 81.300 1.00 91.25 293 SER A N 1
ATOM 2284 C CA . SER A 1 293 ? -75.584 -15.726 81.685 1.00 91.25 293 SER A CA 1
ATOM 2285 C C . SER A 1 293 ? -75.569 -16.184 83.147 1.00 91.25 293 SER A C 1
ATOM 2287 O O . SER A 1 293 ? -76.416 -15.747 83.924 1.00 91.25 293 SER A O 1
ATOM 2289 N N . ASP A 1 294 ? -74.566 -16.972 83.550 1.00 92.56 294 ASP A N 1
ATOM 2290 C CA . ASP A 1 294 ? -74.397 -17.438 84.935 1.00 92.56 294 ASP A CA 1
ATOM 2291 C C . ASP A 1 294 ? -74.278 -16.259 85.916 1.00 92.56 294 ASP A C 1
ATOM 2293 O O . ASP A 1 294 ? -74.879 -16.269 86.990 1.00 92.56 294 ASP A O 1
ATOM 2297 N N . LEU A 1 295 ? -73.550 -15.200 85.541 1.00 91.81 295 LEU A N 1
ATOM 2298 C CA . LEU A 1 295 ? -73.444 -13.965 86.319 1.00 91.81 295 LEU A CA 1
ATOM 2299 C C . LEU A 1 295 ? -74.794 -13.246 86.437 1.00 91.81 295 LEU A C 1
ATOM 2301 O O . LEU A 1 295 ? -75.095 -12.711 87.501 1.00 91.81 295 LEU A O 1
ATOM 2305 N N . THR A 1 296 ? -75.614 -13.245 85.384 1.00 90.62 296 THR A N 1
ATOM 2306 C CA . THR A 1 296 ? -76.956 -12.639 85.400 1.00 90.62 296 THR A CA 1
ATOM 2307 C C . THR A 1 296 ? -77.903 -13.418 86.316 1.00 90.62 296 THR A C 1
ATOM 2309 O O . THR A 1 296 ? -78.601 -12.817 87.135 1.00 90.62 296 THR A O 1
ATOM 2312 N N . ASP A 1 297 ? -77.879 -14.752 86.258 1.00 88.56 297 ASP A N 1
ATOM 2313 C CA . ASP A 1 297 ? -78.655 -15.608 87.161 1.00 88.56 297 ASP A CA 1
ATOM 2314 C C . ASP A 1 297 ? -78.161 -15.497 88.611 1.00 88.56 297 ASP A C 1
ATOM 2316 O O . ASP A 1 297 ? -78.967 -15.424 89.542 1.00 88.56 297 ASP A O 1
ATOM 2320 N N . LEU A 1 298 ? -76.847 -15.406 88.839 1.00 87.94 298 LEU A N 1
ATOM 2321 C CA . LEU A 1 298 ? -76.279 -15.133 90.160 1.00 87.94 298 LEU A CA 1
ATOM 2322 C C . LEU A 1 298 ? -76.673 -13.743 90.672 1.00 87.94 298 LEU A C 1
ATOM 2324 O O . LEU A 1 298 ? -77.057 -13.634 91.831 1.00 87.94 298 LEU A O 1
ATOM 2328 N N . GLN A 1 299 ? -76.674 -12.702 89.836 1.00 88.38 299 GLN A N 1
ATOM 2329 C CA . GLN A 1 299 ? -77.172 -11.369 90.201 1.00 88.38 299 GLN A CA 1
ATOM 2330 C C . GLN A 1 299 ? -78.673 -11.388 90.524 1.00 88.38 299 GLN A C 1
ATOM 2332 O O . GLN A 1 299 ? -79.092 -10.768 91.500 1.00 88.38 299 GLN A O 1
ATOM 2337 N N . GLY A 1 300 ? -79.481 -12.152 89.784 1.00 84.44 300 GLY A N 1
ATOM 2338 C CA . GLY A 1 300 ? -80.895 -12.376 90.098 1.00 84.44 300 GLY A CA 1
ATOM 2339 C C . GLY A 1 300 ? -81.095 -13.078 91.447 1.00 84.44 300 GLY A C 1
ATOM 2340 O O . GLY A 1 300 ? -81.921 -12.652 92.259 1.00 84.44 300 GLY A O 1
ATOM 2341 N N . ASN A 1 301 ? -80.291 -14.107 91.728 1.00 85.19 301 ASN A N 1
ATOM 2342 C CA . ASN A 1 301 ? -80.283 -14.819 93.007 1.00 85.19 301 ASN A CA 1
ATOM 2343 C C . ASN A 1 301 ? -79.766 -13.952 94.167 1.00 85.19 301 ASN A C 1
ATOM 2345 O O . ASN A 1 301 ? -80.325 -14.022 95.261 1.00 85.19 301 ASN A O 1
ATOM 2349 N N . VAL A 1 302 ? -78.766 -13.095 93.936 1.00 85.31 302 VAL A N 1
ATOM 2350 C CA . VAL A 1 302 ? -78.274 -12.095 94.897 1.00 85.31 302 VAL A CA 1
ATOM 2351 C C . VAL A 1 302 ? -79.352 -11.049 95.165 1.00 85.31 302 VAL A C 1
ATOM 2353 O O . VAL A 1 302 ? -79.719 -10.874 96.317 1.00 85.31 302 VAL A O 1
ATOM 2356 N N . SER A 1 303 ? -80.004 -10.485 94.148 1.00 80.69 303 SER A N 1
ATOM 2357 C CA . SER A 1 303 ? -81.177 -9.613 94.329 1.00 80.69 303 SER A CA 1
ATOM 2358 C C . SER A 1 303 ? -82.340 -10.296 95.070 1.00 80.69 303 SER A C 1
ATOM 2360 O O . SER A 1 303 ? -83.125 -9.628 95.746 1.00 80.69 303 SER A O 1
ATOM 2362 N N . ALA A 1 304 ? -82.479 -11.623 94.977 1.00 75.50 304 ALA A N 1
ATOM 2363 C CA . ALA A 1 304 ? -83.457 -12.408 95.739 1.00 75.50 304 ALA A CA 1
ATOM 2364 C C . ALA A 1 304 ? -82.975 -12.808 97.154 1.00 75.50 304 ALA A C 1
ATOM 2366 O O . ALA A 1 304 ? -83.799 -13.145 98.009 1.00 75.50 304 ALA A O 1
ATOM 2367 N N . LEU A 1 305 ? -81.665 -12.782 97.417 1.00 70.81 305 LEU A N 1
ATOM 2368 C CA . LEU A 1 305 ? -81.054 -12.849 98.750 1.00 70.81 305 LEU A CA 1
ATOM 2369 C C . LEU A 1 305 ? -81.185 -11.494 99.449 1.00 70.81 305 LEU A C 1
ATOM 2371 O O . LEU A 1 305 ? -81.728 -11.442 100.543 1.00 70.81 305 LEU A O 1
ATOM 2375 N N . GLU A 1 306 ? -80.807 -10.402 98.791 1.00 71.62 306 GLU A N 1
ATOM 2376 C CA . GLU A 1 306 ? -80.926 -9.021 99.264 1.00 71.62 306 GLU A CA 1
ATOM 2377 C C . GLU A 1 306 ? -82.375 -8.671 99.606 1.00 71.62 306 GLU A C 1
ATOM 2379 O O . GLU A 1 306 ? -82.625 -8.174 100.695 1.00 71.62 306 GLU A O 1
ATOM 2384 N N . LYS A 1 307 ? -83.358 -9.044 98.773 1.00 64.31 307 LYS A N 1
ATOM 2385 C CA . LYS A 1 307 ? -84.793 -8.872 99.093 1.00 64.31 307 LYS A CA 1
ATOM 2386 C C . LYS A 1 307 ? -85.293 -9.705 100.280 1.00 64.31 307 LYS A C 1
ATOM 2388 O O . LYS A 1 307 ? -86.380 -9.430 100.785 1.00 64.31 307 LYS A O 1
ATOM 2393 N N . ARG A 1 308 ? -84.536 -10.714 100.727 1.00 58.06 308 ARG A N 1
ATOM 2394 C CA . ARG A 1 308 ? -84.768 -11.419 102.002 1.00 58.06 308 ARG A CA 1
ATOM 2395 C C . ARG A 1 308 ? -83.947 -10.817 103.146 1.00 58.06 308 ARG A C 1
ATOM 2397 O O . ARG A 1 308 ? -84.429 -10.810 104.271 1.00 58.06 308 ARG A O 1
ATOM 2404 N N . ASN A 1 309 ? -82.763 -10.283 102.853 1.00 51.16 309 ASN A N 1
ATOM 2405 C CA . ASN A 1 309 ? -81.868 -9.638 103.811 1.00 51.16 309 ASN A CA 1
ATOM 2406 C C . ASN A 1 309 ? -82.337 -8.226 104.196 1.00 51.16 309 ASN A C 1
ATOM 2408 O O . ASN A 1 309 ? -82.070 -7.787 105.302 1.00 51.16 309 ASN A O 1
ATOM 2412 N N . THR A 1 310 ? -83.117 -7.532 103.357 1.00 42.00 310 THR A N 1
ATOM 2413 C CA . THR A 1 310 ? -83.743 -6.226 103.663 1.00 42.00 310 THR A CA 1
ATOM 2414 C C . THR A 1 310 ? -84.882 -6.297 104.696 1.00 42.00 310 THR A C 1
ATOM 2416 O O . THR A 1 310 ? -85.770 -5.443 104.711 1.00 42.00 310 THR A O 1
ATOM 2419 N N . LEU A 1 311 ? -84.863 -7.310 105.565 1.00 41.09 311 LEU A N 1
ATOM 2420 C CA . LEU A 1 311 ? -85.593 -7.350 106.832 1.00 41.09 311 LEU A CA 1
ATOM 2421 C C . LEU A 1 311 ? -84.672 -7.236 108.060 1.00 41.09 311 LEU A C 1
ATOM 2423 O O . LEU A 1 311 ? -85.196 -7.007 109.147 1.00 41.09 311 LEU A O 1
ATOM 2427 N N . GLU A 1 312 ? -83.344 -7.322 107.904 1.00 40.66 312 GLU A N 1
ATOM 2428 C CA . GLU A 1 312 ? -82.377 -7.163 108.997 1.00 40.66 312 GLU A CA 1
ATOM 2429 C C . GLU A 1 312 ? -81.308 -6.095 108.680 1.00 40.66 312 GLU A C 1
ATOM 2431 O O . GLU A 1 312 ? -80.826 -5.954 107.559 1.00 40.66 312 GLU A O 1
ATOM 2436 N N . ASP A 1 313 ? -81.023 -5.307 109.716 1.00 33.81 313 ASP A N 1
ATOM 2437 C CA . ASP A 1 313 ? -79.947 -4.338 109.942 1.00 33.81 313 ASP A CA 1
ATOM 2438 C C . ASP A 1 313 ? -79.542 -3.292 108.880 1.00 33.81 313 ASP A C 1
ATOM 2440 O O . ASP A 1 313 ? -78.793 -3.497 107.927 1.00 33.81 313 ASP A O 1
ATOM 2444 N N . LYS A 1 314 ? -79.893 -2.048 109.233 1.00 31.31 314 LYS A N 1
ATOM 2445 C CA . LYS A 1 314 ? -79.007 -0.888 109.062 1.00 31.31 314 LYS A CA 1
ATOM 2446 C C . LYS A 1 314 ? -77.803 -1.055 110.002 1.00 31.31 314 LYS A C 1
ATOM 2448 O O . LYS A 1 314 ? -78.043 -1.393 111.157 1.00 31.31 314 LYS A O 1
ATOM 2453 N N . LEU A 1 315 ? -76.607 -0.606 109.601 1.00 30.03 315 LEU A N 1
ATOM 2454 C CA . LEU A 1 315 ? -75.846 0.494 110.245 1.00 30.03 315 LEU A CA 1
ATOM 2455 C C . LEU A 1 315 ? -74.351 0.479 109.852 1.00 30.03 315 LEU A C 1
ATOM 2457 O O . LEU A 1 315 ? -73.742 -0.578 109.769 1.00 30.03 315 LEU A O 1
ATOM 2461 N N . ALA A 1 316 ? -73.784 1.688 109.751 1.00 31.73 316 ALA A N 1
ATOM 2462 C CA . ALA A 1 316 ? -72.358 2.042 109.704 1.00 31.73 316 ALA A CA 1
ATOM 2463 C C . ALA A 1 316 ? -71.522 1.621 108.475 1.00 31.73 316 ALA A C 1
ATOM 2465 O O . ALA A 1 316 ? -71.885 0.703 107.753 1.00 31.73 316 ALA A O 1
ATOM 2466 N N . SER A 1 317 ? -70.345 2.216 108.229 1.00 31.44 317 SER A N 1
ATOM 2467 C CA . SER A 1 317 ? -69.832 3.610 108.374 1.00 31.44 317 SER A CA 1
ATOM 2468 C C . SER A 1 317 ? -68.323 3.566 108.087 1.00 31.44 317 SER A C 1
ATOM 2470 O O . SER A 1 317 ? -67.655 2.639 108.533 1.00 31.44 317 SER A O 1
ATOM 2472 N N . ASP A 1 318 ? -67.782 4.571 107.402 1.00 33.91 318 ASP A N 1
ATOM 2473 C CA . ASP A 1 318 ? -66.415 4.555 106.858 1.00 33.91 318 ASP A CA 1
ATOM 2474 C C . ASP A 1 318 ? -65.260 4.732 107.878 1.00 33.91 318 ASP A C 1
ATOM 2476 O O . ASP A 1 318 ? -65.457 5.206 108.998 1.00 33.91 318 ASP A O 1
ATOM 2480 N N . VAL A 1 319 ? -64.038 4.510 107.357 1.00 42.47 319 VAL A N 1
ATOM 2481 C CA . VAL A 1 319 ? -62.690 4.910 107.838 1.00 42.47 319 VAL A CA 1
ATOM 2482 C C . VAL A 1 319 ? -61.954 3.950 108.790 1.00 42.47 319 VAL A C 1
ATOM 2484 O O . VAL A 1 319 ? -62.317 3.777 109.949 1.00 42.47 319 VAL A O 1
ATOM 2487 N N . ALA A 1 320 ? -60.811 3.435 108.316 1.00 44.22 320 ALA A N 1
ATOM 2488 C CA . ALA A 1 320 ? -59.812 2.689 109.083 1.00 44.22 320 ALA A CA 1
ATOM 2489 C C . ALA A 1 320 ? -58.421 2.744 108.402 1.00 44.22 320 ALA A C 1
ATOM 2491 O O . ALA A 1 320 ? -58.337 2.979 107.201 1.00 44.22 320 ALA A O 1
ATOM 2492 N N . THR A 1 321 ? -57.341 2.496 109.162 1.00 60.97 321 THR A N 1
ATOM 2493 C CA . THR A 1 321 ? -56.010 2.133 108.606 1.00 60.97 321 THR A CA 1
ATOM 2494 C C . THR A 1 321 ? -55.260 1.163 109.530 1.00 60.97 321 THR A C 1
ATOM 2496 O O . THR A 1 321 ? -55.020 0.034 109.126 1.00 60.97 321 THR A O 1
ATOM 2499 N N . LEU A 1 322 ? -55.020 1.496 110.812 1.00 62.97 322 LEU A N 1
ATOM 2500 C CA . LEU A 1 322 ? -54.578 0.484 111.797 1.00 62.97 322 LEU A CA 1
ATOM 2501 C C . LEU A 1 322 ? -55.652 -0.599 112.015 1.00 62.97 322 LEU A C 1
ATOM 2503 O O . LEU A 1 322 ? -55.346 -1.788 112.102 1.00 62.97 322 LEU A O 1
ATOM 2507 N N . GLN A 1 323 ? -56.927 -0.196 112.088 1.00 66.81 323 GLN A N 1
ATOM 2508 C CA . GLN A 1 323 ? -58.033 -1.132 112.311 1.00 66.81 323 GLN A CA 1
ATOM 2509 C C . GLN A 1 323 ? -58.176 -2.134 111.152 1.00 66.81 323 GLN A C 1
ATOM 2511 O O . GLN A 1 323 ? -58.461 -3.297 111.418 1.00 66.81 323 GLN A O 1
ATOM 2516 N N . GLU A 1 324 ? -57.874 -1.745 109.904 1.00 69.00 324 GLU A N 1
ATOM 2517 C CA . GLU A 1 324 ? -57.850 -2.680 108.765 1.00 69.00 324 GLU A CA 1
ATOM 2518 C C . GLU A 1 324 ? -56.789 -3.771 108.945 1.00 69.00 324 GLU A C 1
ATOM 2520 O O . GLU A 1 324 ? -57.021 -4.929 108.609 1.00 69.00 324 GLU A O 1
ATOM 2525 N N . GLU A 1 325 ? -55.619 -3.431 109.486 1.00 70.44 325 GLU A N 1
ATOM 2526 C CA . GLU A 1 325 ? -54.520 -4.379 109.682 1.00 70.44 325 GLU A CA 1
ATOM 2527 C C . GLU A 1 325 ? -54.769 -5.298 110.887 1.00 70.44 325 GLU A C 1
ATOM 2529 O O . GLU A 1 325 ? -54.561 -6.511 110.791 1.00 70.44 325 GLU A O 1
ATOM 2534 N N . GLN A 1 326 ? -55.345 -4.767 111.974 1.00 73.94 326 GLN A N 1
ATOM 2535 C CA . GLN A 1 326 ? -55.915 -5.594 113.042 1.00 73.94 326 GLN A CA 1
ATOM 2536 C C . GLN A 1 326 ? -56.964 -6.571 112.498 1.00 73.94 326 GLN A C 1
ATOM 2538 O O . GLN A 1 326 ? -56.936 -7.754 112.837 1.00 73.94 326 GLN A O 1
ATOM 2543 N N . ASP A 1 327 ? -57.884 -6.099 111.657 1.00 78.31 327 ASP A N 1
ATOM 2544 C CA . ASP A 1 327 ? -58.996 -6.901 111.144 1.00 78.31 327 ASP A CA 1
ATOM 2545 C C . ASP A 1 327 ? -58.535 -7.913 110.086 1.00 78.31 327 ASP A C 1
ATOM 2547 O O . ASP A 1 327 ? -59.083 -9.014 110.006 1.00 78.31 327 ASP A O 1
ATOM 2551 N N . ARG A 1 328 ? -57.447 -7.622 109.362 1.00 80.06 328 ARG A N 1
ATOM 2552 C CA . ARG A 1 328 ? -56.723 -8.602 108.540 1.00 80.06 328 ARG A CA 1
ATOM 2553 C C . ARG A 1 328 ? -56.058 -9.686 109.386 1.00 80.06 328 ARG A C 1
ATOM 2555 O O . ARG A 1 328 ? -56.128 -10.850 109.010 1.00 80.06 328 ARG A O 1
ATOM 2562 N N . CYS A 1 329 ? -55.477 -9.369 110.544 1.00 80.25 329 CYS A N 1
ATOM 2563 C CA . CYS A 1 329 ? -55.005 -10.422 111.448 1.00 80.25 329 CYS A CA 1
ATOM 2564 C C . CYS A 1 329 ? -56.162 -11.240 112.047 1.00 80.25 329 CYS A C 1
ATOM 2566 O O . CYS A 1 329 ? -56.058 -12.466 112.109 1.00 80.25 329 CYS A O 1
ATOM 2568 N N . LYS A 1 330 ? -57.290 -10.604 112.402 1.00 81.81 330 LYS A N 1
ATOM 2569 C CA . LYS A 1 330 ? -58.506 -11.300 112.869 1.00 81.81 330 LYS A CA 1
ATOM 2570 C C . LYS A 1 330 ? -59.082 -12.230 111.797 1.00 81.81 330 LYS A C 1
ATOM 2572 O O . LYS A 1 330 ? -59.466 -13.351 112.123 1.00 81.81 330 LYS A O 1
ATOM 2577 N N . SER A 1 331 ? -59.102 -11.820 110.525 1.00 81.50 331 SER A N 1
ATOM 2578 C CA . SER A 1 331 ? -59.588 -12.661 109.417 1.00 81.50 331 SER A CA 1
ATOM 2579 C C . SER A 1 331 ? -58.678 -13.858 109.115 1.00 81.50 331 SER A C 1
ATOM 2581 O O . SER A 1 331 ? -59.154 -14.874 108.613 1.00 81.50 331 SER A O 1
ATOM 2583 N N . LEU A 1 332 ? -57.399 -13.782 109.501 1.00 77.06 332 LEU A N 1
ATOM 2584 C CA . LEU A 1 332 ? -56.449 -14.901 109.510 1.00 77.06 332 LEU A CA 1
ATOM 2585 C C . LEU A 1 332 ? -56.492 -15.739 110.808 1.00 77.06 332 LEU A C 1
ATOM 2587 O O . LEU A 1 332 ? -55.712 -16.677 110.950 1.00 77.06 332 LEU A O 1
ATOM 2591 N N . GLY A 1 333 ? -57.398 -15.435 111.746 1.00 77.56 333 GLY A N 1
ATOM 2592 C CA . GLY A 1 333 ? -57.586 -16.178 112.999 1.00 77.56 333 GLY A CA 1
ATOM 2593 C C . GLY A 1 333 ? -56.696 -15.744 114.172 1.00 77.56 333 GLY A C 1
ATOM 2594 O O . GLY A 1 333 ? -56.646 -16.448 115.181 1.00 77.56 333 GLY A O 1
ATOM 2595 N N . GLY A 1 334 ? -56.005 -14.605 114.066 1.00 84.69 334 GLY A N 1
ATOM 2596 C CA . GLY A 1 334 ? -55.086 -14.089 115.085 1.00 84.69 334 GLY A CA 1
ATOM 2597 C C . GLY A 1 334 ? -55.302 -12.616 115.446 1.00 84.69 334 GLY A C 1
ATOM 2598 O O . GLY A 1 334 ? -56.395 -12.068 115.313 1.00 84.69 334 GLY A O 1
ATOM 2599 N N . LYS A 1 335 ? -54.234 -11.972 115.919 1.00 88.88 335 LYS A N 1
ATOM 2600 C CA . LYS A 1 335 ? -54.157 -10.546 116.296 1.00 88.88 335 LYS A CA 1
ATOM 2601 C C . LYS A 1 335 ? -52.875 -9.923 115.732 1.00 88.88 335 LYS A C 1
ATOM 2603 O O . LYS A 1 335 ? -52.020 -10.654 115.240 1.00 88.88 335 LYS A O 1
ATOM 2608 N N . LEU A 1 336 ? -52.716 -8.599 115.799 1.00 89.38 336 LEU A N 1
ATOM 2609 C CA . LEU A 1 336 ? -51.380 -7.997 115.662 1.00 89.38 336 LEU A CA 1
ATOM 2610 C C . LEU A 1 336 ? -50.482 -8.503 116.802 1.00 89.38 336 LEU A C 1
ATOM 2612 O O . LEU A 1 336 ? -50.977 -8.722 117.907 1.00 89.38 336 LEU A O 1
ATOM 2616 N N . ALA A 1 337 ? -49.189 -8.691 116.537 1.00 90.69 337 ALA A N 1
ATOM 2617 C CA . ALA A 1 337 ? -48.265 -9.281 117.503 1.00 90.69 337 ALA A CA 1
ATOM 2618 C C . ALA A 1 337 ? -48.125 -8.447 118.788 1.00 90.69 337 ALA A C 1
ATOM 2620 O O . ALA A 1 337 ? -47.816 -7.253 118.733 1.00 90.69 337 ALA A O 1
ATOM 2621 N N . GLU A 1 338 ? -48.319 -9.095 119.937 1.00 92.88 338 GLU A N 1
ATOM 2622 C CA . GLU A 1 338 ? -48.132 -8.510 121.268 1.00 92.88 338 GLU A CA 1
ATOM 2623 C C . GLU A 1 338 ? -46.864 -9.128 121.874 1.00 92.88 338 GLU A C 1
ATOM 2625 O O . GLU A 1 338 ? -46.769 -10.343 122.013 1.00 92.88 338 GLU A O 1
ATOM 2630 N N . ILE A 1 339 ? -45.851 -8.309 122.167 1.00 93.19 339 ILE A N 1
ATOM 2631 C CA . ILE A 1 339 ? -44.500 -8.790 122.496 1.00 93.19 339 ILE A CA 1
ATOM 2632 C C . ILE A 1 339 ? -44.284 -8.748 124.012 1.00 93.19 339 ILE A C 1
ATOM 2634 O O . ILE A 1 339 ? -43.977 -7.697 124.576 1.00 93.19 339 ILE A O 1
ATOM 2638 N N . GLU A 1 340 ? -44.432 -9.889 124.685 1.00 90.12 340 GLU A N 1
ATOM 2639 C CA . GLU A 1 340 ? -44.323 -9.976 126.148 1.00 90.12 340 GLU A CA 1
ATOM 2640 C C . GLU A 1 340 ? -42.907 -10.382 126.629 1.00 90.12 340 GLU A C 1
ATOM 2642 O O . GLU A 1 340 ? -42.593 -10.216 127.811 1.00 90.12 340 GLU A O 1
ATOM 2647 N N . SER A 1 341 ? -42.015 -10.819 125.726 1.00 90.56 341 SER A N 1
ATOM 2648 C CA . SER A 1 341 ? -40.636 -11.254 126.022 1.00 90.56 341 SER A CA 1
ATOM 2649 C C . SER A 1 341 ? -39.551 -10.719 125.064 1.00 90.56 341 SER A C 1
ATOM 2651 O O . SER A 1 341 ? -39.815 -10.231 123.961 1.00 90.56 341 SER A O 1
ATOM 2653 N N . SER A 1 342 ? -38.281 -10.846 125.473 1.00 91.50 342 SER A N 1
ATOM 2654 C CA . SER A 1 342 ? -37.118 -10.421 124.671 1.00 91.50 342 SER A CA 1
ATOM 2655 C C . SER A 1 342 ? -36.834 -11.351 123.483 1.00 91.50 342 SER A C 1
ATOM 2657 O O . SER A 1 342 ? -36.309 -10.941 122.443 1.00 91.50 342 SER A O 1
ATOM 2659 N N . GLU A 1 343 ? -37.233 -12.605 123.637 1.00 89.56 343 GLU A N 1
ATOM 2660 C CA . GLU A 1 343 ? -37.135 -13.701 122.696 1.00 89.56 343 GLU A CA 1
ATOM 2661 C C . GLU A 1 343 ? -38.131 -13.497 121.546 1.00 89.56 343 GLU A C 1
ATOM 2663 O O . GLU A 1 343 ? -37.734 -13.523 120.379 1.00 89.56 343 GLU A O 1
ATOM 2668 N N . GLU A 1 344 ? -39.389 -13.171 121.864 1.00 91.56 344 GLU A N 1
ATOM 2669 C CA . GLU A 1 344 ? -40.398 -12.747 120.884 1.00 91.56 344 GLU A CA 1
ATOM 2670 C C . GLU A 1 344 ? -39.975 -11.462 120.168 1.00 91.56 344 GLU A C 1
ATOM 2672 O O . GLU A 1 344 ? -40.036 -11.404 118.942 1.00 91.56 344 GLU A O 1
ATOM 2677 N N . ASN A 1 345 ? -39.465 -10.458 120.895 1.00 93.75 345 ASN A N 1
ATOM 2678 C CA . ASN A 1 345 ? -38.945 -9.228 120.289 1.00 93.75 345 ASN A CA 1
ATOM 2679 C C . ASN A 1 345 ? -37.853 -9.536 119.253 1.00 93.75 345 ASN A C 1
ATOM 2681 O O . ASN A 1 345 ? -37.883 -9.025 118.136 1.00 93.75 345 ASN A O 1
ATOM 2685 N N . THR A 1 346 ? -36.918 -10.425 119.591 1.00 92.06 346 THR A N 1
ATOM 2686 C CA . THR A 1 346 ? -35.845 -10.852 118.681 1.00 92.06 346 THR A CA 1
ATOM 2687 C C . THR A 1 346 ? -36.401 -11.588 117.455 1.00 92.06 346 THR A C 1
ATOM 2689 O O . THR A 1 346 ? -35.960 -11.331 116.333 1.00 92.06 346 THR A O 1
ATOM 2692 N N . PHE A 1 347 ? -37.401 -12.455 117.638 1.00 91.19 347 PHE A N 1
ATOM 2693 C CA . PHE A 1 347 ? -38.053 -13.188 116.551 1.00 91.19 347 PHE A CA 1
ATOM 2694 C C . PHE A 1 347 ? -38.833 -12.264 115.598 1.00 91.19 347 PHE A C 1
ATOM 2696 O O . PHE A 1 347 ? -38.592 -12.285 114.389 1.00 91.19 347 PHE A O 1
ATOM 2703 N N . VAL A 1 348 ? -39.711 -11.402 116.124 1.00 91.06 348 VAL A N 1
ATOM 2704 C CA . VAL A 1 348 ? -40.535 -10.485 115.317 1.00 91.06 348 VAL A CA 1
ATOM 2705 C C . VAL A 1 348 ? -39.663 -9.439 114.610 1.00 91.06 348 VAL A C 1
ATOM 2707 O O . VAL A 1 348 ? -39.906 -9.137 113.439 1.00 91.06 348 VAL A O 1
ATOM 2710 N N . LYS A 1 349 ? -38.575 -8.963 115.237 1.00 93.75 349 LYS A N 1
ATOM 2711 C CA . LYS A 1 349 ? -37.557 -8.153 114.544 1.00 93.75 349 LYS A CA 1
ATOM 2712 C C . LYS A 1 349 ? -36.889 -8.893 113.394 1.00 93.75 349 LYS A C 1
ATOM 2714 O O . LYS A 1 349 ? -36.650 -8.272 112.364 1.00 93.75 349 LYS A O 1
ATOM 2719 N N . GLY A 1 350 ? -36.607 -10.189 113.533 1.00 88.12 350 GLY A N 1
ATOM 2720 C CA . GLY A 1 350 ? -36.073 -11.008 112.442 1.00 88.12 350 GLY A CA 1
ATOM 2721 C C . GLY A 1 350 ? -36.996 -11.011 111.218 1.00 88.12 350 GLY A C 1
ATOM 2722 O O . GLY A 1 350 ? -36.535 -10.783 110.099 1.00 88.12 350 GLY A O 1
ATOM 2723 N N . LEU A 1 351 ? -38.306 -11.168 111.440 1.00 89.88 351 LEU A N 1
ATOM 2724 C CA . LEU A 1 351 ? -39.325 -11.097 110.386 1.00 89.88 351 LEU A CA 1
ATOM 2725 C C . LEU A 1 351 ? -39.408 -9.694 109.756 1.00 89.88 351 LEU A C 1
ATOM 2727 O O . LEU A 1 351 ? -39.357 -9.560 108.533 1.00 89.88 351 LEU A O 1
ATOM 2731 N N . ALA A 1 352 ? -39.464 -8.638 110.574 1.00 89.12 352 ALA A N 1
ATOM 2732 C CA . ALA A 1 352 ? -39.495 -7.252 110.098 1.00 89.12 352 ALA A CA 1
ATOM 2733 C C . ALA A 1 352 ? -38.218 -6.865 109.323 1.00 89.12 352 ALA A C 1
ATOM 2735 O O . ALA A 1 352 ? -38.284 -6.179 108.300 1.00 89.12 352 ALA A O 1
ATOM 2736 N N . GLN A 1 353 ? -37.054 -7.362 109.755 1.00 90.75 353 GLN A N 1
ATOM 2737 C CA . GLN A 1 353 ? -35.772 -7.180 109.076 1.00 90.75 353 GLN A CA 1
ATOM 2738 C C . GLN A 1 353 ? -35.708 -7.927 107.741 1.00 90.75 353 GLN A C 1
ATOM 2740 O O . GLN A 1 353 ? -35.165 -7.381 106.780 1.00 90.75 353 GLN A O 1
ATOM 2745 N N . GLN A 1 354 ? -36.298 -9.123 107.648 1.00 88.75 354 GLN A N 1
ATOM 2746 C CA . GLN A 1 354 ? -36.443 -9.850 106.385 1.00 88.75 354 GLN A CA 1
ATOM 2747 C C . GLN A 1 354 ? -37.398 -9.131 105.412 1.00 88.75 354 GLN A C 1
ATOM 2749 O O . GLN A 1 354 ? -37.132 -9.103 104.212 1.00 88.75 354 GLN A O 1
ATOM 2754 N N . ALA A 1 355 ? -38.469 -8.505 105.916 1.00 83.62 355 ALA A N 1
ATOM 2755 C CA . ALA A 1 355 ? -39.374 -7.665 105.124 1.00 83.62 355 ALA A CA 1
ATOM 2756 C C . ALA A 1 355 ? -38.764 -6.298 104.737 1.00 83.62 355 ALA A C 1
ATOM 2758 O O . ALA A 1 355 ? -39.184 -5.673 103.761 1.00 83.62 355 ALA A O 1
ATOM 2759 N N . GLY A 1 356 ? -37.765 -5.817 105.484 1.00 86.94 356 GLY A N 1
ATOM 2760 C CA . GLY A 1 356 ? -37.031 -4.587 105.183 1.00 86.94 356 GLY A CA 1
ATOM 2761 C C . GLY A 1 356 ? -37.850 -3.300 105.354 1.00 86.94 356 GLY A C 1
ATOM 2762 O O . GLY A 1 356 ? -37.592 -2.320 104.645 1.00 86.94 356 GLY A O 1
ATOM 2763 N N . ARG A 1 357 ? -38.878 -3.295 106.215 1.00 87.75 357 ARG A N 1
ATOM 2764 C CA . ARG A 1 357 ? -39.835 -2.183 106.383 1.00 87.75 357 ARG A CA 1
ATOM 2765 C C . ARG A 1 357 ? -40.258 -1.995 107.838 1.00 87.75 357 ARG A C 1
ATOM 2767 O O . ARG A 1 357 ? -40.302 -2.957 108.601 1.00 87.75 357 ARG A O 1
ATOM 2774 N N . SER A 1 358 ? -40.593 -0.754 108.208 1.00 90.56 358 SER A N 1
ATOM 2775 C CA . SER A 1 358 ? -41.257 -0.480 109.487 1.00 90.56 358 SER A CA 1
ATOM 2776 C C . SER A 1 358 ? -42.500 -1.358 109.623 1.00 90.56 358 SER A C 1
ATOM 2778 O O . SER A 1 358 ? -43.215 -1.558 108.642 1.00 90.56 358 SER A O 1
ATOM 2780 N N . THR A 1 359 ? -42.709 -1.922 110.809 1.00 91.19 359 THR A N 1
ATOM 2781 C CA . THR A 1 359 ? -43.682 -3.003 111.005 1.00 91.19 359 THR A CA 1
ATOM 2782 C C . THR A 1 359 ? -44.519 -2.755 112.257 1.00 91.19 359 THR A C 1
ATOM 2784 O O . THR A 1 359 ? -43.962 -2.738 113.352 1.00 91.19 359 THR A O 1
ATOM 2787 N N . TRP A 1 360 ? -45.829 -2.560 112.100 1.00 93.19 360 TRP A N 1
ATOM 2788 C CA . TRP A 1 360 ? -46.787 -2.376 113.191 1.00 93.19 360 TRP A CA 1
ATOM 2789 C C . TRP A 1 360 ? -46.869 -3.600 114.112 1.00 93.19 360 TRP A C 1
ATOM 2791 O O . TRP A 1 360 ? -46.800 -4.752 113.666 1.00 93.19 360 TRP A O 1
ATOM 2801 N N . LEU A 1 361 ? -47.068 -3.316 115.398 1.00 92.62 361 LEU A N 1
ATOM 2802 C CA . LEU A 1 361 ? -47.335 -4.259 116.480 1.00 92.62 361 LEU A CA 1
ATOM 2803 C C . LEU A 1 361 ? -48.725 -3.991 117.076 1.00 92.62 361 LEU A C 1
ATOM 2805 O O . LEU A 1 361 ? -49.356 -2.977 116.792 1.00 92.62 361 LEU A O 1
ATOM 2809 N N . GLY A 1 362 ? -49.207 -4.878 117.945 1.00 91.62 362 GLY A N 1
ATOM 2810 C CA . GLY A 1 362 ? -50.520 -4.751 118.586 1.00 91.62 362 GLY A CA 1
ATOM 2811 C C . GLY A 1 362 ? -50.613 -3.696 119.692 1.00 91.62 362 GLY A C 1
ATOM 2812 O O . GLY A 1 362 ? -51.503 -3.808 120.526 1.00 91.62 362 GLY A O 1
ATOM 2813 N N . GLY A 1 363 ? -49.685 -2.739 119.772 1.00 92.44 363 GLY A N 1
ATOM 2814 C CA . GLY A 1 363 ? -49.588 -1.780 120.875 1.00 92.44 363 GLY A CA 1
ATOM 2815 C C . GLY A 1 363 ? -50.176 -0.407 120.540 1.00 92.44 363 GLY A C 1
ATOM 2816 O O . GLY A 1 363 ? -49.923 0.119 119.458 1.00 92.44 363 GLY A O 1
ATOM 2817 N N . SER A 1 364 ? -50.906 0.195 121.481 1.00 91.31 364 SER A N 1
ATOM 2818 C CA . SER A 1 364 ? -51.295 1.612 121.436 1.00 91.31 364 SER A CA 1
ATOM 2819 C C . SER A 1 364 ? -51.325 2.230 122.837 1.00 91.31 364 SER A C 1
ATOM 2821 O O . SER A 1 364 ? -51.577 1.527 123.820 1.00 91.31 364 SER A O 1
ATOM 2823 N N . ASP A 1 365 ? -51.125 3.541 122.951 1.00 90.12 365 ASP A N 1
ATOM 2824 C CA . ASP A 1 365 ? -51.550 4.322 124.122 1.00 90.12 365 ASP A CA 1
ATOM 2825 C C . ASP A 1 365 ? -52.728 5.265 123.817 1.00 90.12 365 ASP A C 1
ATOM 2827 O O . ASP A 1 365 ? -53.167 6.001 124.697 1.00 90.12 365 ASP A O 1
ATOM 2831 N N . MET A 1 366 ? -53.357 5.118 122.643 1.00 84.31 366 MET A N 1
ATOM 2832 C CA . MET A 1 366 ? -54.503 5.883 122.103 1.00 84.31 366 MET A CA 1
ATOM 2833 C C . MET A 1 366 ? -55.736 5.981 123.032 1.00 84.31 366 MET A C 1
ATOM 2835 O O . MET A 1 366 ? -56.677 6.736 122.786 1.00 84.31 366 MET A O 1
ATOM 2839 N N . LYS A 1 367 ? -55.771 5.196 124.117 1.00 83.62 367 LYS A N 1
ATOM 2840 C CA . LYS A 1 367 ? -56.807 5.243 125.167 1.00 83.62 367 LYS A CA 1
ATOM 2841 C C . LYS A 1 367 ? -56.450 6.156 126.350 1.00 83.62 367 LYS A C 1
ATOM 2843 O O . LYS A 1 367 ? -57.341 6.512 127.118 1.00 83.62 367 LYS A O 1
ATOM 2848 N N . SER A 1 368 ? -55.165 6.452 126.549 1.00 84.50 368 SER A N 1
ATOM 2849 C CA . SER A 1 368 ? -54.595 7.297 127.603 1.00 84.50 368 SER A CA 1
ATOM 2850 C C . SER A 1 368 ? -53.089 7.494 127.354 1.00 84.50 368 SER A C 1
ATOM 2852 O O . SER A 1 368 ? -52.299 6.657 127.790 1.00 84.50 368 SER A O 1
ATOM 2854 N N . GLU A 1 369 ? -52.716 8.614 126.727 1.00 85.31 369 GLU A N 1
ATOM 2855 C CA . GLU A 1 369 ? -51.343 9.131 126.538 1.00 85.31 369 GLU A CA 1
ATOM 2856 C C . GLU A 1 369 ? -50.338 8.657 127.612 1.00 85.31 369 GLU A C 1
ATOM 2858 O O . GLU A 1 369 ? -50.576 8.779 128.822 1.00 85.31 369 GLU A O 1
ATOM 2863 N N . GLY A 1 370 ? -49.208 8.104 127.173 1.00 83.69 370 GLY A N 1
ATOM 2864 C CA . GLY A 1 370 ? -48.143 7.559 128.013 1.00 83.69 370 GLY A CA 1
ATOM 2865 C C . GLY A 1 370 ? -48.462 6.212 128.678 1.00 83.69 370 GLY A C 1
ATOM 2866 O O . GLY A 1 370 ? -47.610 5.667 129.381 1.00 83.69 370 GLY A O 1
ATOM 2867 N N . THR A 1 371 ? -49.662 5.649 128.484 1.00 89.56 371 THR A N 1
ATOM 2868 C CA . THR A 1 371 ? -50.108 4.382 129.100 1.00 89.56 371 THR A CA 1
ATOM 2869 C C . THR A 1 371 ? -50.295 3.288 128.050 1.00 89.56 371 THR A C 1
ATOM 2871 O O . THR A 1 371 ? -51.411 2.861 127.748 1.00 89.56 371 THR A O 1
ATOM 2874 N N . TRP A 1 372 ? -49.169 2.816 127.518 1.00 93.31 372 TRP A N 1
ATOM 2875 C CA . TRP A 1 372 ? -49.108 1.809 126.461 1.00 93.31 372 TRP A CA 1
ATOM 2876 C C . TRP A 1 372 ? -49.744 0.473 126.855 1.00 93.31 372 TRP A C 1
ATOM 2878 O O . TRP A 1 372 ? -49.428 -0.127 127.891 1.00 93.31 372 TRP A O 1
ATOM 2888 N N . LYS A 1 373 ? -50.632 -0.010 125.984 1.00 93.50 373 LYS A N 1
ATOM 2889 C CA . LYS A 1 373 ? -51.375 -1.260 126.122 1.00 93.50 373 LYS A CA 1
ATOM 2890 C C . LYS A 1 373 ? -51.320 -2.097 124.858 1.00 93.50 373 LYS A C 1
ATOM 2892 O O . LYS A 1 373 ? -51.255 -1.582 123.748 1.00 93.50 373 LYS A O 1
ATOM 2897 N N . TRP A 1 374 ? -51.422 -3.399 125.058 1.00 93.25 374 TRP A N 1
ATOM 2898 C CA . TRP A 1 374 ? -51.703 -4.364 124.012 1.00 93.25 374 TRP A CA 1
ATOM 2899 C C . TRP A 1 374 ? -53.203 -4.343 123.670 1.00 93.25 374 TRP A C 1
ATOM 2901 O O . TRP A 1 374 ? -54.053 -4.425 124.558 1.00 93.25 374 TRP A O 1
ATOM 2911 N N . GLU A 1 375 ? -53.549 -4.181 122.393 1.00 88.69 375 GLU A N 1
ATOM 2912 C CA . GLU A 1 375 ? -54.915 -3.889 121.939 1.00 88.69 375 GLU A CA 1
ATOM 2913 C C . GLU A 1 375 ? -55.866 -5.089 121.983 1.00 88.69 375 GLU A C 1
ATOM 2915 O O . GLU A 1 375 ? -57.059 -4.904 122.224 1.00 88.69 375 GLU A O 1
ATOM 2920 N N . SER A 1 376 ? -55.373 -6.314 121.775 1.00 86.69 376 SER A N 1
ATOM 2921 C CA . SER A 1 376 ? -56.212 -7.516 121.761 1.00 86.69 376 SER A CA 1
ATOM 2922 C C . SER A 1 376 ? -56.296 -8.209 123.121 1.00 86.69 376 SER A C 1
ATOM 2924 O O . SER A 1 376 ? -57.289 -8.896 123.372 1.00 86.69 376 SER A O 1
ATOM 2926 N N . SER A 1 377 ? -55.288 -8.068 123.986 1.00 83.69 377 SER A N 1
ATOM 2927 C CA . SER A 1 377 ? -55.323 -8.566 125.372 1.00 83.69 377 SER A CA 1
ATOM 2928 C C . SER A 1 377 ? -55.778 -7.515 126.392 1.00 83.69 377 SER A C 1
ATOM 2930 O O . SER A 1 377 ? -56.303 -7.872 127.445 1.00 83.69 377 SER A O 1
ATOM 2932 N N . GLY A 1 378 ? -55.610 -6.221 126.100 1.00 84.88 378 GLY A N 1
ATOM 2933 C CA . GLY A 1 378 ? -55.902 -5.113 127.020 1.00 84.88 378 GLY A CA 1
ATOM 2934 C C . GLY A 1 378 ? -54.860 -4.916 128.132 1.00 84.88 378 GLY A C 1
ATOM 2935 O O . GLY A 1 378 ? -55.025 -4.017 128.966 1.00 84.88 378 GLY A O 1
ATOM 2936 N N . ASN A 1 379 ? -53.804 -5.738 128.149 1.00 89.38 379 ASN A N 1
ATOM 2937 C CA . ASN A 1 379 ? -52.712 -5.705 129.121 1.00 89.38 379 ASN A CA 1
ATOM 2938 C C . ASN A 1 379 ? -51.882 -4.418 128.987 1.00 89.38 379 ASN A C 1
ATOM 2940 O O . ASN A 1 379 ? -51.655 -3.930 127.882 1.00 89.38 379 ASN A O 1
ATOM 2944 N N . ASN A 1 380 ? -51.363 -3.894 130.103 1.00 89.62 380 ASN A N 1
ATOM 2945 C CA . ASN A 1 380 ? -50.323 -2.858 130.068 1.00 89.62 380 ASN A CA 1
ATOM 2946 C C . ASN A 1 380 ? -49.019 -3.467 129.538 1.00 89.62 380 ASN A C 1
ATOM 2948 O O . ASN A 1 380 ? -48.578 -4.493 130.060 1.00 89.62 380 ASN A O 1
ATOM 2952 N N . ILE A 1 381 ? -48.349 -2.805 128.597 1.00 93.56 381 ILE A N 1
ATOM 2953 C CA . ILE A 1 381 ? -47.054 -3.257 128.073 1.00 93.56 381 ILE A CA 1
ATOM 2954 C C . ILE A 1 381 ? -46.010 -3.282 129.210 1.00 93.56 381 ILE A C 1
ATOM 2956 O O . ILE A 1 381 ? -45.817 -2.279 129.896 1.00 93.56 381 ILE A O 1
ATOM 2960 N N . GLN A 1 382 ? -45.381 -4.443 129.452 1.00 90.12 382 GLN A N 1
ATOM 2961 C CA . GLN A 1 382 ? -44.376 -4.641 130.519 1.00 90.12 382 GLN A CA 1
ATOM 2962 C C . GLN A 1 382 ? -42.949 -4.779 129.968 1.00 90.12 382 GLN A C 1
ATOM 2964 O O . GLN A 1 382 ? -42.024 -4.144 13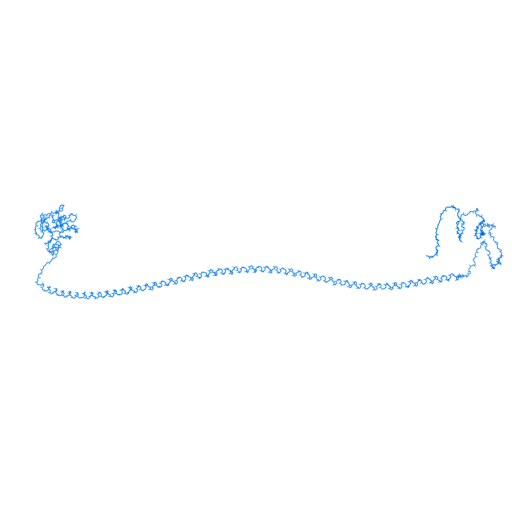0.473 1.00 90.12 382 GLN A O 1
ATOM 2969 N N . PHE A 1 383 ? -42.764 -5.597 128.929 1.00 92.88 383 PHE A N 1
ATOM 2970 C CA . PHE A 1 383 ? -41.525 -5.636 128.155 1.00 92.88 383 PHE A CA 1
ATOM 2971 C C . PHE A 1 383 ? -41.502 -4.467 127.160 1.00 92.88 383 PHE A C 1
ATOM 2973 O O . PHE A 1 383 ? -42.523 -4.167 126.549 1.00 92.88 383 PHE A O 1
ATOM 2980 N N . THR A 1 384 ? -40.352 -3.809 126.987 1.00 92.44 384 THR A N 1
ATOM 2981 C CA . THR A 1 384 ? -40.180 -2.708 126.023 1.00 92.44 384 THR A CA 1
ATOM 2982 C C . THR A 1 384 ? -38.783 -2.714 125.407 1.00 92.44 384 THR A C 1
ATOM 2984 O O . THR A 1 384 ? -37.805 -3.036 126.081 1.00 92.44 384 THR A O 1
ATOM 2987 N N . ASP A 1 385 ? -38.677 -2.313 124.137 1.00 95.62 385 ASP A N 1
ATOM 2988 C CA . ASP A 1 385 ? -37.396 -2.103 123.443 1.00 95.62 385 ASP A CA 1
ATOM 2989 C C . ASP A 1 385 ? -37.427 -0.845 122.558 1.00 95.62 385 ASP A C 1
ATOM 2991 O O . ASP A 1 385 ? -37.103 -0.864 121.366 1.00 95.62 385 ASP A O 1
ATOM 2995 N N . TRP A 1 386 ? -37.855 0.262 123.172 1.00 95.56 386 TRP A N 1
ATOM 2996 C CA . TRP A 1 386 ? -37.870 1.602 122.586 1.00 95.56 386 TRP A CA 1
ATOM 2997 C C . TRP A 1 386 ? -36.496 2.030 122.045 1.00 95.56 386 TRP A C 1
ATOM 2999 O O . TRP A 1 386 ? -35.433 1.683 122.582 1.00 95.56 386 TRP A O 1
ATOM 3009 N N . GLU A 1 387 ? -36.506 2.797 1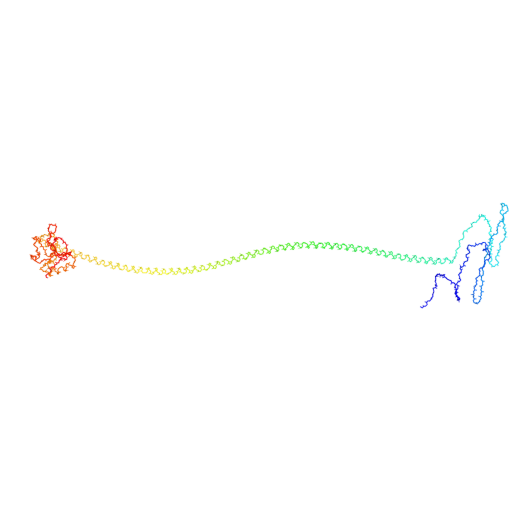20.954 1.00 95.50 387 GLU A N 1
ATOM 3010 C CA . GLU A 1 387 ? -35.329 3.536 120.494 1.00 95.50 387 GLU A CA 1
ATOM 3011 C C . GLU A 1 387 ? -34.982 4.659 121.487 1.00 95.50 387 GLU A C 1
ATOM 3013 O O . GLU A 1 387 ? -35.805 5.114 122.278 1.00 95.50 387 GLU A O 1
ATOM 3018 N N . SER A 1 388 ? -33.724 5.096 121.488 1.00 91.38 388 SER A N 1
ATOM 3019 C CA . SER A 1 388 ? -33.224 6.157 122.352 1.00 91.38 388 SER A CA 1
ATOM 3020 C C . SER A 1 388 ? -34.040 7.448 122.198 1.00 91.38 388 SER A C 1
ATOM 3022 O O . SER A 1 388 ? -33.762 8.237 121.290 1.00 91.38 388 SER A O 1
ATOM 3024 N N . ARG A 1 389 ? -34.889 7.700 123.210 1.00 86.56 389 ARG A N 1
ATOM 3025 C CA . ARG A 1 389 ? -35.825 8.826 123.446 1.00 86.56 389 ARG A CA 1
ATOM 3026 C C . ARG A 1 389 ? -37.302 8.523 123.179 1.00 86.56 389 ARG A C 1
ATOM 3028 O O . ARG A 1 389 ? -38.106 9.317 123.646 1.00 86.56 389 ARG A O 1
ATOM 3035 N N . GLN A 1 390 ? -37.643 7.385 122.574 1.00 88.00 390 GLN A N 1
ATOM 3036 C CA . GLN A 1 390 ? -39.041 7.018 122.335 1.00 88.00 390 GLN A CA 1
ATOM 3037 C C . GLN A 1 390 ? -39.691 6.426 123.610 1.00 88.00 390 GLN A C 1
ATOM 3039 O O . GLN A 1 390 ? -38.978 5.838 124.437 1.00 88.00 390 GLN A O 1
ATOM 3044 N N . PRO A 1 391 ? -41.020 6.553 123.786 1.00 88.38 391 PRO A N 1
ATOM 3045 C CA . PRO A 1 391 ? -41.928 7.324 122.935 1.00 88.38 391 PRO A CA 1
ATOM 3046 C C . PRO A 1 391 ? -41.738 8.845 123.106 1.00 88.38 391 PRO A C 1
ATOM 3048 O O . PRO A 1 391 ? -41.595 9.310 124.242 1.00 88.38 391 PRO A O 1
ATOM 3051 N N . ASP A 1 392 ? -41.690 9.610 122.004 1.00 83.50 392 ASP A N 1
ATOM 3052 C CA . ASP A 1 392 ? -41.456 11.075 122.022 1.00 83.50 392 ASP A CA 1
ATOM 3053 C C . ASP A 1 392 ? -42.610 11.939 121.472 1.00 83.50 392 ASP A C 1
ATOM 3055 O O . ASP A 1 392 ? -42.566 13.168 121.600 1.00 83.50 392 ASP A O 1
ATOM 3059 N N . ASN A 1 393 ? -43.665 11.302 120.954 1.00 82.31 393 ASN A N 1
ATOM 3060 C CA . ASN A 1 393 ? -44.923 11.873 120.462 1.00 82.31 393 ASN A CA 1
ATOM 3061 C C . ASN A 1 393 ? -44.722 13.114 119.562 1.00 82.31 393 ASN A C 1
ATOM 3063 O O . ASN A 1 393 ? -45.268 14.216 119.758 1.00 82.31 393 ASN A O 1
ATOM 3067 N N . TYR A 1 394 ? -43.839 12.929 118.583 1.00 73.25 394 TYR A N 1
ATOM 3068 C CA . TYR A 1 394 ? -43.250 13.947 117.734 1.00 73.25 394 TYR A CA 1
ATOM 3069 C C . TYR A 1 394 ? -44.284 14.714 116.900 1.00 73.25 394 TYR A C 1
ATOM 3071 O O . TYR A 1 394 ? -45.103 14.167 116.163 1.00 73.25 394 TYR A O 1
ATOM 3079 N N . GLY A 1 395 ? -44.172 16.045 116.919 1.00 59.09 395 GLY A N 1
ATOM 3080 C CA . GLY A 1 395 ? -44.903 16.912 115.988 1.00 59.09 395 GLY A CA 1
ATOM 3081 C C . GLY A 1 395 ? -46.211 17.524 116.502 1.00 59.09 395 GLY A C 1
ATOM 3082 O O . GLY A 1 395 ? -46.870 18.196 115.707 1.00 59.09 395 GLY A O 1
ATOM 3083 N N . LYS A 1 396 ? -46.494 17.412 117.817 1.00 57.91 396 LYS A N 1
ATOM 3084 C CA . LYS A 1 396 ? -47.625 17.988 118.606 1.00 57.91 396 LYS A CA 1
ATOM 3085 C C . LYS A 1 396 ? -48.747 16.999 118.994 1.00 57.91 396 LYS A C 1
ATOM 3087 O O . LYS A 1 396 ? -49.911 17.395 118.965 1.00 57.91 396 LYS A O 1
ATOM 3092 N N . ALA A 1 397 ? -48.377 15.804 119.455 1.00 67.19 397 ALA A N 1
ATOM 3093 C CA . ALA A 1 397 ? -49.270 14.755 119.962 1.00 67.19 397 ALA A CA 1
ATOM 3094 C C . ALA A 1 397 ? -50.173 14.073 118.909 1.00 67.19 397 ALA A C 1
ATOM 3096 O O . ALA A 1 397 ? -50.775 14.740 118.064 1.00 67.19 397 ALA A O 1
ATOM 3097 N N . GLY A 1 398 ? -50.278 12.742 118.989 1.00 72.56 398 GLY A N 1
ATOM 3098 C CA . GLY A 1 398 ? -51.092 11.891 118.110 1.00 72.56 398 GLY A CA 1
ATOM 3099 C C . GLY A 1 398 ? -50.367 10.678 117.496 1.00 72.56 398 GLY A C 1
ATOM 3100 O O . GLY A 1 398 ? -50.917 10.039 116.592 1.00 72.56 398 GLY A O 1
ATOM 3101 N N . GLN A 1 399 ? -49.138 10.366 117.927 1.00 85.38 399 GLN A N 1
ATOM 3102 C CA . GLN A 1 399 ? -48.373 9.182 117.508 1.00 85.38 399 GLN A CA 1
ATOM 3103 C C . GLN A 1 399 ? -48.711 7.929 118.342 1.00 85.38 399 GLN A C 1
ATOM 3105 O O . GLN A 1 399 ? -47.844 7.218 118.835 1.00 85.38 399 GLN A O 1
ATOM 3110 N N . ASP A 1 400 ? -49.998 7.637 118.492 1.00 88.94 400 ASP A N 1
ATOM 3111 C CA . ASP A 1 400 ? -50.501 6.761 119.556 1.00 88.94 400 ASP A CA 1
ATOM 3112 C C . ASP A 1 400 ? -50.313 5.237 119.312 1.00 88.94 400 ASP A C 1
ATOM 3114 O O . ASP A 1 400 ? -50.874 4.420 120.050 1.00 88.94 400 ASP A O 1
ATOM 3118 N N . CYS A 1 401 ? -49.589 4.816 118.261 1.00 91.62 401 CYS A N 1
ATOM 3119 C CA . CYS A 1 401 ? -49.475 3.414 117.825 1.00 91.62 401 CYS A CA 1
ATOM 3120 C C . CYS A 1 401 ? -48.029 2.892 117.742 1.00 91.62 401 CYS A C 1
ATOM 3122 O O . CYS A 1 401 ? -47.108 3.618 117.385 1.00 91.62 401 CYS A O 1
ATOM 3124 N N . LEU A 1 402 ? -47.835 1.598 118.026 1.00 93.81 402 LEU A N 1
ATOM 3125 C CA . LEU A 1 402 ? -46.517 0.973 118.200 1.00 93.81 402 LEU A CA 1
ATOM 3126 C C . LEU A 1 402 ? -45.989 0.288 116.930 1.00 93.81 402 LEU A C 1
ATOM 3128 O O . LEU A 1 402 ? -46.601 -0.670 116.451 1.00 93.81 402 LEU A O 1
ATOM 3132 N N . LEU A 1 403 ? -44.794 0.659 116.455 1.00 94.06 403 LEU A N 1
ATOM 3133 C CA . LEU A 1 403 ? -44.097 -0.076 115.387 1.00 94.06 403 LEU A CA 1
ATOM 3134 C C . LEU A 1 403 ? -42.626 -0.400 115.686 1.00 94.06 403 LEU A C 1
ATOM 3136 O O . LEU A 1 403 ? -41.970 0.214 116.521 1.00 94.06 403 LEU A O 1
ATOM 3140 N N . LEU A 1 404 ? -42.087 -1.365 114.939 1.00 95.69 404 LEU A N 1
ATOM 3141 C CA . LEU A 1 404 ? -40.656 -1.641 114.811 1.00 95.69 404 LEU A CA 1
ATOM 3142 C C . LEU A 1 404 ? -40.052 -0.731 113.730 1.00 95.69 404 LEU A C 1
ATOM 3144 O O . LEU A 1 404 ? -40.375 -0.880 112.549 1.00 95.69 404 LEU A O 1
ATOM 3148 N N . TRP A 1 405 ? -39.159 0.193 114.086 1.00 93.62 405 TRP A N 1
ATOM 3149 C CA . TRP A 1 405 ? -38.642 1.212 113.164 1.00 93.62 405 TRP A CA 1
ATOM 3150 C C . TRP A 1 405 ? -37.427 0.723 112.363 1.00 93.62 405 TRP A C 1
ATOM 3152 O O . TRP A 1 405 ? -36.313 0.578 112.874 1.00 93.62 405 TRP A O 1
ATOM 3162 N N . SER A 1 406 ? -37.614 0.485 111.059 1.00 92.62 406 SER A N 1
ATOM 3163 C CA . SER A 1 406 ? -36.615 -0.205 110.225 1.00 92.62 406 SER A CA 1
ATOM 3164 C C . SER A 1 406 ? -35.284 0.532 110.049 1.00 92.62 406 SER A C 1
ATOM 3166 O O . SER A 1 406 ? -34.254 -0.110 109.861 1.00 92.62 406 SER A O 1
ATOM 3168 N N . SER A 1 407 ? -35.264 1.866 110.139 1.00 91.88 407 SER A N 1
ATOM 3169 C CA . SER A 1 407 ? -34.026 2.668 110.119 1.00 91.88 407 SER A CA 1
ATOM 3170 C C . SER A 1 407 ? -33.336 2.791 111.487 1.00 91.88 407 SER A C 1
ATOM 3172 O O . SER A 1 407 ? -32.292 3.432 111.587 1.00 91.88 407 SER A O 1
ATOM 3174 N N . ARG A 1 408 ? -33.897 2.179 112.536 1.00 93.75 408 ARG A N 1
ATOM 3175 C CA . ARG A 1 408 ? -33.416 2.211 113.927 1.00 93.75 408 ARG A CA 1
ATOM 3176 C C . ARG A 1 408 ? -33.220 0.804 114.492 1.00 93.75 408 ARG A C 1
ATOM 3178 O O . ARG A 1 408 ? -33.637 0.477 115.595 1.00 93.75 408 ARG A O 1
ATOM 3185 N N . SER A 1 409 ? -32.614 -0.077 113.693 1.00 92.81 409 SER A N 1
ATOM 3186 C CA . SER A 1 409 ? -32.382 -1.487 114.062 1.00 92.81 409 SER A CA 1
ATOM 3187 C C . SER A 1 409 ? -33.650 -2.208 114.558 1.00 92.81 409 SER A C 1
ATOM 3189 O O . SER A 1 409 ? -33.583 -3.062 115.444 1.00 92.81 409 SER A O 1
ATOM 3191 N N . TYR A 1 410 ? -34.814 -1.827 114.015 1.00 95.12 410 TYR A N 1
ATOM 3192 C CA . TYR A 1 410 ? -36.132 -2.330 114.405 1.00 95.12 410 TYR A CA 1
ATOM 3193 C C . TYR A 1 410 ? -36.428 -2.167 115.905 1.00 95.12 410 TYR A C 1
ATOM 3195 O O . TYR A 1 410 ? -37.123 -2.988 116.491 1.00 95.12 410 TYR A O 1
ATOM 3203 N N . ARG A 1 411 ? -35.868 -1.155 116.581 1.00 95.81 411 ARG A N 1
ATOM 3204 C CA . ARG A 1 411 ? -36.336 -0.728 117.912 1.00 95.81 411 ARG A CA 1
ATOM 3205 C C . ARG A 1 411 ? -37.723 -0.099 117.827 1.00 95.81 411 ARG A C 1
ATOM 3207 O O . ARG A 1 411 ? -38.173 0.260 116.740 1.00 95.81 411 ARG A O 1
ATOM 3214 N N . TRP A 1 412 ? -38.403 -0.057 118.965 1.00 96.69 412 TRP A N 1
ATOM 3215 C CA . TRP A 1 412 ? -39.787 0.382 119.043 1.00 96.69 412 TRP A CA 1
ATOM 3216 C C . TRP A 1 412 ? -39.877 1.905 118.946 1.00 96.69 412 TRP A C 1
ATOM 3218 O O . TRP A 1 412 ? -38.996 2.621 119.432 1.00 96.69 412 TRP A O 1
ATOM 3228 N N . ASP A 1 413 ? -40.937 2.362 118.297 1.00 93.81 413 ASP A N 1
ATOM 3229 C CA . ASP A 1 413 ? -41.187 3.743 117.901 1.00 93.81 413 ASP A CA 1
ATOM 3230 C C . ASP A 1 413 ? -42.699 3.977 117.928 1.00 93.81 413 ASP A C 1
ATOM 3232 O O . ASP A 1 413 ? -43.476 3.083 117.570 1.00 93.81 413 ASP A O 1
ATOM 3236 N N . ASP A 1 414 ? -43.094 5.146 118.410 1.00 90.56 414 ASP A N 1
ATOM 3237 C CA . ASP A 1 414 ? -44.468 5.619 118.479 1.00 90.56 414 ASP A CA 1
ATOM 3238 C C . ASP A 1 414 ? -44.796 6.407 117.205 1.00 90.56 414 ASP A C 1
ATOM 3240 O O . ASP A 1 414 ? -44.019 7.244 116.749 1.00 90.56 414 ASP A O 1
ATOM 3244 N N . GLU A 1 415 ? -45.915 6.084 116.555 1.00 90.50 415 GLU A N 1
ATOM 3245 C CA . GLU A 1 415 ? -46.211 6.580 115.212 1.00 90.50 415 GLU A CA 1
ATOM 3246 C C . GLU A 1 415 ? -47.704 6.841 114.969 1.00 90.50 415 GLU A C 1
ATOM 3248 O O . GLU A 1 415 ? -48.586 6.194 115.535 1.00 90.50 415 GLU A O 1
ATOM 3253 N N . TRP A 1 416 ? -47.994 7.786 114.068 1.00 87.44 416 TRP A N 1
ATOM 3254 C CA . TRP A 1 416 ? -49.346 8.142 113.640 1.00 87.44 416 TRP A CA 1
ATOM 3255 C C . TRP A 1 416 ? -50.078 6.906 113.088 1.00 87.44 416 TRP A C 1
ATOM 3257 O O . TRP A 1 416 ? -49.736 6.389 112.021 1.00 87.44 416 TRP A O 1
ATOM 3267 N N . CYS A 1 417 ? -51.144 6.473 113.768 1.00 86.75 417 CYS A N 1
ATOM 3268 C CA . CYS A 1 417 ? -51.947 5.270 113.471 1.00 86.75 417 CYS A CA 1
ATOM 3269 C C . CYS A 1 417 ? -52.602 5.213 112.065 1.00 86.75 417 CYS A C 1
ATOM 3271 O O . CYS A 1 417 ? -53.319 4.265 111.734 1.00 86.75 417 CYS A O 1
ATOM 3273 N N . ASN A 1 418 ? -52.413 6.245 111.237 1.00 81.88 418 ASN A N 1
ATOM 3274 C CA . ASN A 1 418 ? -52.862 6.315 109.845 1.00 81.88 418 ASN A CA 1
ATOM 3275 C C . ASN A 1 418 ? -51.753 5.997 108.819 1.00 81.88 418 ASN A C 1
ATOM 3277 O O . ASN A 1 418 ? -52.030 5.918 107.620 1.00 81.88 418 ASN A O 1
ATOM 3281 N N . ARG A 1 419 ? -50.503 5.795 109.258 1.00 81.94 419 ARG A N 1
ATOM 3282 C CA . ARG A 1 419 ? -49.385 5.447 108.378 1.00 81.94 419 ARG A CA 1
ATOM 3283 C C . ARG A 1 419 ? -49.512 3.997 107.901 1.00 81.94 419 ARG A C 1
ATOM 3285 O O . ARG A 1 419 ? -49.237 3.062 108.644 1.00 81.94 419 ARG A O 1
ATOM 3292 N N . SER A 1 420 ? -49.839 3.797 106.626 1.00 80.75 420 SER A N 1
ATOM 3293 C CA . SER A 1 420 ? -49.746 2.468 106.009 1.00 80.75 420 SER A CA 1
ATOM 3294 C C . SER A 1 420 ? -48.289 1.988 105.995 1.00 80.75 420 SER A C 1
ATOM 3296 O O . SER A 1 420 ? -47.396 2.672 105.477 1.00 80.75 420 SER A O 1
ATOM 3298 N N . THR A 1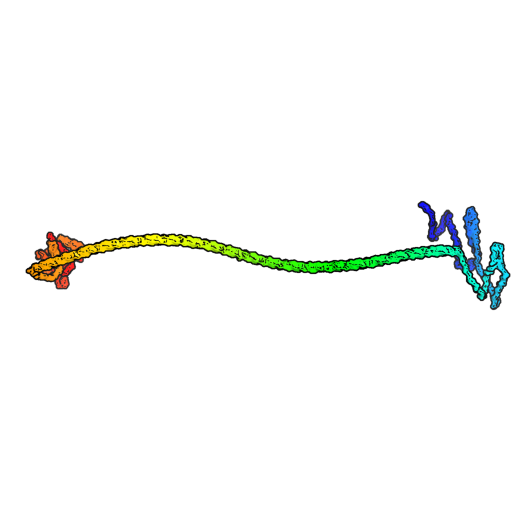 421 ? -48.026 0.817 106.580 1.00 84.31 421 THR A N 1
ATOM 3299 C CA . THR A 1 421 ? -46.716 0.161 106.504 1.00 84.31 421 THR A CA 1
ATOM 3300 C C . THR A 1 421 ? -46.877 -1.365 106.559 1.00 84.31 421 THR A C 1
ATOM 3302 O O . THR A 1 421 ? -47.873 -1.871 106.052 1.00 84.31 421 THR A O 1
ATOM 3305 N N . TYR A 1 422 ? -45.883 -2.130 107.014 1.00 88.94 422 TYR A N 1
ATOM 3306 C CA . TYR A 1 422 ? -46.033 -3.586 107.168 1.00 88.94 422 TYR A CA 1
ATOM 3307 C C . TYR A 1 422 ? -46.581 -3.908 108.566 1.00 88.94 422 TYR A C 1
ATOM 3309 O O . TYR A 1 422 ? -46.536 -3.066 109.455 1.00 88.94 422 TYR A O 1
ATOM 3317 N N . PHE A 1 423 ? -47.067 -5.127 108.784 1.00 88.12 423 PHE A N 1
ATOM 3318 C CA . PHE A 1 423 ? -47.537 -5.599 110.090 1.00 88.12 423 PHE A CA 1
ATOM 3319 C C . PHE A 1 423 ? -47.234 -7.088 110.262 1.00 88.12 423 PHE A C 1
ATOM 3321 O O . PHE A 1 423 ? -47.067 -7.810 109.275 1.00 88.12 423 PHE A O 1
ATOM 3328 N N . VAL A 1 424 ? -47.162 -7.557 111.510 1.00 87.31 424 VAL A N 1
ATOM 3329 C CA . VAL A 1 424 ? -47.018 -8.986 111.833 1.00 87.31 424 VAL A CA 1
ATOM 3330 C C . VAL A 1 424 ? -48.224 -9.448 112.639 1.00 87.31 424 VAL A C 1
ATOM 3332 O O . VAL A 1 424 ? -48.557 -8.861 113.669 1.00 87.31 424 VAL A O 1
ATOM 3335 N N . CYS A 1 425 ? -48.855 -10.526 112.173 1.00 87.12 425 CYS A N 1
ATOM 3336 C CA . CYS A 1 425 ? -49.905 -11.208 112.913 1.00 87.12 425 CYS A CA 1
ATOM 3337 C C . CYS A 1 425 ? -49.323 -12.304 113.808 1.00 87.12 425 CYS A C 1
ATOM 3339 O O . CYS A 1 425 ? -48.535 -13.135 113.358 1.00 87.12 425 CYS A O 1
ATOM 3341 N N . GLU A 1 426 ? -49.788 -12.348 115.047 1.00 84.06 426 GLU A N 1
ATOM 3342 C CA . GLU A 1 426 ? -49.652 -13.480 115.953 1.00 84.06 426 GLU A CA 1
ATOM 3343 C C . GLU A 1 426 ? -50.908 -14.350 115.801 1.00 84.06 426 GLU A C 1
ATOM 3345 O O . GLU A 1 426 ? -52.022 -13.934 116.136 1.00 84.06 426 GLU A O 1
ATOM 3350 N N . LEU A 1 427 ? -50.727 -15.539 115.224 1.00 81.75 427 LEU A N 1
ATOM 3351 C CA . LEU A 1 427 ? -51.764 -16.566 115.093 1.00 81.75 427 LEU A CA 1
ATOM 3352 C C . LEU A 1 427 ? -51.663 -17.545 116.277 1.00 81.75 427 LEU A C 1
ATOM 3354 O O . LEU A 1 427 ? -50.579 -17.716 116.835 1.00 81.75 427 LEU A O 1
ATOM 3358 N N . ARG A 1 428 ? -52.785 -18.170 116.654 1.00 58.94 428 ARG A N 1
ATOM 3359 C CA . ARG A 1 428 ? -52.852 -19.194 117.716 1.00 58.94 428 ARG A CA 1
ATOM 3360 C C . ARG A 1 428 ? -52.593 -20.611 117.210 1.00 58.94 428 ARG A C 1
ATOM 3362 O O . ARG A 1 428 ? -52.919 -20.872 116.032 1.00 58.94 428 ARG A O 1
#

InterPro domains:
  IPR001304 C-type lectin-like [PF00059] (321-426)
  IPR001304 C-type lectin-like [PS50041] (321-426)
  IPR001304 C-type lectin-like [SM00034] (291-426)
  IPR016186 C-type lectin-like/link domain superfamily [G3DSA:3.10.100.10] (284-426)
  IPR016187 C-type lectin fold [SSF56436] (326-427)
  IPR018378 C-type lectin, conserved site [PS00615] (401-425)
  IPR050111 C-type lectin and snaclec domain-containing protein [PTHR22803] (326-427)